Protein AF-A0A1W9S857-F1 (afdb_monomer)

Radius of gyration: 26.28 Å; Cα contacts (8 Å, |Δi|>4): 949; chains: 1; bounding box: 74×51×75 Å

Sequence (461 aa):
MADQQLIYNCPGCGKPTPSPEGALTNKCEYCNLVVRIGGPHRILKYFYPTKINAYGARIAVDRYLKKQGLPLSGKIIKSEFFYLPFYRFRGMALDYLAPTVEMVEVAEDVQIPARTKCKLKGKEFDITIPAFTDKEFGLISLGIRPHAVPLYAFSRQDIPEGTTIVSSDIPPHKARHQAMEIHKHNVSLYNKSKPIYSAMIGERLSVIYFPIWAVTHETNGMQMTVFVDALADRGYSHKDKPFDYKGKISTEENSYFLRPLRHQCPYCGADLKERYFSLFYPCKNCGRSYLLRDEGYSEVKCQAVDTPLCVPFWRFPLEFNGQRHYKTVRDFSKLLPAELALMRKQKKNNRFYLYSPAFKATDVNRWVKRALSVIKTQPHDKLYDRLPALGPVLCIDEDEAKEMAVFLWRVATSKYVNLRKGEFQFDVNYLQSGEVIWLPVEDHQLLGKSLGYKEVNVLKN

Structure (mmCIF, N/CA/C/O backbone):
data_AF-A0A1W9S857-F1
#
_entry.id   AF-A0A1W9S857-F1
#
loop_
_atom_site.group_PDB
_atom_site.id
_atom_site.type_symbol
_atom_site.label_atom_id
_atom_site.label_alt_id
_atom_site.label_comp_id
_atom_site.label_asym_id
_atom_site.label_entity_id
_atom_site.label_seq_id
_atom_site.pdbx_PDB_ins_code
_atom_site.Cartn_x
_atom_site.Cartn_y
_atom_site.Cartn_z
_atom_site.occupancy
_atom_site.B_iso_or_equiv
_atom_site.auth_seq_id
_atom_site.auth_comp_id
_atom_site.auth_asym_id
_atom_site.auth_atom_id
_atom_site.pdbx_PDB_model_num
ATOM 1 N N . MET A 1 1 ? 5.198 -13.272 2.284 1.00 41.06 1 MET A N 1
ATOM 2 C CA . MET A 1 1 ? 4.355 -13.176 3.495 1.00 41.06 1 MET A CA 1
ATOM 3 C C . MET A 1 1 ? 3.115 -14.013 3.241 1.00 41.06 1 MET A C 1
ATOM 5 O O . MET A 1 1 ? 2.722 -14.080 2.086 1.00 41.06 1 MET A O 1
ATOM 9 N N . ALA A 1 2 ? 2.556 -14.696 4.245 1.00 35.56 2 ALA A N 1
ATOM 10 C CA . ALA A 1 2 ? 1.229 -15.296 4.095 1.00 35.56 2 ALA A CA 1
ATOM 11 C C . ALA A 1 2 ? 0.260 -14.162 3.736 1.00 35.56 2 ALA A C 1
ATOM 13 O O . ALA A 1 2 ? 0.182 -13.177 4.476 1.00 35.56 2 ALA A O 1
ATOM 14 N N . ASP A 1 3 ? -0.352 -14.234 2.556 1.00 53.34 3 ASP A N 1
ATOM 15 C CA . ASP A 1 3 ? -1.197 -13.158 2.049 1.00 53.34 3 ASP A CA 1
ATOM 16 C C . ASP A 1 3 ? -2.408 -13.009 2.974 1.00 53.34 3 ASP A C 1
ATOM 18 O O . ASP A 1 3 ? -3.228 -13.912 3.128 1.00 53.34 3 ASP A O 1
ATOM 22 N N . GLN A 1 4 ? -2.460 -11.865 3.654 1.00 63.81 4 GLN A N 1
ATOM 23 C CA . GLN A 1 4 ? -3.510 -11.515 4.604 1.00 63.81 4 GLN A CA 1
ATOM 24 C C . GLN A 1 4 ? -4.863 -11.510 3.904 1.00 63.81 4 GLN A C 1
ATOM 26 O O . GLN A 1 4 ? -5.014 -10.913 2.834 1.00 63.81 4 GLN A O 1
ATOM 31 N N . GLN A 1 5 ? -5.838 -12.154 4.538 1.00 76.50 5 GLN A N 1
ATOM 32 C CA . GLN A 1 5 ? -7.169 -12.323 3.982 1.00 76.50 5 GLN A CA 1
ATOM 33 C C . GLN A 1 5 ? -8.013 -11.071 4.238 1.00 76.50 5 GLN A C 1
ATOM 35 O O . GLN A 1 5 ? -8.391 -10.758 5.369 1.00 76.50 5 GLN A O 1
ATOM 40 N N . LEU A 1 6 ? -8.299 -10.357 3.154 1.00 84.44 6 LEU A N 1
ATOM 41 C CA . LEU A 1 6 ? -9.462 -9.497 3.017 1.00 84.44 6 LEU A CA 1
ATOM 42 C C . LEU A 1 6 ? -10.671 -10.382 2.703 1.00 84.44 6 LEU A C 1
ATOM 44 O O . LEU A 1 6 ? -10.593 -11.217 1.809 1.00 84.44 6 LEU A O 1
ATOM 48 N N . ILE A 1 7 ? -11.796 -10.165 3.373 1.00 87.94 7 ILE A N 1
ATOM 49 C CA . ILE A 1 7 ? -13.059 -10.853 3.095 1.00 87.94 7 ILE A CA 1
ATOM 50 C C . ILE A 1 7 ? -14.071 -9.834 2.574 1.00 87.94 7 ILE A C 1
ATOM 52 O O . ILE A 1 7 ? -14.252 -8.772 3.167 1.00 87.94 7 ILE A O 1
ATOM 56 N N . TYR A 1 8 ? -14.734 -10.146 1.463 1.00 86.88 8 TYR A N 1
ATOM 57 C CA . TYR A 1 8 ? -15.818 -9.335 0.903 1.00 86.88 8 TYR A CA 1
ATOM 58 C C . TYR A 1 8 ? -16.889 -10.224 0.272 1.00 86.88 8 TYR A C 1
ATOM 60 O O . TYR A 1 8 ? -16.600 -11.338 -0.157 1.00 86.88 8 TYR A O 1
ATOM 68 N N . ASN A 1 9 ? -18.124 -9.740 0.164 1.00 87.19 9 ASN A N 1
ATOM 69 C CA . ASN A 1 9 ? -19.189 -10.519 -0.468 1.00 87.19 9 ASN A CA 1
ATOM 70 C C . ASN A 1 9 ? -19.081 -10.457 -1.996 1.00 87.19 9 ASN A C 1
ATOM 72 O O . ASN A 1 9 ? -18.983 -9.379 -2.588 1.00 87.19 9 ASN A O 1
ATOM 76 N N . CYS A 1 10 ? -19.104 -11.621 -2.649 1.00 88.56 10 CYS A N 1
ATOM 77 C CA . CYS A 1 10 ? -19.086 -11.702 -4.104 1.00 88.56 10 CYS A CA 1
ATOM 78 C C . CYS A 1 10 ? -20.334 -11.021 -4.696 1.00 88.56 10 CYS A C 1
ATOM 80 O O . CYS A 1 10 ? -21.444 -11.409 -4.333 1.00 88.56 10 CYS A O 1
ATOM 82 N N . PRO A 1 11 ? -20.204 -10.099 -5.671 1.00 88.81 11 PRO A N 1
ATOM 83 C CA . PRO A 1 11 ? -21.370 -9.481 -6.309 1.00 88.81 11 PRO A CA 1
ATOM 84 C C . PRO A 1 11 ? -22.170 -10.457 -7.189 1.00 88.81 11 PRO A C 1
ATOM 86 O O . PRO A 1 11 ? -23.276 -10.132 -7.599 1.00 88.81 11 PRO A O 1
ATOM 89 N N . GLY A 1 12 ? -21.609 -11.627 -7.521 1.00 89.94 12 GLY A N 1
ATOM 90 C CA . GLY A 1 12 ? -22.285 -12.658 -8.309 1.00 89.94 12 GLY A CA 1
ATOM 91 C C . GLY A 1 12 ? -23.177 -13.566 -7.464 1.00 89.94 12 GLY A C 1
ATOM 92 O O . GLY A 1 12 ? -24.363 -13.683 -7.737 1.00 89.94 12 GLY A O 1
ATOM 93 N N . CYS A 1 13 ? -22.608 -14.220 -6.445 1.00 92.50 13 CYS A N 1
ATOM 94 C CA . CYS A 1 13 ? -23.315 -15.228 -5.640 1.00 92.50 13 CYS A CA 1
ATOM 95 C C . CYS A 1 13 ? -23.589 -14.820 -4.184 1.00 92.50 13 CYS A C 1
ATOM 97 O O . CYS A 1 13 ? -24.113 -15.628 -3.423 1.00 92.50 13 CYS A O 1
ATOM 99 N N . GLY A 1 14 ? -23.175 -13.625 -3.755 1.00 88.50 14 GLY A N 1
ATOM 100 C CA . GLY A 1 14 ? -23.345 -13.130 -2.384 1.00 88.50 14 GLY A CA 1
ATOM 101 C C . GLY A 1 14 ? -22.426 -13.761 -1.331 1.00 88.50 14 GLY A C 1
ATOM 102 O O . GLY A 1 14 ? -22.341 -13.240 -0.224 1.00 88.50 14 GLY A O 1
ATOM 103 N N . LYS A 1 15 ? -21.706 -14.849 -1.645 1.00 90.00 15 LYS A N 1
ATOM 104 C CA . LYS A 1 15 ? -20.869 -15.557 -0.663 1.00 90.00 15 LYS A CA 1
ATOM 105 C C . LYS A 1 15 ? -19.628 -14.748 -0.239 1.00 90.00 15 LYS A C 1
ATOM 107 O O . LYS A 1 15 ? -19.006 -14.113 -1.105 1.00 90.00 15 LYS A O 1
ATOM 112 N N . PRO A 1 16 ? -19.209 -14.828 1.043 1.00 88.38 16 PRO A N 1
ATOM 113 C CA . PRO A 1 16 ? -17.957 -14.240 1.513 1.00 88.38 16 PRO A CA 1
ATOM 114 C C . PRO A 1 16 ? -16.771 -14.848 0.773 1.00 88.38 16 PRO A C 1
ATOM 116 O O . PRO A 1 16 ? -16.573 -16.059 0.781 1.00 88.38 16 PRO A O 1
ATOM 119 N N . THR A 1 17 ? -16.001 -14.005 0.101 1.00 88.25 17 THR A N 1
ATOM 120 C CA . THR A 1 17 ? -14.889 -14.394 -0.760 1.00 88.25 17 THR A CA 1
ATOM 121 C C . THR A 1 17 ? -13.596 -13.809 -0.190 1.00 88.25 17 THR A C 1
ATOM 123 O O . THR A 1 17 ? -13.520 -12.587 -0.007 1.00 88.25 17 THR A O 1
ATOM 126 N N . PRO A 1 18 ? -12.588 -14.647 0.108 1.00 88.56 18 PRO A N 1
ATOM 127 C CA . PRO A 1 18 ? -11.281 -14.173 0.520 1.00 88.56 18 PRO A CA 1
ATOM 128 C C . PRO A 1 18 ? -10.540 -13.564 -0.678 1.00 88.56 18 PRO A C 1
ATOM 130 O O . PRO A 1 18 ? -10.755 -13.908 -1.841 1.00 88.56 18 PRO A O 1
ATOM 133 N N . SER A 1 19 ? -9.660 -12.621 -0.391 1.00 86.44 19 SER A N 1
ATOM 134 C CA . SER A 1 19 ? -8.738 -12.016 -1.340 1.00 86.44 19 SER A CA 1
ATOM 135 C C . SER A 1 19 ? -7.496 -11.570 -0.584 1.00 86.44 19 SER A C 1
ATOM 137 O O . SER A 1 19 ? -7.614 -11.121 0.556 1.00 86.44 19 SER A O 1
ATOM 139 N N . PRO A 1 20 ? -6.309 -11.591 -1.199 1.00 84.56 20 PRO A N 1
ATOM 140 C CA . PRO A 1 20 ? -5.168 -10.885 -0.644 1.00 84.56 20 PRO A CA 1
ATOM 141 C C . PRO A 1 20 ? -5.489 -9.396 -0.458 1.00 84.56 20 PRO A C 1
ATOM 143 O O . PRO A 1 20 ? -6.066 -8.752 -1.342 1.00 84.56 20 PRO A O 1
ATOM 146 N N . GLU A 1 21 ? -5.110 -8.823 0.681 1.00 81.56 21 GLU A N 1
ATOM 147 C CA . GLU A 1 21 ? -5.323 -7.399 0.937 1.00 81.56 21 GLU A CA 1
ATOM 148 C C . GLU A 1 21 ? -4.559 -6.521 -0.075 1.00 81.56 21 GLU A C 1
ATOM 150 O O . GLU A 1 21 ? -3.344 -6.653 -0.268 1.00 81.56 21 GLU A O 1
ATOM 155 N N . GLY A 1 22 ? -5.253 -5.554 -0.680 1.00 79.62 22 GLY A N 1
ATOM 156 C CA . GLY A 1 22 ? -4.688 -4.681 -1.712 1.00 79.62 22 GLY A CA 1
ATOM 157 C C . GLY A 1 22 ? -4.602 -5.339 -3.090 1.00 79.62 22 GLY A C 1
ATOM 158 O O . GLY A 1 22 ? -3.957 -4.795 -3.986 1.00 79.62 22 GLY A O 1
ATOM 159 N N . ALA A 1 23 ? -5.220 -6.508 -3.270 1.00 85.06 23 ALA A N 1
ATOM 160 C CA . ALA A 1 23 ? -5.469 -7.031 -4.600 1.00 85.06 23 ALA A CA 1
ATOM 161 C C . ALA A 1 23 ? -6.367 -6.068 -5.398 1.00 85.06 23 ALA A C 1
ATOM 163 O O . ALA A 1 23 ? -7.232 -5.381 -4.862 1.00 85.06 23 ALA A O 1
ATOM 164 N N . LEU A 1 24 ? -6.101 -5.996 -6.695 1.00 87.44 24 LEU A N 1
ATOM 165 C CA . LEU A 1 24 ? -6.777 -5.189 -7.699 1.00 87.44 24 LEU A CA 1
ATOM 166 C C . LEU A 1 24 ? -7.859 -6.008 -8.396 1.00 87.44 24 LEU A C 1
ATOM 168 O O . LEU A 1 24 ? -8.932 -5.484 -8.693 1.00 87.44 24 LEU A O 1
ATOM 172 N N . THR A 1 25 ? -7.596 -7.297 -8.614 1.00 89.81 25 THR A N 1
ATOM 173 C CA . THR A 1 25 ? -8.551 -8.269 -9.150 1.00 89.81 25 THR A CA 1
ATOM 174 C C . THR A 1 25 ? -8.636 -9.485 -8.245 1.00 89.81 25 THR A C 1
ATOM 176 O O . THR A 1 25 ? -7.683 -9.786 -7.538 1.00 89.81 25 THR A O 1
ATOM 179 N N . ASN A 1 26 ? -9.771 -10.172 -8.252 1.00 91.00 26 ASN A N 1
ATOM 180 C CA . ASN A 1 26 ? -9.974 -11.423 -7.534 1.00 91.00 26 ASN A CA 1
ATOM 181 C C . ASN A 1 26 ? -10.913 -12.332 -8.333 1.00 91.00 26 ASN A C 1
ATOM 183 O O . ASN A 1 26 ? -11.743 -11.846 -9.105 1.00 91.00 26 ASN A O 1
ATOM 187 N N . LYS A 1 27 ? -10.807 -13.641 -8.122 1.00 92.38 27 LYS A N 1
ATOM 188 C CA . LYS A 1 27 ? -11.717 -14.634 -8.685 1.00 92.38 27 LYS A CA 1
ATOM 189 C C . LYS A 1 27 ? -12.494 -15.286 -7.550 1.00 92.38 27 LYS A C 1
ATOM 191 O O . LYS A 1 27 ? -11.906 -15.821 -6.622 1.00 92.38 27 LYS A O 1
ATOM 196 N N . CYS A 1 28 ? -13.820 -15.254 -7.634 1.00 90.88 28 CYS A N 1
ATOM 197 C CA . CYS A 1 28 ? -14.658 -15.913 -6.642 1.00 90.88 28 CYS A CA 1
ATOM 198 C C . CYS A 1 28 ? -14.510 -17.436 -6.730 1.00 90.88 28 CYS A C 1
ATOM 200 O O . CYS A 1 28 ? -14.767 -18.022 -7.779 1.00 90.88 28 CYS A O 1
ATOM 202 N N . GLU A 1 29 ? -14.183 -18.078 -5.614 1.00 90.44 29 GLU A N 1
ATOM 203 C CA . GLU A 1 29 ? -14.041 -19.538 -5.519 1.00 90.44 29 GLU A CA 1
ATOM 204 C C . GLU A 1 29 ? -15.363 -20.291 -5.703 1.00 90.44 29 GLU A C 1
ATOM 206 O O . GLU A 1 29 ? -15.369 -21.451 -6.098 1.00 90.44 29 GLU A O 1
ATOM 211 N N . TYR A 1 30 ? -16.497 -19.629 -5.457 1.00 92.19 30 TYR A N 1
ATOM 212 C CA . TYR A 1 30 ? -17.811 -20.270 -5.503 1.00 92.19 30 TYR A CA 1
ATOM 213 C C . TYR A 1 30 ? -18.482 -20.201 -6.874 1.00 92.19 30 TYR A C 1
ATOM 215 O O . TYR A 1 30 ? -19.081 -21.175 -7.312 1.00 92.19 30 TYR A O 1
ATOM 223 N N . CYS A 1 31 ? -18.438 -19.040 -7.536 1.00 93.69 31 CYS A N 1
ATOM 224 C CA . CYS A 1 31 ? -19.120 -18.825 -8.820 1.00 93.69 31 CYS A CA 1
ATOM 225 C C . CYS A 1 31 ? -18.169 -18.520 -9.982 1.00 93.69 31 CYS A C 1
ATOM 227 O O . CYS A 1 31 ? -18.628 -18.235 -11.082 1.00 93.69 31 CYS A O 1
ATOM 229 N N . ASN A 1 32 ? -16.852 -18.552 -9.751 1.00 92.56 32 ASN A N 1
ATOM 230 C CA . ASN A 1 32 ? -15.805 -18.243 -10.730 1.00 92.56 32 ASN A CA 1
ATOM 231 C C . ASN A 1 32 ? -15.835 -16.824 -11.322 1.00 92.56 32 ASN A C 1
ATOM 233 O O . ASN A 1 32 ? -15.009 -16.524 -12.182 1.00 92.56 32 ASN A O 1
ATOM 237 N N . LEU A 1 33 ? -16.717 -15.938 -10.843 1.00 93.06 33 LEU A N 1
ATOM 238 C CA . LEU A 1 33 ? -16.775 -14.554 -11.297 1.00 93.06 33 LEU A CA 1
ATOM 239 C C . LEU A 1 33 ? -15.453 -13.840 -11.002 1.00 93.06 33 LEU A C 1
ATOM 241 O O . LEU A 1 33 ? -15.014 -13.783 -9.848 1.00 93.06 33 LEU A O 1
ATOM 245 N N . VAL A 1 34 ? -14.857 -13.253 -12.039 1.00 93.75 34 VAL A N 1
ATOM 246 C CA . VAL A 1 34 ? -13.664 -12.419 -11.902 1.00 93.75 34 VAL A CA 1
ATOM 247 C C . VAL A 1 34 ? -14.082 -10.967 -11.725 1.00 93.75 34 VAL A C 1
ATOM 249 O O . VAL A 1 34 ? -14.825 -10.397 -12.531 1.00 93.75 34 VAL A O 1
ATOM 252 N N . VAL A 1 35 ? -13.608 -10.359 -10.645 1.00 91.75 35 VAL A N 1
ATOM 253 C CA . VAL A 1 35 ? -13.956 -8.993 -10.267 1.00 91.75 35 VAL A CA 1
ATOM 254 C C . VAL A 1 35 ? -12.721 -8.132 -10.084 1.00 91.75 35 VAL A C 1
ATOM 256 O O . VAL A 1 35 ? -11.689 -8.578 -9.594 1.00 91.75 35 VAL A O 1
ATOM 259 N N . ARG A 1 36 ? -12.849 -6.862 -10.449 1.00 90.56 36 ARG A N 1
ATOM 260 C CA . ARG A 1 36 ? -11.964 -5.777 -10.055 1.00 90.56 36 ARG A CA 1
ATOM 261 C C . ARG A 1 36 ? -12.444 -5.233 -8.715 1.00 90.56 36 ARG A C 1
ATOM 263 O O . ARG A 1 36 ? -13.563 -4.740 -8.620 1.00 90.56 36 ARG A O 1
ATOM 270 N N . ILE A 1 37 ? -11.590 -5.293 -7.706 1.00 86.81 37 ILE A N 1
ATOM 271 C CA . ILE A 1 37 ? -11.876 -4.851 -6.334 1.00 86.81 37 ILE A CA 1
ATOM 272 C C . ILE A 1 37 ? -11.160 -3.540 -5.970 1.00 86.81 37 ILE A C 1
ATOM 274 O O . ILE A 1 37 ? -11.621 -2.830 -5.079 1.00 86.81 37 ILE A O 1
ATOM 278 N N . GLY A 1 38 ? -10.096 -3.169 -6.693 1.00 81.25 38 GLY A N 1
ATOM 279 C CA . GLY A 1 38 ? -9.307 -1.959 -6.439 1.00 81.25 38 GLY A CA 1
ATOM 280 C C . GLY A 1 38 ? -8.782 -1.276 -7.707 1.00 81.25 38 GLY A C 1
ATOM 281 O O . GLY A 1 38 ? -9.094 -1.684 -8.827 1.00 81.25 38 GLY A O 1
ATOM 282 N N . GLY A 1 39 ? -7.982 -0.228 -7.506 1.00 80.44 39 GLY A N 1
ATOM 283 C CA . GLY A 1 39 ? -7.273 0.544 -8.534 1.00 80.44 39 GLY A CA 1
ATOM 284 C C . GLY A 1 39 ? -5.990 1.156 -7.944 1.00 80.44 39 GLY A C 1
ATOM 285 O O . GLY A 1 39 ? -5.886 1.201 -6.717 1.00 80.44 39 GLY A O 1
ATOM 286 N N . PRO A 1 40 ? -5.017 1.573 -8.775 1.00 71.75 40 PRO A N 1
ATOM 287 C CA . PRO A 1 40 ? -3.685 1.997 -8.326 1.00 71.75 40 PRO A CA 1
ATOM 288 C C . PRO A 1 40 ? -3.697 3.152 -7.309 1.00 71.75 40 PRO A C 1
ATOM 290 O O . PRO A 1 40 ? -2.958 3.074 -6.333 1.00 71.75 40 PRO A O 1
ATOM 293 N N . HIS A 1 41 ? -4.615 4.120 -7.415 1.00 77.44 41 HIS A N 1
ATOM 294 C CA . HIS A 1 41 ? -4.686 5.246 -6.467 1.00 77.44 41 HIS A CA 1
ATOM 295 C C . HIS A 1 41 ? -5.924 5.199 -5.562 1.00 77.44 41 HIS A C 1
ATOM 297 O O . HIS A 1 41 ? -6.181 6.105 -4.764 1.00 77.44 41 HIS A O 1
ATOM 303 N N . ARG A 1 42 ? -6.712 4.120 -5.645 1.00 79.94 42 ARG A N 1
ATOM 304 C CA . ARG A 1 42 ? -7.917 3.953 -4.830 1.00 79.94 42 ARG A CA 1
ATOM 305 C C . ARG A 1 42 ? -7.548 3.465 -3.432 1.00 79.94 42 ARG A C 1
ATOM 307 O O . ARG A 1 42 ? -7.189 2.305 -3.245 1.00 79.94 42 ARG A O 1
ATOM 314 N N . ILE A 1 43 ? -7.744 4.323 -2.432 1.00 83.62 43 ILE A N 1
ATOM 315 C CA . ILE A 1 43 ? -7.571 3.954 -1.022 1.00 83.62 43 ILE A CA 1
ATOM 316 C C . ILE A 1 43 ? -8.715 3.030 -0.600 1.00 83.62 43 ILE A C 1
ATOM 318 O O . ILE A 1 43 ? -9.874 3.443 -0.507 1.00 83.62 43 ILE A O 1
ATOM 322 N N . LEU A 1 44 ? -8.381 1.768 -0.341 1.00 83.38 44 LEU A N 1
ATOM 323 C CA . LEU A 1 44 ? -9.342 0.774 0.126 1.00 83.38 44 LEU A CA 1
ATOM 324 C C . LEU A 1 44 ? -9.587 0.924 1.630 1.00 83.38 44 LEU A C 1
ATOM 326 O O . LEU A 1 44 ? -8.663 1.177 2.404 1.00 83.38 44 LEU A O 1
ATOM 330 N N . LYS A 1 45 ? -10.849 0.769 2.032 1.00 86.00 45 LYS A N 1
ATOM 331 C CA . LYS A 1 45 ? -11.303 0.885 3.419 1.00 86.00 45 LYS A CA 1
ATOM 332 C C . LYS A 1 45 ? -11.736 -0.481 3.938 1.00 86.00 45 LYS A C 1
ATOM 334 O O . LYS A 1 45 ? -12.545 -1.155 3.302 1.00 86.00 45 LYS A O 1
ATOM 339 N N . TYR A 1 46 ? -11.217 -0.857 5.096 1.00 87.69 46 TYR A N 1
ATOM 340 C CA . TYR A 1 46 ? -11.447 -2.140 5.744 1.00 87.69 46 TYR A CA 1
ATOM 341 C C . TYR A 1 46 ? -11.855 -1.949 7.192 1.00 87.69 46 TYR A C 1
ATOM 343 O O . TYR A 1 46 ? -11.536 -0.936 7.805 1.00 87.69 46 TYR A O 1
ATOM 351 N N . PHE A 1 47 ? -12.529 -2.942 7.748 1.00 88.88 47 PHE A N 1
ATOM 352 C CA . PHE A 1 47 ? -13.006 -2.925 9.121 1.00 88.88 47 PHE A CA 1
ATOM 353 C C . PHE A 1 47 ? -12.600 -4.225 9.800 1.00 88.88 47 PHE A C 1
ATOM 355 O O . PHE A 1 47 ? -12.565 -5.284 9.164 1.00 88.88 47 PHE A O 1
ATOM 362 N N . TYR A 1 48 ? -12.310 -4.152 11.095 1.00 89.38 48 TYR A N 1
ATOM 363 C CA . TYR A 1 48 ? -12.342 -5.360 11.909 1.00 89.38 48 TYR A CA 1
ATOM 364 C C . TYR A 1 48 ? -13.771 -5.662 12.338 1.00 89.38 48 TYR A C 1
ATOM 366 O O . TYR A 1 48 ? -14.525 -4.731 12.625 1.00 89.38 48 TYR A O 1
ATOM 374 N N . PRO A 1 49 ? -14.128 -6.948 12.453 1.00 84.81 49 PRO A N 1
ATOM 375 C CA . PRO A 1 49 ? -15.381 -7.317 13.075 1.00 84.81 49 PRO A CA 1
ATOM 376 C C . PRO A 1 49 ? -15.319 -6.986 14.569 1.00 84.81 49 PRO A C 1
ATOM 378 O O . PRO A 1 49 ? -14.270 -7.113 15.209 1.00 84.81 49 PRO A O 1
ATOM 381 N N . THR A 1 50 ? -16.457 -6.608 15.139 1.00 83.38 50 THR A N 1
ATOM 382 C CA . THR A 1 50 ? -16.626 -6.559 16.594 1.00 83.38 50 THR A CA 1
ATOM 383 C C . THR A 1 50 ? -17.161 -7.893 17.099 1.00 83.38 50 THR A C 1
ATOM 385 O O . THR A 1 50 ? -18.055 -8.477 16.490 1.00 83.38 50 THR A O 1
ATOM 388 N N . LYS A 1 51 ? -16.601 -8.394 18.204 1.00 78.31 51 LYS A N 1
ATOM 389 C CA . LYS A 1 51 ? -17.050 -9.645 18.842 1.00 78.31 51 LYS A CA 1
ATOM 390 C C . LYS A 1 51 ? -17.923 -9.412 20.071 1.00 78.31 51 LYS A C 1
ATOM 392 O O . LYS A 1 51 ? -18.504 -10.365 20.582 1.00 78.31 51 LYS A O 1
ATOM 397 N N . ILE A 1 52 ? -17.984 -8.177 20.567 1.00 88.06 52 ILE A N 1
ATOM 398 C CA . ILE A 1 52 ? -18.644 -7.851 21.830 1.00 88.06 52 ILE A CA 1
ATOM 399 C C . ILE A 1 52 ? -19.678 -6.743 21.646 1.00 88.06 52 ILE A C 1
ATOM 401 O O . ILE A 1 52 ? -19.454 -5.754 20.943 1.00 88.06 52 ILE A O 1
ATOM 405 N N . ASN A 1 53 ? -20.810 -6.920 22.318 1.00 89.88 53 ASN A N 1
ATOM 406 C CA . ASN A 1 53 ? -21.849 -5.908 22.477 1.00 89.88 53 ASN A CA 1
ATOM 407 C C . ASN A 1 53 ? -21.579 -5.048 23.731 1.00 89.88 53 ASN A C 1
ATOM 409 O O . ASN A 1 53 ? -20.595 -5.262 24.442 1.00 89.88 53 ASN A O 1
ATOM 413 N N . ALA A 1 54 ? -22.473 -4.102 24.032 1.00 91.00 54 ALA A N 1
ATOM 414 C CA . ALA A 1 54 ? -22.343 -3.209 25.188 1.00 91.00 54 ALA A CA 1
ATOM 415 C C . ALA A 1 54 ? -22.212 -3.962 26.531 1.00 91.00 54 ALA A C 1
ATOM 417 O O . ALA A 1 54 ? -21.463 -3.546 27.416 1.00 91.00 54 ALA A O 1
ATOM 418 N N . TYR A 1 55 ? -22.892 -5.105 26.680 1.00 91.62 55 TYR A N 1
ATOM 419 C CA . TYR A 1 55 ? -22.780 -5.944 27.875 1.00 91.62 55 TYR A CA 1
ATOM 420 C C . TYR A 1 55 ? -21.385 -6.572 28.005 1.00 91.62 55 TYR A C 1
ATOM 422 O O . TYR A 1 55 ? -20.760 -6.480 29.061 1.00 91.62 55 TYR A O 1
ATOM 430 N N . GLY A 1 56 ? -20.854 -7.144 26.919 1.00 93.19 56 GLY A N 1
ATOM 431 C CA . GLY A 1 56 ? -19.480 -7.652 26.885 1.00 93.19 56 GLY A CA 1
ATOM 432 C C . GLY A 1 56 ? -18.450 -6.556 27.176 1.00 93.19 56 GLY A C 1
ATOM 433 O O . GLY A 1 56 ? -17.528 -6.771 27.963 1.00 93.19 56 GLY A O 1
ATOM 434 N N . ALA A 1 57 ? -18.664 -5.351 26.637 1.00 93.88 57 ALA A N 1
ATOM 435 C CA . ALA A 1 57 ? -17.819 -4.193 26.916 1.00 93.88 57 ALA A CA 1
ATOM 436 C C . ALA A 1 57 ? -17.786 -3.854 28.414 1.00 93.88 57 ALA A C 1
ATOM 438 O O . ALA A 1 57 ? -16.701 -3.668 28.961 1.00 93.88 57 ALA A O 1
ATOM 439 N N . ARG A 1 58 ? -18.932 -3.869 29.111 1.00 94.94 58 ARG A N 1
ATOM 440 C CA . ARG A 1 58 ? -18.980 -3.696 30.575 1.00 94.94 58 ARG A CA 1
ATOM 441 C C . ARG A 1 58 ? -18.135 -4.743 31.309 1.00 94.94 58 ARG A C 1
ATOM 443 O O . ARG A 1 58 ? -17.354 -4.387 32.185 1.00 94.94 58 ARG A O 1
ATOM 450 N N . ILE A 1 59 ? -18.229 -6.017 30.929 1.00 95.62 59 ILE A N 1
ATOM 451 C CA . ILE A 1 59 ? -17.424 -7.080 31.556 1.00 95.62 59 ILE A CA 1
ATOM 452 C C . ILE A 1 59 ? -15.920 -6.825 31.341 1.00 95.62 59 ILE A C 1
ATOM 454 O O . ILE A 1 59 ? -15.106 -7.073 32.236 1.00 95.62 59 ILE A O 1
ATOM 458 N N . ALA A 1 60 ? -15.523 -6.340 30.162 1.00 96.38 60 ALA A N 1
ATOM 459 C CA . ALA A 1 60 ? -14.134 -5.978 29.883 1.00 96.38 60 ALA A CA 1
ATOM 460 C C . ALA A 1 60 ? -13.658 -4.777 30.721 1.00 96.38 60 ALA A C 1
ATOM 462 O O . ALA A 1 60 ? -12.500 -4.758 31.149 1.00 96.38 60 ALA A O 1
ATOM 463 N N . VAL A 1 61 ? -14.544 -3.812 30.993 1.00 96.88 61 VAL A N 1
ATOM 464 C CA . VAL A 1 61 ? -14.291 -2.698 31.921 1.00 96.88 61 VAL A CA 1
ATOM 465 C C . VAL A 1 61 ? -14.055 -3.217 33.335 1.00 96.88 61 VAL A C 1
ATOM 467 O O . VAL A 1 61 ? -13.022 -2.905 33.920 1.00 96.88 61 VAL A O 1
ATOM 470 N N . ASP A 1 62 ? -14.936 -4.069 33.859 1.00 96.44 62 ASP A N 1
ATOM 471 C CA . ASP A 1 62 ? -14.802 -4.636 35.208 1.00 96.44 62 ASP A CA 1
ATOM 472 C C . ASP A 1 62 ? -13.500 -5.427 35.375 1.00 96.44 62 ASP A C 1
ATOM 474 O O . ASP A 1 62 ? -12.775 -5.260 36.360 1.00 96.44 62 ASP A O 1
ATOM 478 N N . ARG A 1 63 ? -13.148 -6.245 34.372 1.00 96.75 63 ARG A N 1
ATOM 479 C CA . ARG A 1 63 ? -11.860 -6.956 34.326 1.00 96.75 63 ARG A CA 1
ATOM 480 C C . ARG A 1 63 ? -10.674 -5.992 34.360 1.00 96.75 63 ARG A C 1
ATOM 482 O O . ARG A 1 63 ? -9.686 -6.264 35.044 1.00 96.75 63 ARG A O 1
ATOM 489 N N . TYR A 1 64 ? -10.753 -4.892 33.615 1.00 96.62 64 TYR A N 1
ATOM 490 C CA . TYR A 1 64 ? -9.702 -3.882 33.574 1.00 96.62 64 TYR A CA 1
ATOM 491 C C . TYR A 1 64 ? -9.555 -3.154 34.916 1.00 96.62 64 TYR A C 1
ATOM 493 O O . TYR A 1 64 ? -8.446 -3.100 35.444 1.00 96.62 64 TYR A O 1
ATOM 501 N N . LEU A 1 65 ? -10.655 -2.658 35.491 1.00 95.25 65 LEU A N 1
ATOM 502 C CA . LEU A 1 65 ? -10.663 -1.935 36.767 1.00 95.25 65 LEU A CA 1
ATOM 503 C C . LEU A 1 65 ? -10.121 -2.806 37.901 1.00 95.25 65 LEU A C 1
ATOM 505 O O . LEU A 1 65 ? -9.187 -2.402 38.594 1.00 95.25 65 LEU A O 1
ATOM 509 N N . LYS A 1 66 ? -10.597 -4.055 37.999 1.00 95.56 66 LYS A N 1
ATOM 510 C CA . LYS A 1 66 ? -10.097 -5.032 38.973 1.00 95.56 66 LYS A CA 1
ATOM 511 C C . LYS A 1 66 ? -8.587 -5.243 38.853 1.00 95.56 66 LYS A C 1
ATOM 513 O O . LYS A 1 66 ? -7.895 -5.320 39.863 1.00 95.56 66 LYS A O 1
ATOM 518 N N . LYS A 1 67 ? -8.057 -5.321 37.625 1.00 96.06 67 LYS A N 1
ATOM 519 C CA . LYS A 1 67 ? -6.614 -5.483 37.382 1.00 96.06 67 LYS A CA 1
ATOM 520 C C . LYS A 1 67 ? -5.797 -4.263 37.825 1.00 96.06 67 LYS A C 1
ATOM 522 O O . LYS A 1 67 ? -4.639 -4.429 38.189 1.00 96.06 67 LYS A O 1
ATOM 527 N N . GLN A 1 68 ? -6.386 -3.070 37.792 1.00 93.38 68 GLN A N 1
ATOM 528 C CA . GLN A 1 68 ? -5.765 -1.831 38.271 1.00 93.38 68 GLN A CA 1
ATOM 529 C C . GLN A 1 68 ? -5.972 -1.595 39.778 1.00 93.38 68 GLN A C 1
ATOM 531 O O . GLN A 1 68 ? -5.543 -0.567 40.289 1.00 93.38 68 GLN A O 1
ATOM 536 N N . GLY A 1 69 ? -6.632 -2.513 40.496 1.00 92.56 69 GLY A N 1
ATOM 537 C CA . GLY A 1 69 ? -6.966 -2.330 41.913 1.00 92.56 69 GLY A CA 1
ATOM 538 C C . GLY A 1 69 ? -8.052 -1.277 42.163 1.00 92.56 69 GLY A C 1
ATOM 539 O O . GLY A 1 69 ? -8.189 -0.799 43.285 1.00 92.56 69 GLY A O 1
ATOM 540 N N . LEU A 1 70 ? -8.816 -0.911 41.130 1.00 90.69 70 LEU A N 1
ATOM 541 C CA . LEU A 1 70 ? -9.919 0.043 41.217 1.00 90.69 70 LEU A CA 1
ATOM 542 C C . LEU A 1 70 ? -11.246 -0.682 41.511 1.00 90.69 70 LEU A C 1
ATOM 544 O O . LEU A 1 70 ? -11.385 -1.865 41.171 1.00 90.69 70 LEU A O 1
ATOM 548 N N . PRO A 1 71 ? -12.242 0.003 42.108 1.00 90.25 71 PRO A N 1
ATOM 549 C CA . PRO A 1 71 ? -13.583 -0.550 42.262 1.00 90.25 71 PRO A CA 1
ATOM 550 C C . PRO A 1 71 ? -14.191 -0.929 40.907 1.00 90.25 71 PRO A C 1
ATOM 552 O O . PRO A 1 71 ? -13.886 -0.315 39.885 1.00 90.25 71 PRO A O 1
ATOM 555 N N . LEU A 1 72 ? -15.065 -1.938 40.905 1.00 93.12 72 LEU A N 1
ATOM 556 C CA . LEU A 1 72 ? -15.782 -2.358 39.698 1.00 93.12 72 LEU A CA 1
ATOM 557 C C . LEU A 1 72 ? -16.699 -1.247 39.177 1.00 93.12 72 LEU A C 1
ATOM 559 O O . LEU A 1 72 ? -17.047 -0.313 39.904 1.00 93.12 72 LEU A O 1
ATOM 563 N N . SER A 1 73 ? -17.116 -1.372 37.917 1.00 89.31 73 SER A N 1
ATOM 564 C CA . SER A 1 73 ? -18.049 -0.425 37.329 1.00 89.31 73 SER A CA 1
ATOM 565 C C . SER A 1 73 ? -19.384 -0.476 38.076 1.00 89.31 73 SER A C 1
ATOM 567 O O . SER A 1 73 ? -20.046 -1.515 38.154 1.00 89.31 73 SER A O 1
ATOM 569 N N . GLY A 1 74 ? -19.758 0.662 38.664 1.00 89.25 74 GLY A N 1
ATOM 570 C CA . GLY A 1 74 ? -21.049 0.850 39.308 1.00 89.25 74 GLY A CA 1
ATOM 571 C C . GLY A 1 74 ? -22.163 1.005 38.275 1.00 89.25 74 GLY A C 1
ATOM 572 O O . GLY A 1 74 ? -22.462 0.101 37.487 1.00 89.25 74 GLY A O 1
ATOM 573 N N . LYS A 1 75 ? -22.805 2.173 38.267 1.00 93.12 75 LYS A N 1
ATOM 574 C CA . LYS A 1 75 ? -23.864 2.480 37.301 1.00 93.12 75 LYS A CA 1
ATOM 575 C C . LYS A 1 75 ? -23.239 2.851 35.957 1.00 93.12 75 LYS A C 1
ATOM 577 O O . LYS A 1 75 ? -22.430 3.770 35.886 1.00 93.12 75 LYS A O 1
ATOM 582 N N . ILE A 1 76 ? -23.637 2.178 34.878 1.00 95.44 76 ILE A N 1
ATOM 583 C CA . ILE A 1 76 ? -23.259 2.597 33.523 1.00 95.44 76 ILE A CA 1
ATOM 584 C C . ILE A 1 76 ? -24.130 3.790 33.128 1.00 95.44 76 ILE A C 1
ATOM 586 O O . ILE A 1 76 ? -25.355 3.685 33.116 1.00 95.44 76 ILE A O 1
ATOM 590 N N . ILE A 1 77 ? -23.489 4.918 32.833 1.00 95.31 77 ILE A N 1
ATOM 591 C CA . ILE A 1 77 ? -24.153 6.155 32.404 1.00 95.31 77 ILE A CA 1
ATOM 592 C C . ILE A 1 77 ? -24.303 6.166 30.886 1.00 95.31 77 ILE A C 1
ATOM 594 O O . ILE A 1 77 ? -25.362 6.510 30.368 1.00 95.31 77 ILE A O 1
ATOM 598 N N . LYS A 1 78 ? -23.242 5.776 30.171 1.00 93.81 78 LYS A N 1
ATOM 599 C CA . LYS A 1 78 ? -23.180 5.831 28.709 1.00 93.81 78 LYS A CA 1
ATOM 600 C C . LYS A 1 78 ? -22.292 4.710 28.179 1.00 93.81 78 LYS A C 1
ATOM 602 O O . LYS A 1 78 ? -21.249 4.415 28.761 1.00 93.81 78 LYS A O 1
ATOM 607 N N . SER A 1 79 ? -22.690 4.097 27.070 1.00 94.25 79 SER A N 1
ATOM 608 C CA . SER A 1 79 ? -21.875 3.122 26.347 1.00 94.25 79 SER A CA 1
ATOM 609 C C . SER A 1 79 ? -21.964 3.424 24.860 1.00 94.25 79 SER A C 1
ATOM 611 O O . SER A 1 79 ? -23.044 3.367 24.280 1.00 94.25 79 SER A O 1
ATOM 613 N N . GLU A 1 80 ? -20.834 3.786 24.266 1.00 94.62 80 GLU A N 1
ATOM 614 C CA . GLU A 1 80 ? -20.747 4.204 22.870 1.00 94.62 80 GLU A CA 1
ATOM 615 C C . GLU A 1 80 ? -19.743 3.345 22.120 1.00 94.62 80 GLU A C 1
ATOM 617 O O . GLU A 1 80 ? -18.662 3.034 22.630 1.00 94.62 80 GLU A O 1
ATOM 622 N N . PHE A 1 81 ? -20.093 2.992 20.888 1.00 93.94 81 PHE A N 1
ATOM 623 C CA . PHE A 1 81 ? -19.232 2.221 20.012 1.00 93.94 81 PHE A CA 1
ATOM 624 C C . PHE A 1 81 ? -18.670 3.100 18.899 1.00 93.94 81 PHE A C 1
ATOM 626 O O . PHE A 1 81 ? -19.401 3.830 18.228 1.00 93.94 81 PHE A O 1
ATOM 633 N N . PHE A 1 82 ? -17.361 3.002 18.691 1.00 93.75 82 PHE A N 1
ATOM 634 C CA . PHE A 1 82 ? -16.603 3.795 17.739 1.00 93.75 82 PHE A CA 1
ATOM 635 C C . PHE A 1 82 ? -15.843 2.905 16.764 1.00 93.75 82 PHE A C 1
ATOM 637 O O . PHE A 1 82 ? -15.203 1.930 17.155 1.00 93.75 82 PHE A O 1
ATOM 644 N N . TYR A 1 83 ? -15.819 3.313 15.499 1.00 93.00 83 TYR A N 1
ATOM 645 C CA . TYR A 1 83 ? -14.843 2.838 14.525 1.00 93.00 83 TYR A CA 1
ATOM 646 C C . TYR A 1 83 ? -13.798 3.922 14.280 1.00 93.00 83 TYR A C 1
ATOM 648 O O . TYR A 1 83 ? -14.091 4.954 13.673 1.00 93.00 83 TYR A O 1
ATOM 656 N N . LEU A 1 84 ? -12.570 3.674 14.732 1.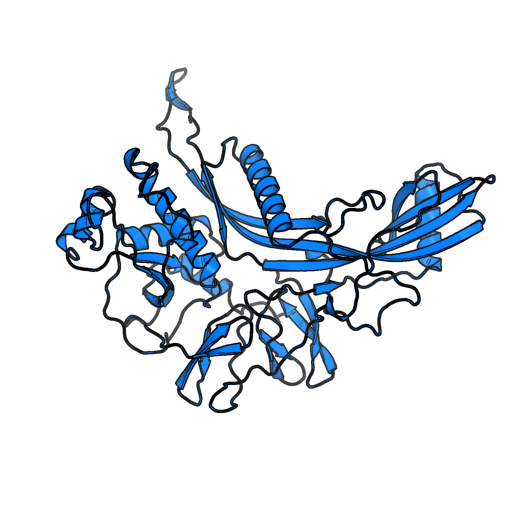00 94.31 84 LEU A N 1
ATOM 657 C CA . LEU A 1 84 ? -11.451 4.606 14.611 1.00 94.31 84 LEU A CA 1
ATOM 658 C C . LEU A 1 84 ? -10.637 4.320 13.342 1.00 94.31 84 LEU A C 1
ATOM 660 O O . LEU A 1 84 ? -10.143 3.201 13.201 1.00 94.31 84 LEU A O 1
ATOM 664 N N . PRO A 1 85 ? -10.454 5.279 12.421 1.00 93.75 85 PRO A N 1
ATOM 665 C CA . PRO A 1 85 ? -9.704 5.043 11.195 1.00 93.75 85 PRO A CA 1
ATOM 666 C C . PRO A 1 85 ? -8.189 5.093 11.439 1.00 93.75 85 PRO A C 1
ATOM 668 O O . PRO A 1 85 ? -7.662 6.038 12.024 1.00 93.75 85 PRO A O 1
ATOM 671 N N . PHE A 1 86 ? -7.467 4.107 10.919 1.00 94.44 86 PHE A N 1
ATOM 672 C CA . PHE A 1 86 ? -6.007 4.074 10.864 1.00 94.44 86 PHE A CA 1
ATOM 673 C C . PHE A 1 86 ? -5.561 3.905 9.422 1.00 94.44 86 PHE A C 1
ATOM 675 O O . PHE A 1 86 ? -5.994 2.976 8.746 1.00 94.44 86 PHE A O 1
ATOM 682 N N . TYR A 1 87 ? -4.649 4.749 8.956 1.00 93.88 87 TYR A N 1
ATOM 683 C CA . TYR A 1 87 ? -3.920 4.454 7.734 1.00 93.88 87 TYR A CA 1
ATOM 684 C C . TYR A 1 87 ? -2.990 3.269 7.967 1.00 93.88 87 TYR A C 1
ATOM 686 O O . TYR A 1 87 ? -2.297 3.223 8.981 1.00 93.88 87 TYR A O 1
ATOM 694 N N . ARG A 1 88 ? -2.944 2.340 7.016 1.00 92.12 88 ARG A N 1
ATOM 695 C CA . ARG A 1 88 ? -1.936 1.284 6.932 1.00 92.12 88 ARG A CA 1
ATOM 696 C C . ARG A 1 88 ? -1.161 1.447 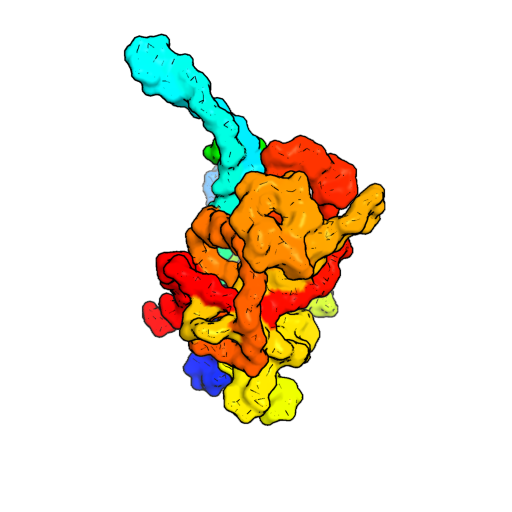5.635 1.00 92.12 88 ARG A C 1
ATOM 698 O O . ARG A 1 88 ? -1.746 1.398 4.554 1.00 92.12 88 ARG A O 1
ATOM 705 N N . PHE A 1 89 ? 0.146 1.614 5.773 1.00 89.50 89 PHE A N 1
ATOM 706 C CA . PHE A 1 89 ? 1.100 1.765 4.688 1.00 89.50 89 PHE A CA 1
ATOM 707 C C . PHE A 1 89 ? 1.944 0.505 4.567 1.00 89.50 89 PHE A C 1
ATOM 709 O O . PHE A 1 89 ? 2.637 0.137 5.516 1.00 89.50 89 PHE A O 1
ATOM 716 N N . ARG A 1 90 ? 1.916 -0.131 3.395 1.00 87.50 90 ARG A N 1
ATOM 717 C CA . ARG A 1 90 ? 2.740 -1.309 3.094 1.00 87.50 90 ARG A CA 1
ATOM 718 C C . ARG A 1 90 ? 3.527 -1.107 1.821 1.00 87.50 90 ARG A C 1
ATOM 720 O O . ARG A 1 90 ? 2.952 -0.680 0.832 1.00 87.50 90 ARG A O 1
ATOM 727 N N . GLY A 1 91 ? 4.797 -1.482 1.792 1.00 86.75 91 GLY A N 1
ATOM 728 C CA . GLY A 1 91 ? 5.596 -1.351 0.577 1.00 86.75 91 GLY A CA 1
ATOM 729 C C . GLY A 1 91 ? 7.043 -1.761 0.773 1.00 86.75 91 GLY A C 1
ATOM 730 O O . GLY A 1 91 ? 7.382 -2.483 1.710 1.00 86.75 91 GLY A O 1
ATOM 731 N N . MET A 1 92 ? 7.903 -1.290 -0.126 1.00 88.00 92 MET A N 1
ATOM 732 C CA . MET A 1 92 ? 9.349 -1.446 -0.024 1.00 88.00 92 MET A CA 1
ATOM 733 C C . MET A 1 92 ? 9.976 -0.082 0.218 1.00 88.00 92 MET A C 1
ATOM 735 O O . MET A 1 92 ? 9.793 0.843 -0.568 1.00 88.00 92 MET A O 1
ATOM 739 N N . ALA A 1 93 ? 10.744 0.039 1.287 1.00 89.81 93 ALA A N 1
ATOM 740 C CA . ALA A 1 93 ? 11.566 1.201 1.533 1.00 89.81 93 ALA A CA 1
ATOM 741 C C . ALA A 1 93 ? 12.979 0.941 1.017 1.00 89.81 93 ALA A C 1
ATOM 743 O O . ALA A 1 93 ? 13.565 -0.121 1.254 1.00 89.81 93 ALA A O 1
ATOM 744 N N . LEU A 1 94 ? 13.506 1.913 0.283 1.00 91.69 94 LEU A N 1
ATOM 745 C CA . LEU A 1 94 ? 14.834 1.891 -0.305 1.00 91.69 94 LEU A CA 1
ATOM 746 C C . LEU A 1 94 ? 15.644 3.012 0.314 1.00 91.69 94 LEU A C 1
ATOM 748 O O . LEU A 1 94 ? 15.251 4.170 0.225 1.00 91.69 94 LEU A O 1
ATOM 752 N N . ASP A 1 95 ? 16.784 2.669 0.895 1.00 92.31 95 ASP A N 1
ATOM 753 C CA . ASP A 1 95 ? 17.639 3.591 1.620 1.00 92.31 95 ASP A CA 1
ATOM 754 C C . ASP A 1 95 ? 19.062 3.533 1.075 1.00 92.31 95 ASP A C 1
ATOM 756 O O . ASP A 1 95 ? 19.702 2.479 1.016 1.00 92.31 95 ASP A O 1
ATOM 760 N N . TYR A 1 96 ? 19.586 4.694 0.700 1.00 92.19 96 TYR A N 1
ATOM 761 C CA . TYR A 1 96 ? 21.001 4.878 0.422 1.00 92.19 96 TYR A CA 1
ATOM 762 C C . TYR A 1 96 ? 21.660 5.499 1.646 1.00 92.19 96 TYR A C 1
ATOM 764 O O . TYR A 1 96 ? 21.488 6.684 1.924 1.00 92.19 96 TYR A O 1
ATOM 772 N N . LEU A 1 97 ? 22.368 4.676 2.410 1.00 90.25 97 LEU A N 1
ATOM 773 C CA . LEU A 1 97 ? 22.908 5.030 3.716 1.00 90.25 97 LEU A CA 1
ATOM 774 C C . LEU A 1 97 ? 24.284 5.678 3.599 1.00 90.25 97 LEU A C 1
ATOM 776 O O . LEU A 1 97 ? 25.112 5.263 2.778 1.00 90.25 97 LEU A O 1
ATOM 780 N N . ALA A 1 98 ? 24.534 6.648 4.479 1.00 85.31 98 ALA A N 1
ATOM 781 C CA . ALA A 1 98 ? 25.848 7.242 4.656 1.00 85.31 98 ALA A CA 1
ATOM 782 C C . ALA A 1 98 ? 26.898 6.169 4.990 1.00 85.31 98 ALA A C 1
ATOM 784 O O . ALA A 1 98 ? 26.574 5.149 5.617 1.00 85.31 98 ALA A O 1
ATOM 785 N N . PRO A 1 99 ? 28.153 6.361 4.555 1.00 78.88 99 PRO A N 1
ATOM 786 C CA . PRO A 1 99 ? 29.195 5.400 4.847 1.00 78.88 99 PRO A CA 1
ATOM 787 C C . PRO A 1 99 ? 29.433 5.344 6.356 1.00 78.88 99 PRO A C 1
ATOM 789 O O . PRO A 1 99 ? 29.601 6.369 7.011 1.00 78.88 99 PRO A O 1
ATOM 792 N N . THR A 1 100 ? 29.470 4.132 6.893 1.00 67.81 100 THR A N 1
ATOM 793 C CA . THR A 1 100 ? 29.984 3.863 8.236 1.00 67.81 100 THR A CA 1
ATOM 794 C C . THR A 1 100 ? 31.473 3.564 8.124 1.00 67.81 100 THR A C 1
ATOM 796 O O . THR A 1 100 ? 31.875 2.844 7.207 1.00 67.81 100 THR A O 1
ATOM 799 N N . VAL A 1 101 ? 32.287 4.107 9.030 1.00 66.31 101 VAL A N 1
ATOM 800 C CA . VAL A 1 101 ? 33.688 3.689 9.168 1.00 66.31 101 VAL A CA 1
ATOM 801 C C . VAL A 1 101 ? 33.665 2.280 9.757 1.00 66.31 101 VAL A C 1
ATOM 803 O O . VAL A 1 101 ? 33.232 2.091 10.889 1.00 66.31 101 VAL A O 1
ATOM 806 N N . GLU A 1 102 ? 34.030 1.282 8.961 1.00 60.44 102 GLU A N 1
ATOM 807 C CA . GLU A 1 102 ? 34.327 -0.056 9.477 1.00 60.44 102 GLU A CA 1
ATOM 808 C C . GLU A 1 102 ? 35.805 -0.050 9.871 1.00 60.44 102 GLU A C 1
ATOM 810 O O . GLU A 1 102 ? 36.629 0.421 9.095 1.00 60.44 102 GLU A O 1
ATOM 815 N N . MET A 1 103 ? 36.151 -0.502 11.072 1.00 61.81 103 MET A N 1
ATOM 816 C CA . MET A 1 103 ? 37.550 -0.708 11.460 1.00 61.81 103 MET A CA 1
ATOM 817 C C . MET A 1 103 ? 37.908 -2.143 11.078 1.00 61.81 103 MET A C 1
ATOM 819 O O . MET A 1 103 ? 37.159 -3.061 11.409 1.00 61.81 103 MET A O 1
ATOM 823 N N . VAL A 1 104 ? 38.994 -2.337 10.335 1.00 63.59 104 VAL A N 1
ATOM 824 C CA . VAL A 1 104 ? 39.507 -3.672 10.004 1.00 63.59 104 VAL A CA 1
ATOM 825 C C . VAL A 1 104 ? 40.739 -3.910 10.857 1.00 63.59 104 VAL A C 1
ATOM 827 O O . VAL A 1 104 ? 41.682 -3.122 10.800 1.00 63.59 104 VAL A O 1
ATOM 830 N N . GLU A 1 105 ? 40.723 -4.988 11.635 1.00 62.09 105 GLU A N 1
ATOM 831 C CA . GLU A 1 105 ? 41.926 -5.516 12.276 1.00 62.09 105 GLU A CA 1
ATOM 832 C C . GLU A 1 105 ? 42.798 -6.167 11.205 1.00 62.09 105 GLU A C 1
ATOM 834 O O . GLU A 1 105 ? 42.376 -7.096 10.514 1.00 62.09 105 GLU A O 1
ATOM 839 N N . VAL A 1 106 ? 43.992 -5.613 11.015 1.00 65.69 106 VAL A N 1
ATOM 840 C CA . VAL A 1 106 ? 44.973 -6.102 10.036 1.00 65.69 106 VAL A CA 1
ATOM 841 C C . VAL A 1 106 ? 46.052 -6.948 10.724 1.00 65.69 106 VAL A C 1
ATOM 843 O O . VAL A 1 106 ? 46.652 -7.807 10.084 1.00 65.69 106 VAL A O 1
ATOM 846 N N . ALA A 1 107 ? 46.252 -6.747 12.028 1.00 70.75 107 ALA A N 1
ATOM 847 C CA . ALA A 1 107 ? 47.093 -7.538 12.925 1.00 70.75 107 ALA A CA 1
ATOM 848 C C . ALA A 1 107 ? 46.602 -7.357 14.376 1.00 70.75 107 ALA A C 1
ATOM 850 O O . ALA A 1 107 ? 45.773 -6.473 14.619 1.00 70.75 107 ALA A O 1
ATOM 851 N N . GLU A 1 108 ? 47.127 -8.147 15.325 1.00 56.91 108 GLU A N 1
ATOM 852 C CA . GLU A 1 108 ? 46.985 -7.856 16.761 1.00 56.91 108 GLU A CA 1
ATOM 853 C C . GLU A 1 108 ? 47.399 -6.390 17.001 1.00 56.91 108 GLU A C 1
ATOM 855 O O . GLU A 1 108 ? 48.484 -5.965 16.604 1.00 56.91 108 GLU A O 1
ATOM 860 N N . ASP A 1 109 ? 46.472 -5.597 17.538 1.00 57.34 109 ASP A N 1
ATOM 861 C CA . ASP A 1 109 ? 46.599 -4.168 17.860 1.00 57.34 109 ASP A CA 1
ATOM 862 C C . ASP A 1 109 ? 46.706 -3.154 16.700 1.00 57.34 109 ASP A C 1
ATOM 864 O O . ASP A 1 109 ? 46.865 -1.955 16.945 1.00 57.34 109 ASP A O 1
ATOM 868 N N . VAL A 1 110 ? 46.524 -3.558 15.433 1.00 62.91 110 VAL A N 1
ATOM 869 C CA . VAL A 1 110 ? 46.492 -2.616 14.292 1.00 62.91 110 VAL A CA 1
ATOM 870 C C . VAL A 1 110 ? 45.104 -2.562 13.656 1.00 62.91 110 VAL A C 1
ATOM 872 O O . VAL A 1 110 ? 44.750 -3.378 12.800 1.00 62.91 110 VAL A O 1
ATOM 875 N N . GLN A 1 111 ? 44.329 -1.543 14.038 1.00 59.25 111 GLN A N 1
ATOM 876 C CA . GLN A 1 111 ? 43.042 -1.218 13.420 1.00 59.25 111 GLN A CA 1
ATOM 877 C C . GLN A 1 111 ? 43.209 -0.130 12.355 1.00 59.25 111 GLN A C 1
ATOM 879 O O . GLN A 1 111 ? 43.597 0.999 12.654 1.00 59.25 111 GLN A O 1
ATOM 884 N N . ILE A 1 112 ? 42.871 -0.446 11.104 1.00 66.31 112 ILE A N 1
ATOM 885 C CA . ILE A 1 112 ? 42.884 0.514 9.993 1.00 66.31 112 ILE A CA 1
ATOM 886 C C . ILE A 1 112 ? 41.435 0.796 9.571 1.00 66.31 112 ILE A C 1
ATOM 888 O O . ILE A 1 112 ? 40.649 -0.147 9.431 1.00 66.31 112 ILE A O 1
ATOM 892 N N . PRO A 1 113 ? 41.042 2.063 9.328 1.00 57.81 113 PRO A N 1
ATOM 893 C CA . PRO A 1 113 ? 39.722 2.362 8.789 1.00 57.81 113 PRO A CA 1
ATOM 894 C C . PRO A 1 113 ? 39.560 1.722 7.401 1.00 57.81 113 PRO A C 1
ATOM 896 O O . PRO A 1 113 ? 40.253 2.071 6.442 1.00 57.81 113 PRO A O 1
ATOM 899 N N . ALA A 1 114 ? 38.616 0.790 7.272 1.00 60.41 114 ALA A N 1
ATOM 900 C CA . ALA A 1 114 ? 38.186 0.259 5.988 1.00 60.41 114 ALA A CA 1
ATOM 901 C C . ALA A 1 114 ? 37.620 1.379 5.110 1.00 60.41 114 ALA A C 1
ATOM 903 O O . ALA A 1 114 ? 37.072 2.380 5.579 1.00 60.41 114 ALA A O 1
ATOM 904 N N . ARG A 1 115 ? 37.687 1.162 3.791 1.00 56.16 115 ARG A N 1
ATOM 905 C CA . ARG A 1 115 ? 37.059 2.038 2.795 1.00 56.16 115 ARG A CA 1
ATOM 906 C C . ARG A 1 115 ? 35.606 2.342 3.175 1.00 56.16 115 ARG A C 1
ATOM 908 O O . ARG A 1 115 ? 34.758 1.452 3.186 1.00 56.16 115 ARG A O 1
ATOM 915 N N . THR A 1 116 ? 35.306 3.622 3.362 1.00 60.28 116 THR A N 1
ATOM 916 C CA . THR A 1 116 ? 33.959 4.152 3.572 1.00 60.28 116 THR A CA 1
ATOM 917 C C . THR A 1 116 ? 33.107 3.937 2.319 1.00 60.28 116 THR A C 1
ATOM 919 O O . THR A 1 116 ? 33.233 4.640 1.317 1.00 60.28 116 THR A O 1
ATOM 922 N N . LYS A 1 117 ? 32.220 2.935 2.345 1.00 68.62 117 LYS A N 1
ATOM 923 C CA . LYS A 1 117 ? 31.255 2.688 1.263 1.00 68.62 117 LYS A CA 1
ATOM 924 C C . LYS A 1 117 ? 29.845 3.020 1.728 1.00 68.62 117 LYS A C 1
ATOM 926 O O . LYS A 1 117 ? 29.383 2.509 2.745 1.00 68.62 117 LYS A O 1
ATOM 931 N N . CYS A 1 118 ? 29.148 3.848 0.950 1.00 79.81 118 CYS A N 1
ATOM 932 C CA . CYS A 1 118 ? 27.705 4.010 1.100 1.00 79.81 118 CYS A CA 1
ATOM 933 C C . CYS A 1 118 ? 27.021 2.658 0.859 1.00 79.81 118 CYS A C 1
ATOM 935 O O . CYS A 1 118 ? 27.440 1.886 -0.012 1.00 79.81 118 CYS A O 1
ATOM 937 N N . LYS A 1 119 ? 25.970 2.368 1.624 1.00 85.62 119 LYS A N 1
ATOM 938 C CA . LYS A 1 119 ? 25.264 1.084 1.557 1.00 85.62 119 LYS A CA 1
ATOM 939 C C . LYS A 1 119 ? 23.861 1.307 1.018 1.00 85.62 119 LYS A C 1
ATOM 941 O O . LYS A 1 119 ? 23.093 2.069 1.590 1.00 85.62 119 LYS A O 1
ATOM 946 N N . LEU A 1 120 ? 23.528 0.619 -0.068 1.00 87.25 120 LEU A N 1
ATOM 947 C CA . LEU A 1 120 ? 22.157 0.538 -0.556 1.00 87.25 120 LEU A CA 1
ATOM 948 C C . LEU A 1 120 ? 21.444 -0.596 0.182 1.00 87.25 120 LEU A C 1
ATOM 950 O O . LEU A 1 120 ? 21.899 -1.740 0.115 1.00 87.25 120 LEU A O 1
ATOM 954 N N . LYS A 1 121 ? 20.355 -0.272 0.877 1.00 88.62 121 LYS A N 1
ATOM 955 C CA . LYS A 1 121 ? 19.499 -1.234 1.568 1.00 88.62 121 LYS A CA 1
ATOM 956 C C . LYS A 1 121 ? 18.061 -1.103 1.091 1.00 88.62 121 LYS A C 1
ATOM 958 O O . LYS A 1 121 ? 17.556 -0.005 0.917 1.00 88.62 121 LYS A O 1
ATOM 963 N N . GLY A 1 122 ? 17.409 -2.237 0.895 1.00 85.38 122 GLY A N 1
ATOM 964 C CA . GLY A 1 122 ? 15.978 -2.343 0.677 1.00 85.38 122 GLY A CA 1
ATOM 965 C C . GLY A 1 122 ? 15.342 -3.185 1.776 1.00 85.38 122 GLY A C 1
ATOM 966 O O . GLY A 1 122 ? 15.909 -4.210 2.165 1.00 85.38 122 GLY A O 1
ATOM 967 N N . LYS A 1 123 ? 14.181 -2.761 2.278 1.00 85.19 123 LYS A N 1
ATOM 968 C CA . LYS A 1 123 ? 13.413 -3.484 3.297 1.00 85.19 123 LYS A CA 1
ATOM 969 C C . LYS A 1 123 ? 11.917 -3.315 3.052 1.00 85.19 123 LYS A C 1
ATOM 971 O O . LYS A 1 123 ? 11.470 -2.230 2.701 1.00 85.19 123 LYS A O 1
ATOM 976 N N . GLU A 1 124 ? 11.138 -4.366 3.268 1.00 84.75 124 GLU A N 1
ATOM 977 C CA . GLU A 1 124 ? 9.680 -4.243 3.336 1.00 84.75 124 GLU A CA 1
ATOM 978 C C . GLU A 1 124 ? 9.261 -3.508 4.620 1.00 84.75 124 GLU A C 1
ATOM 980 O O . GLU A 1 124 ? 9.892 -3.658 5.673 1.00 84.75 124 GLU A O 1
ATOM 985 N N . PHE A 1 125 ? 8.198 -2.712 4.539 1.00 85.62 125 PHE A N 1
ATOM 986 C CA . PHE A 1 125 ? 7.630 -2.016 5.690 1.00 85.62 125 PHE A CA 1
ATOM 987 C C . PHE A 1 125 ? 6.114 -2.204 5.763 1.00 85.62 125 PHE A C 1
ATOM 989 O O . PHE A 1 125 ? 5.446 -2.358 4.740 1.00 85.62 125 PHE A O 1
ATOM 996 N N . ASP A 1 126 ? 5.601 -2.170 6.992 1.00 88.88 126 ASP A N 1
ATOM 997 C CA . ASP A 1 126 ? 4.180 -2.153 7.333 1.00 88.88 126 ASP A CA 1
ATOM 998 C C . ASP A 1 126 ? 4.013 -1.216 8.533 1.00 88.88 126 ASP A C 1
ATOM 1000 O O . ASP A 1 126 ? 4.551 -1.477 9.612 1.00 88.88 126 ASP A O 1
ATOM 1004 N N . ILE A 1 127 ? 3.384 -0.063 8.317 1.00 91.44 127 ILE A N 1
ATOM 1005 C CA . ILE A 1 127 ? 3.260 0.999 9.317 1.00 91.44 127 ILE A CA 1
ATOM 1006 C C . ILE A 1 127 ? 1.796 1.407 9.403 1.00 91.44 127 ILE A C 1
ATOM 1008 O O . ILE A 1 127 ? 1.180 1.738 8.391 1.00 91.44 127 ILE A O 1
ATOM 1012 N N . THR A 1 128 ? 1.253 1.446 10.620 1.00 94.19 128 THR A N 1
ATOM 1013 C CA . THR A 1 128 ? -0.089 1.981 10.872 1.00 94.19 128 THR A CA 1
ATOM 1014 C C . THR A 1 128 ? -0.039 3.289 11.640 1.00 94.19 128 THR A C 1
ATOM 1016 O O . THR A 1 128 ? 0.689 3.381 12.628 1.00 94.19 128 THR A O 1
ATOM 1019 N N . ILE A 1 129 ? -0.840 4.264 11.217 1.00 93.62 129 ILE A N 1
ATOM 1020 C CA . ILE A 1 129 ? -0.894 5.618 11.776 1.00 93.62 129 ILE A CA 1
ATOM 1021 C C . ILE A 1 129 ? -2.367 6.001 11.983 1.00 93.62 129 ILE A C 1
ATOM 1023 O O . ILE A 1 129 ? -3.169 5.756 11.081 1.00 93.62 129 ILE A O 1
ATOM 1027 N N . PRO A 1 130 ? -2.757 6.593 13.127 1.00 94.50 130 PRO A N 1
ATOM 1028 C CA . PRO A 1 130 ? -4.100 7.137 13.312 1.00 94.50 130 PRO A CA 1
ATOM 1029 C C . PRO A 1 130 ? -4.452 8.113 12.185 1.00 94.50 130 PRO A C 1
ATOM 1031 O O . PRO A 1 130 ? -3.648 8.974 11.839 1.00 94.50 130 PRO A O 1
ATOM 1034 N N . ALA A 1 131 ? -5.649 7.994 11.615 1.00 93.38 131 ALA A N 1
ATOM 1035 C CA . ALA A 1 131 ? -6.163 8.934 10.615 1.00 93.38 131 ALA A CA 1
ATOM 1036 C C . ALA A 1 131 ? -7.048 10.031 11.241 1.00 93.38 131 ALA A C 1
ATOM 1038 O O . ALA A 1 131 ? -7.676 10.800 10.517 1.00 93.38 131 ALA A O 1
ATOM 1039 N N . PHE A 1 132 ? -7.089 10.110 12.572 1.00 91.44 132 PHE A N 1
ATOM 1040 C CA . PHE A 1 132 ? -7.853 11.067 13.375 1.00 91.44 132 PHE A CA 1
ATOM 1041 C C . PHE A 1 132 ? -6.922 11.853 14.309 1.00 91.44 132 PHE A C 1
ATOM 1043 O O . PHE A 1 132 ? -5.774 11.466 14.534 1.00 91.44 132 PHE A O 1
ATOM 1050 N N . THR A 1 133 ? -7.409 12.971 14.851 1.00 89.19 133 THR A N 1
ATOM 1051 C CA . THR A 1 133 ? -6.612 13.895 15.682 1.00 89.19 133 THR A CA 1
ATOM 1052 C C . THR A 1 133 ? -6.900 13.802 17.179 1.00 89.19 133 THR A C 1
ATOM 1054 O O . THR A 1 133 ? -6.080 14.259 17.979 1.00 89.19 133 THR A O 1
ATOM 1057 N N . ASP A 1 134 ? -8.032 13.211 17.568 1.00 89.62 134 ASP A N 1
ATOM 1058 C CA . ASP A 1 134 ? -8.440 13.092 18.966 1.00 89.62 134 ASP A CA 1
ATOM 1059 C C . ASP A 1 134 ? -7.495 12.166 19.750 1.00 89.62 134 ASP A C 1
ATOM 1061 O O . ASP A 1 134 ? -7.435 10.954 19.535 1.00 89.62 134 ASP A O 1
ATOM 1065 N N . LYS A 1 135 ? -6.736 12.754 20.677 1.00 89.81 135 LYS A N 1
ATOM 1066 C CA . LYS A 1 135 ? -5.750 12.041 21.495 1.00 89.81 135 LYS A CA 1
ATOM 1067 C C . LYS A 1 135 ? -6.375 11.321 22.689 1.00 89.81 135 LYS A C 1
ATOM 1069 O O . LYS A 1 135 ? -5.688 10.509 23.311 1.00 89.81 135 LYS A O 1
ATOM 1074 N N . GLU A 1 136 ? -7.636 11.589 23.035 1.00 92.31 136 GLU A N 1
ATOM 1075 C CA . GLU A 1 136 ? -8.272 10.993 24.213 1.00 92.31 136 GLU A CA 1
ATOM 1076 C C . GLU A 1 136 ? -8.411 9.473 24.085 1.00 92.31 136 GLU A C 1
ATOM 1078 O O . GLU A 1 136 ? -8.208 8.768 25.080 1.00 92.31 136 GLU A O 1
ATOM 1083 N N . PHE A 1 137 ? -8.603 8.967 22.858 1.00 93.44 137 PHE A N 1
ATOM 1084 C CA . PHE A 1 137 ? -8.618 7.532 22.555 1.00 93.44 137 PHE A CA 1
ATOM 1085 C C . PHE A 1 137 ? -7.308 6.814 22.899 1.00 93.44 137 PHE A C 1
ATOM 1087 O O . PHE A 1 137 ? -7.329 5.602 23.084 1.00 93.44 137 PHE A O 1
ATOM 1094 N N . GLY A 1 138 ? -6.167 7.512 22.979 1.00 91.06 138 GLY A N 1
ATOM 1095 C CA . GLY A 1 138 ? -4.896 6.957 23.465 1.00 91.06 138 GLY A CA 1
ATOM 1096 C C . GLY A 1 138 ? -4.217 5.900 22.579 1.00 91.06 138 GLY A C 1
ATOM 1097 O O . GLY A 1 138 ? -3.260 5.270 23.025 1.00 91.06 138 GLY A O 1
ATOM 1098 N N . LEU A 1 139 ? -4.674 5.687 21.340 1.00 91.00 139 LEU A N 1
ATOM 1099 C CA . LEU A 1 139 ? -4.080 4.723 20.407 1.00 91.00 139 LEU A CA 1
ATOM 1100 C C . LEU A 1 139 ? -3.154 5.408 19.399 1.00 91.00 139 LEU A C 1
ATOM 1102 O O . LEU A 1 139 ? -3.553 6.342 18.710 1.00 91.00 139 LEU A O 1
ATOM 1106 N N . ILE A 1 140 ? -1.931 4.889 19.271 1.00 90.25 140 ILE A N 1
ATOM 1107 C CA . ILE A 1 140 ? -0.898 5.428 18.367 1.00 90.25 140 ILE A CA 1
ATOM 1108 C C . ILE A 1 140 ? -0.610 4.535 17.151 1.00 90.25 140 ILE A C 1
ATOM 1110 O O . ILE A 1 140 ? 0.046 4.976 16.215 1.00 90.25 140 ILE A O 1
ATOM 1114 N N . SER A 1 141 ? -1.045 3.270 17.171 1.00 92.19 141 SER A N 1
ATOM 1115 C CA . SER A 1 141 ? -0.802 2.266 16.125 1.00 92.19 141 SER A CA 1
ATOM 1116 C C . SER A 1 141 ? -1.666 1.023 16.378 1.00 92.19 141 SER A C 1
ATOM 1118 O O . SER A 1 141 ? -2.034 0.743 17.521 1.00 92.19 141 SER A O 1
ATOM 1120 N N . LEU A 1 142 ? -1.953 0.242 15.333 1.00 92.38 142 LEU A N 1
ATOM 1121 C CA . LEU A 1 142 ? -2.613 -1.064 15.448 1.00 92.38 142 LEU A CA 1
ATOM 1122 C C . LEU A 1 142 ? -1.630 -2.200 15.766 1.00 92.38 142 LEU A C 1
ATOM 1124 O O . LEU A 1 142 ? -2.059 -3.303 16.124 1.00 92.38 142 LEU A O 1
ATOM 1128 N N . GLY A 1 143 ? -0.322 -1.937 15.685 1.00 88.75 143 GLY A N 1
ATOM 1129 C CA . GLY A 1 143 ? 0.725 -2.927 15.918 1.00 88.75 143 GLY A CA 1
ATOM 1130 C C . GLY A 1 143 ? 0.628 -4.091 14.930 1.00 88.75 143 GLY A C 1
ATOM 1131 O O . GLY A 1 143 ? 0.422 -3.886 13.739 1.00 88.75 143 GLY A O 1
ATOM 1132 N N . ILE A 1 144 ? 0.743 -5.323 15.430 1.00 86.69 144 ILE A N 1
ATOM 1133 C CA . ILE A 1 144 ? 0.723 -6.542 14.600 1.00 86.69 144 ILE A CA 1
ATOM 1134 C C . ILE A 1 144 ? -0.685 -7.032 14.231 1.00 86.69 144 ILE A C 1
ATOM 1136 O O . ILE A 1 144 ? -0.811 -7.978 13.459 1.00 86.69 144 ILE A O 1
ATOM 1140 N N . ARG A 1 145 ? -1.752 -6.427 14.775 1.00 88.25 145 ARG A N 1
ATOM 1141 C CA . ARG A 1 145 ? -3.142 -6.886 14.566 1.00 88.25 145 ARG A CA 1
ATOM 1142 C C . ARG A 1 145 ? -3.521 -7.044 13.086 1.00 88.25 145 ARG A C 1
ATOM 1144 O O . ARG A 1 145 ? -4.116 -8.073 12.771 1.00 88.25 145 ARG A O 1
ATOM 1151 N N . PRO A 1 146 ? -3.106 -6.140 12.172 1.00 86.44 146 PRO A N 1
ATOM 1152 C CA . PRO A 1 146 ? -3.404 -6.290 10.745 1.00 86.44 146 PRO A CA 1
ATOM 1153 C C . PRO A 1 146 ? -2.756 -7.514 10.080 1.00 86.44 146 PRO A C 1
ATOM 1155 O O . PRO A 1 146 ? -3.088 -7.846 8.945 1.00 86.44 146 PRO A O 1
ATOM 1158 N N . HIS A 1 147 ? -1.833 -8.190 10.773 1.00 82.19 147 HIS A N 1
ATOM 1159 C CA . HIS A 1 147 ? -1.252 -9.466 10.356 1.00 82.19 147 HIS A CA 1
ATOM 1160 C C . HIS A 1 147 ? -1.921 -10.681 10.999 1.00 82.19 147 HIS A C 1
ATOM 1162 O O . HIS A 1 147 ? -1.733 -11.788 10.506 1.00 82.19 147 HIS A O 1
ATOM 1168 N N . ALA A 1 148 ? -2.660 -10.491 12.091 1.00 86.12 148 ALA A N 1
ATOM 1169 C CA . ALA A 1 148 ? -3.191 -11.574 12.909 1.00 86.12 148 ALA A CA 1
ATOM 1170 C C . ALA A 1 148 ? -4.689 -11.824 12.689 1.00 86.12 148 ALA A C 1
ATOM 1172 O O . ALA A 1 148 ? -5.164 -12.925 12.954 1.00 86.12 148 ALA A O 1
ATOM 1173 N N . VAL A 1 149 ? -5.439 -10.813 12.239 1.00 87.00 149 VAL A N 1
ATOM 1174 C CA . VAL A 1 149 ? -6.898 -10.887 12.108 1.00 87.00 149 VAL A CA 1
ATOM 1175 C C . VAL A 1 149 ? -7.321 -10.508 10.685 1.00 87.00 149 VAL A C 1
ATOM 1177 O O . VAL A 1 149 ? -6.854 -9.482 10.185 1.00 87.00 149 VAL A O 1
ATOM 1180 N N . PRO A 1 150 ? -8.210 -11.293 10.038 1.00 87.31 150 PRO A N 1
ATOM 1181 C CA . PRO A 1 150 ? -8.768 -10.950 8.735 1.00 87.31 150 PRO A CA 1
ATOM 1182 C C . PRO A 1 150 ? -9.461 -9.588 8.733 1.00 87.31 150 PRO A C 1
ATOM 1184 O O . PRO A 1 150 ? -10.131 -9.200 9.695 1.00 87.31 150 PRO A O 1
ATOM 1187 N N . LEU A 1 151 ? -9.315 -8.886 7.618 1.00 88.44 151 LEU A N 1
ATOM 1188 C CA . LEU A 1 151 ? -9.935 -7.592 7.378 1.00 88.44 151 LEU A CA 1
ATOM 1189 C C . LEU A 1 151 ? -11.201 -7.784 6.548 1.00 88.44 151 LEU A C 1
ATOM 1191 O O . LEU A 1 151 ? -11.226 -8.610 5.641 1.00 88.44 151 LEU A O 1
ATOM 1195 N N . TYR A 1 152 ? -12.241 -7.003 6.819 1.00 86.62 152 TYR A N 1
ATOM 1196 C CA . TYR A 1 152 ? -13.511 -7.117 6.108 1.00 86.62 152 TYR A CA 1
ATOM 1197 C C . TYR A 1 152 ? -13.762 -5.872 5.265 1.00 86.62 152 TYR A C 1
ATOM 1199 O O . TYR A 1 152 ? -13.649 -4.737 5.740 1.00 86.62 152 TYR A O 1
ATOM 1207 N N . ALA A 1 153 ? -14.122 -6.086 4.001 1.00 80.81 153 ALA A N 1
ATOM 1208 C CA . ALA A 1 153 ? -14.782 -5.076 3.197 1.00 80.81 153 ALA A CA 1
ATOM 1209 C C . ALA A 1 153 ? -16.215 -4.963 3.711 1.00 80.81 153 ALA A C 1
ATOM 1211 O O . ALA A 1 153 ? -17.044 -5.851 3.534 1.00 80.81 153 ALA A O 1
ATOM 1212 N N . PHE A 1 154 ? -16.452 -3.890 4.437 1.00 66.88 154 PHE A N 1
ATOM 1213 C CA . PHE A 1 154 ? -17.576 -3.792 5.344 1.00 66.88 154 PHE A CA 1
ATOM 1214 C C . PHE A 1 154 ? -18.906 -3.525 4.631 1.00 66.88 154 PHE A C 1
ATOM 1216 O O . PHE A 1 154 ? -18.966 -2.698 3.719 1.00 66.88 154 PHE A O 1
ATOM 1223 N N . SER A 1 155 ? -19.966 -4.205 5.080 1.00 58.16 155 SER A N 1
ATOM 1224 C CA . SER A 1 155 ? -21.361 -3.927 4.727 1.00 58.16 155 SER A CA 1
ATOM 1225 C C . SER A 1 155 ? -22.036 -3.235 5.907 1.00 58.16 155 SER A C 1
ATOM 1227 O O . SER A 1 155 ? -21.893 -3.661 7.048 1.00 58.16 155 SER A O 1
ATOM 1229 N N . ARG A 1 156 ? -22.805 -2.171 5.651 1.00 59.19 156 ARG A N 1
ATOM 1230 C CA . ARG A 1 156 ? -23.472 -1.380 6.703 1.00 59.19 156 ARG A CA 1
ATOM 1231 C C . ARG A 1 156 ? -24.407 -2.204 7.599 1.00 59.19 156 ARG A C 1
ATOM 1233 O O . ARG A 1 156 ? -24.691 -1.788 8.715 1.00 59.19 156 ARG A O 1
ATOM 1240 N N . GLN A 1 157 ? -24.862 -3.357 7.112 1.00 57.34 157 GLN A N 1
ATOM 1241 C CA . GLN A 1 157 ? -25.737 -4.277 7.842 1.00 57.34 157 GLN A CA 1
ATOM 1242 C C . GLN A 1 157 ? -25.107 -4.804 9.145 1.00 57.34 157 GLN A C 1
ATOM 1244 O O . GLN A 1 157 ? -25.844 -5.197 10.040 1.00 57.34 157 GLN A O 1
ATOM 1249 N N . ASP A 1 158 ? -23.778 -4.732 9.286 1.00 63.97 158 ASP A N 1
ATOM 1250 C CA . ASP A 1 158 ? -23.040 -5.286 10.428 1.00 63.97 158 ASP A CA 1
ATOM 1251 C C . ASP A 1 158 ? -22.627 -4.222 11.475 1.00 63.97 158 ASP A C 1
ATOM 1253 O O . ASP A 1 158 ? -21.790 -4.485 12.344 1.00 63.97 158 ASP A O 1
ATOM 1257 N N . ILE A 1 159 ? -23.161 -2.992 11.393 1.00 71.62 159 ILE A N 1
ATOM 1258 C CA . ILE A 1 159 ? -22.873 -1.912 12.355 1.00 71.62 159 ILE A CA 1
ATOM 1259 C C . ILE A 1 159 ? -23.824 -2.012 13.560 1.00 71.62 159 ILE A C 1
ATOM 1261 O O . ILE A 1 159 ? -25.036 -1.943 13.358 1.00 71.62 159 ILE A O 1
ATOM 1265 N N . PRO A 1 160 ? -23.322 -2.074 14.811 1.00 72.44 160 PRO A N 1
ATOM 1266 C CA . PRO A 1 160 ? -24.165 -1.893 15.991 1.00 72.44 160 PRO A CA 1
ATOM 1267 C C . PRO A 1 160 ? -24.944 -0.572 15.937 1.00 72.44 160 PRO A C 1
ATOM 1269 O O . PRO A 1 160 ? -24.391 0.474 15.595 1.00 72.44 160 PRO A O 1
ATOM 1272 N N . GLU A 1 161 ? -26.220 -0.581 16.299 1.00 74.25 161 GLU A N 1
ATOM 1273 C CA . GLU A 1 161 ? -27.016 0.647 16.330 1.00 74.25 161 GLU A CA 1
ATOM 1274 C C . GLU A 1 161 ? -26.355 1.721 17.220 1.00 74.25 161 GLU A C 1
ATOM 1276 O O . GLU A 1 161 ? -25.782 1.413 18.266 1.00 74.25 161 GLU A O 1
ATOM 1281 N N . GLY A 1 162 ? -26.360 2.981 16.771 1.00 81.19 162 GLY A N 1
ATOM 1282 C CA . GLY A 1 162 ? -25.693 4.086 17.475 1.00 81.19 162 GLY A CA 1
ATOM 1283 C C . GLY A 1 162 ? -24.163 4.146 17.324 1.00 81.19 162 GLY A C 1
ATOM 1284 O O . GLY A 1 162 ? -23.517 4.950 17.992 1.00 81.19 162 GLY A O 1
ATOM 1285 N N . THR A 1 163 ? -23.561 3.331 16.450 1.00 87.69 163 THR A N 1
ATOM 1286 C CA . THR A 1 163 ? -22.116 3.397 16.169 1.00 87.69 163 THR A CA 1
ATOM 1287 C C . THR A 1 163 ? -21.699 4.738 15.575 1.00 87.69 163 THR A C 1
ATOM 1289 O O . THR A 1 163 ? -22.262 5.201 14.582 1.00 87.69 163 THR A O 1
ATOM 1292 N N . THR A 1 164 ? -20.603 5.288 16.092 1.00 91.31 164 THR A N 1
ATOM 1293 C CA . THR A 1 164 ? -19.923 6.449 15.519 1.00 91.31 164 THR A CA 1
ATOM 1294 C C . THR A 1 164 ? -18.724 6.016 14.676 1.00 91.31 164 THR A C 1
ATOM 1296 O O . THR A 1 164 ? -17.741 5.475 15.183 1.00 91.31 164 THR A O 1
ATOM 1299 N N . ILE A 1 165 ? -18.761 6.287 13.371 1.00 90.00 165 ILE A N 1
ATOM 1300 C CA . ILE A 1 165 ? -17.587 6.129 12.502 1.00 90.00 165 ILE A CA 1
ATOM 1301 C C . ILE A 1 165 ? -16.805 7.439 12.519 1.00 90.00 165 ILE A C 1
ATOM 1303 O O . ILE A 1 165 ? -17.283 8.456 12.021 1.00 90.00 165 ILE A O 1
ATOM 1307 N N . VAL A 1 166 ? -15.593 7.418 13.066 1.00 91.56 166 VAL A N 1
ATOM 1308 C CA . VAL A 1 166 ? -14.736 8.607 13.139 1.00 91.56 166 VAL A CA 1
ATOM 1309 C C . VAL A 1 166 ? -14.211 8.973 11.745 1.00 91.56 166 VAL A C 1
ATOM 1311 O O . VAL A 1 166 ? -13.822 8.107 10.955 1.00 91.56 166 VAL A O 1
ATOM 1314 N N . SER A 1 167 ? -14.220 10.269 11.426 1.00 88.00 167 SER A N 1
ATOM 1315 C CA . SER A 1 167 ? -13.700 10.816 10.170 1.00 88.00 167 SER A CA 1
ATOM 1316 C C . SER A 1 167 ? -12.181 10.640 10.045 1.00 88.00 167 SER A C 1
ATOM 1318 O O . SER A 1 167 ? -11.435 10.684 11.022 1.00 88.00 167 SER A O 1
ATOM 1320 N N . SER A 1 168 ? -11.709 10.452 8.809 1.00 86.38 168 SER A N 1
ATOM 1321 C CA . SER A 1 168 ? -10.281 10.504 8.478 1.00 86.38 168 SER A CA 1
ATOM 1322 C C . SER A 1 168 ? -9.860 11.959 8.247 1.00 86.38 168 SER A C 1
ATOM 1324 O O . SER A 1 168 ? -9.871 12.445 7.119 1.00 86.38 168 SER A O 1
ATOM 1326 N N . ASP A 1 169 ? -9.512 12.663 9.320 1.00 83.44 169 ASP A N 1
ATOM 1327 C CA . ASP A 1 169 ? -9.194 14.097 9.298 1.00 83.44 169 ASP A CA 1
ATOM 1328 C C . ASP A 1 169 ? -7.794 14.408 8.743 1.00 83.44 169 ASP A C 1
ATOM 1330 O O . ASP A 1 169 ? -7.496 15.547 8.375 1.00 83.44 169 ASP A O 1
ATOM 1334 N N . ILE A 1 170 ? -6.912 13.407 8.684 1.00 87.19 170 ILE A N 1
ATOM 1335 C CA . ILE A 1 170 ? -5.543 13.562 8.184 1.00 87.19 170 ILE A CA 1
ATOM 1336 C C . ILE A 1 170 ? -5.505 13.230 6.684 1.00 87.19 170 ILE A C 1
ATOM 1338 O O . ILE A 1 170 ? -5.825 12.102 6.310 1.00 87.19 170 ILE A O 1
ATOM 1342 N N . PRO A 1 171 ? -5.064 14.152 5.806 1.00 89.75 171 PRO A N 1
ATOM 1343 C CA . PRO A 1 171 ? -4.893 13.860 4.386 1.00 89.75 171 PRO A CA 1
ATOM 1344 C C . PRO A 1 171 ? -3.858 12.746 4.123 1.00 89.75 171 PRO A C 1
ATOM 1346 O O . PRO A 1 171 ? -2.804 12.744 4.772 1.00 89.75 171 PRO A O 1
ATOM 1349 N N . PRO A 1 172 ? -4.074 11.872 3.118 1.00 87.44 172 PRO A N 1
ATOM 1350 C CA . PRO A 1 172 ? -3.167 10.771 2.771 1.00 87.44 172 PRO A CA 1
ATOM 1351 C C . PRO A 1 172 ? -1.693 11.168 2.621 1.00 87.44 172 PRO A C 1
ATOM 1353 O O . PRO A 1 172 ? -0.813 10.514 3.177 1.00 87.44 172 PRO A O 1
ATOM 1356 N N . HIS A 1 173 ? -1.407 12.286 1.945 1.00 87.44 173 HIS A N 1
ATOM 1357 C CA . HIS A 1 173 ? -0.032 12.757 1.735 1.00 87.44 173 HIS A CA 1
ATOM 1358 C C . HIS A 1 173 ? 0.689 13.114 3.049 1.00 87.44 173 HIS A C 1
ATOM 1360 O O . HIS A 1 173 ? 1.895 12.895 3.170 1.00 87.44 173 HIS A O 1
ATOM 1366 N N . LYS A 1 174 ? -0.033 13.629 4.059 1.00 91.31 174 LYS A N 1
ATOM 1367 C CA . LYS A 1 174 ? 0.547 13.927 5.379 1.00 91.31 174 LYS A CA 1
ATOM 1368 C C . LYS A 1 174 ? 0.851 12.643 6.140 1.00 91.31 174 LYS A C 1
ATOM 1370 O O . LYS A 1 174 ? 1.917 12.532 6.740 1.00 91.31 174 LYS A O 1
ATOM 1375 N N . ALA A 1 175 ? -0.058 11.673 6.082 1.00 89.38 175 ALA A N 1
ATOM 1376 C CA . ALA A 1 175 ? 0.143 10.365 6.694 1.00 89.38 175 ALA A CA 1
ATOM 1377 C C . ALA A 1 175 ? 1.330 9.621 6.050 1.00 89.38 175 ALA A C 1
ATOM 1379 O O . ALA A 1 175 ? 2.161 9.062 6.764 1.00 89.38 175 ALA A O 1
ATOM 1380 N N . ARG A 1 176 ? 1.493 9.722 4.723 1.00 88.88 176 ARG A N 1
ATOM 1381 C CA . ARG A 1 176 ? 2.665 9.198 4.005 1.00 88.88 176 ARG A CA 1
ATOM 1382 C C . ARG A 1 176 ? 3.965 9.834 4.495 1.00 88.88 176 ARG A C 1
ATOM 1384 O O . ARG A 1 176 ? 4.931 9.134 4.790 1.00 88.88 176 ARG A O 1
ATOM 1391 N N . HIS A 1 177 ? 3.989 11.161 4.633 1.00 90.31 177 HIS A N 1
ATOM 1392 C CA . HIS A 1 177 ? 5.152 11.867 5.174 1.00 90.31 177 HIS A CA 1
ATOM 1393 C C . HIS A 1 177 ? 5.490 11.396 6.599 1.00 90.31 177 HIS A C 1
ATOM 1395 O O . HIS A 1 177 ? 6.651 11.144 6.909 1.00 90.31 177 HIS A O 1
ATOM 1401 N N . GLN A 1 178 ? 4.488 11.216 7.464 1.00 91.44 178 GLN A N 1
ATOM 1402 C CA . GLN A 1 178 ? 4.694 10.675 8.812 1.00 91.44 178 GLN A CA 1
ATOM 1403 C C . GLN A 1 178 ? 5.256 9.245 8.786 1.00 91.44 178 GLN A C 1
ATOM 1405 O O . GLN A 1 178 ? 6.197 8.954 9.525 1.00 91.44 178 GLN A O 1
ATOM 1410 N N . ALA A 1 179 ? 4.744 8.370 7.913 1.00 90.56 179 ALA A N 1
ATOM 1411 C CA . ALA A 1 179 ? 5.263 7.012 7.742 1.00 90.56 179 ALA A CA 1
ATOM 1412 C C . ALA A 1 179 ? 6.737 7.018 7.307 1.00 90.56 179 ALA A C 1
ATOM 1414 O O . ALA A 1 179 ? 7.548 6.265 7.850 1.00 90.56 179 ALA A O 1
ATOM 1415 N N . MET A 1 180 ? 7.099 7.909 6.380 1.00 90.19 180 MET A N 1
ATOM 1416 C CA . MET A 1 180 ? 8.478 8.102 5.928 1.00 90.19 180 MET A CA 1
ATOM 1417 C C . MET A 1 180 ? 9.408 8.536 7.068 1.00 90.19 180 MET A C 1
ATOM 1419 O O . MET A 1 180 ? 10.507 7.997 7.197 1.00 90.19 180 MET A O 1
ATOM 1423 N N . GLU A 1 181 ? 8.986 9.470 7.919 1.00 91.06 181 GLU A N 1
ATOM 1424 C CA . GLU A 1 181 ? 9.806 9.917 9.051 1.00 91.06 181 GLU A CA 1
ATOM 1425 C C . GLU A 1 181 ? 9.971 8.827 10.120 1.00 91.06 181 GLU A C 1
ATOM 1427 O O . GLU A 1 181 ? 11.088 8.600 10.592 1.00 91.06 181 GLU A O 1
ATOM 1432 N N . ILE A 1 182 ? 8.907 8.073 10.432 1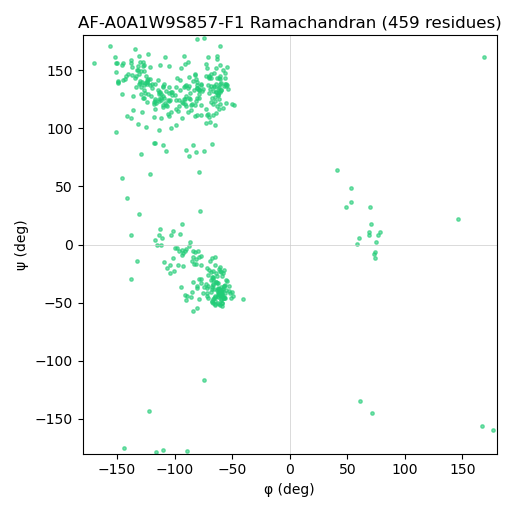.00 89.94 182 ILE A N 1
ATOM 1433 C CA . ILE A 1 182 ? 8.985 6.893 11.313 1.00 89.94 182 ILE A CA 1
ATOM 1434 C C . ILE A 1 182 ? 9.983 5.872 10.748 1.00 89.94 182 ILE A C 1
ATOM 1436 O O . ILE A 1 182 ? 10.840 5.362 11.474 1.00 89.94 182 ILE A O 1
ATOM 1440 N N . HIS A 1 183 ? 9.915 5.593 9.442 1.00 89.31 183 HIS A N 1
ATOM 1441 C CA . HIS A 1 183 ? 10.843 4.683 8.771 1.00 89.31 183 HIS A CA 1
ATOM 1442 C C . HIS A 1 183 ? 12.294 5.166 8.860 1.00 89.31 183 HIS A C 1
ATOM 1444 O O . HIS A 1 183 ? 13.156 4.415 9.316 1.00 89.31 183 HIS A O 1
ATOM 1450 N N . LYS A 1 184 ? 12.580 6.421 8.490 1.00 88.75 184 LYS A N 1
ATOM 1451 C CA . LYS A 1 184 ? 13.939 6.993 8.549 1.00 88.75 184 LYS A CA 1
ATOM 1452 C C . LYS A 1 184 ? 14.517 6.961 9.961 1.00 88.75 184 LYS A C 1
ATOM 1454 O O . LYS A 1 184 ? 15.704 6.661 10.127 1.00 88.75 184 LYS A O 1
ATOM 1459 N N . HIS A 1 185 ? 13.693 7.251 10.967 1.00 88.12 185 HIS A N 1
ATOM 1460 C CA . HIS A 1 185 ? 14.090 7.169 12.367 1.00 88.12 185 HIS A CA 1
ATOM 1461 C C . HIS A 1 185 ? 14.495 5.735 12.734 1.00 88.12 185 HIS A C 1
ATOM 1463 O O . HIS A 1 185 ? 15.617 5.503 13.187 1.00 88.12 185 HIS A O 1
ATOM 1469 N N . ASN A 1 186 ? 13.644 4.754 12.420 1.00 87.06 186 ASN A N 1
ATOM 1470 C CA . ASN A 1 186 ? 13.915 3.337 12.669 1.00 87.06 186 ASN A CA 1
ATOM 1471 C C . ASN A 1 186 ? 15.172 2.845 11.936 1.00 87.06 186 ASN A C 1
ATOM 1473 O O . ASN A 1 186 ? 16.016 2.166 12.519 1.00 87.06 186 ASN A O 1
ATOM 1477 N N . VAL A 1 187 ? 15.341 3.204 10.661 1.00 85.56 187 VAL A N 1
ATOM 1478 C CA . VAL A 1 187 ? 16.528 2.845 9.871 1.00 85.56 187 VAL A CA 1
ATOM 1479 C C . VAL A 1 187 ? 17.800 3.397 10.494 1.00 85.56 187 VAL A C 1
ATOM 1481 O O . VAL A 1 187 ? 18.787 2.661 10.568 1.00 85.56 187 VAL A O 1
ATOM 1484 N N . SER A 1 188 ? 17.767 4.646 10.961 1.00 81.62 188 SER A N 1
ATOM 1485 C CA . SER A 1 188 ? 18.915 5.289 11.604 1.00 81.62 188 SER A CA 1
ATOM 1486 C C . SER A 1 188 ? 19.321 4.559 12.886 1.00 81.62 188 SER A C 1
ATOM 1488 O O . SER A 1 188 ? 20.510 4.316 13.091 1.00 81.62 188 SER A O 1
ATOM 1490 N N . LEU A 1 189 ? 18.343 4.126 13.691 1.00 81.44 189 LEU A N 1
ATOM 1491 C CA . LEU A 1 189 ? 18.574 3.335 14.903 1.00 81.44 189 LEU A CA 1
ATOM 1492 C C . LEU A 1 189 ? 19.174 1.956 14.590 1.00 81.44 189 LEU A C 1
ATOM 1494 O O . LEU A 1 189 ? 20.216 1.597 15.135 1.00 81.44 189 LEU A O 1
ATOM 1498 N N . TYR A 1 190 ? 18.563 1.189 13.679 1.00 79.94 190 TYR A N 1
ATOM 1499 C CA . TYR A 1 190 ? 18.999 -0.184 13.390 1.00 79.94 190 TYR A CA 1
ATOM 1500 C C . TYR A 1 190 ? 20.332 -0.263 12.642 1.00 79.94 190 TYR A C 1
ATOM 1502 O O . TYR A 1 190 ? 21.104 -1.195 12.849 1.00 79.94 190 TYR A O 1
ATOM 1510 N N . ASN A 1 191 ? 20.600 0.681 11.737 1.00 80.06 191 ASN A N 1
ATOM 1511 C CA . ASN A 1 191 ? 21.790 0.636 10.886 1.00 80.06 191 ASN A CA 1
ATOM 1512 C C . ASN A 1 191 ? 22.956 1.463 11.420 1.00 80.06 191 ASN A C 1
ATOM 1514 O O . ASN A 1 191 ? 24.018 1.435 10.799 1.00 80.06 191 ASN A O 1
ATOM 1518 N N . LYS A 1 192 ? 22.758 2.217 12.512 1.00 81.25 192 LYS A N 1
ATOM 1519 C CA . LYS A 1 192 ? 23.735 3.186 13.037 1.00 81.25 192 LYS A CA 1
ATOM 1520 C C . LYS A 1 192 ? 24.270 4.125 11.941 1.00 81.25 192 LYS A C 1
ATOM 1522 O O . LYS A 1 192 ? 25.432 4.518 11.950 1.00 81.25 192 LYS A O 1
ATOM 1527 N N . SER A 1 193 ? 23.433 4.437 10.951 1.00 82.19 193 SER A N 1
ATOM 1528 C CA . SER A 1 193 ? 23.782 5.269 9.801 1.00 82.19 193 SER A CA 1
ATOM 1529 C C . SER A 1 193 ? 22.560 6.024 9.310 1.00 82.19 193 SER A C 1
ATOM 1531 O O . SER A 1 193 ? 21.462 5.469 9.238 1.00 82.19 193 SER A O 1
ATOM 1533 N N . LYS A 1 194 ? 22.764 7.291 8.952 1.00 85.50 194 LYS A N 1
ATOM 1534 C CA . LYS A 1 194 ? 21.709 8.164 8.450 1.00 85.50 194 LYS A CA 1
ATOM 1535 C C . LYS A 1 194 ? 21.428 7.862 6.968 1.00 85.50 194 LYS A C 1
ATOM 1537 O O . LYS A 1 194 ? 22.378 7.808 6.176 1.00 85.50 194 LYS A O 1
ATOM 1542 N N . PRO A 1 195 ? 20.158 7.719 6.553 1.00 87.56 195 PRO A N 1
ATOM 1543 C CA . PRO A 1 195 ? 19.819 7.677 5.136 1.00 87.56 195 PRO A CA 1
ATOM 1544 C C . PRO A 1 195 ? 20.137 9.021 4.462 1.00 87.56 195 PRO A C 1
ATOM 1546 O O . PRO A 1 195 ? 19.709 10.078 4.924 1.00 87.56 195 PRO A O 1
ATOM 1549 N N . ILE A 1 196 ? 20.904 8.978 3.368 1.00 88.88 196 ILE A N 1
ATOM 1550 C CA . ILE A 1 196 ? 21.166 10.122 2.478 1.00 88.88 196 ILE A CA 1
ATOM 1551 C C . ILE A 1 196 ? 19.962 10.327 1.556 1.00 88.88 196 ILE A C 1
ATOM 1553 O O . ILE A 1 196 ? 19.476 11.445 1.397 1.00 88.88 196 ILE A O 1
ATOM 1557 N N . TYR A 1 197 ? 19.480 9.236 0.959 1.00 89.88 197 TYR A N 1
ATOM 1558 C CA . TYR A 1 197 ? 18.285 9.208 0.123 1.00 89.88 197 TYR A CA 1
ATOM 1559 C C . TYR A 1 197 ? 17.383 8.068 0.586 1.00 89.88 197 TYR A C 1
ATOM 1561 O O . TYR A 1 197 ? 17.885 6.974 0.847 1.00 89.88 197 TYR A O 1
ATOM 1569 N N . SER A 1 198 ? 16.074 8.318 0.624 1.00 91.00 198 SER A N 1
ATOM 1570 C CA . SER A 1 198 ? 15.055 7.306 0.902 1.00 91.00 198 SER A CA 1
ATOM 1571 C C . SER A 1 198 ? 13.912 7.426 -0.098 1.00 91.00 198 SER A C 1
ATOM 1573 O O . SER A 1 198 ? 13.563 8.539 -0.499 1.00 91.00 198 SER A O 1
ATOM 1575 N N . ALA A 1 199 ? 13.330 6.295 -0.478 1.00 90.88 199 ALA A N 1
ATOM 1576 C CA . ALA A 1 199 ? 12.105 6.218 -1.267 1.00 90.88 199 ALA A CA 1
ATOM 1577 C C . ALA A 1 199 ? 11.218 5.076 -0.754 1.00 90.88 199 ALA A C 1
ATOM 1579 O O . ALA A 1 199 ? 11.734 4.053 -0.302 1.00 90.88 199 ALA A O 1
ATOM 1580 N N . MET A 1 200 ? 9.898 5.246 -0.831 1.00 89.25 200 MET A N 1
ATOM 1581 C CA . MET A 1 200 ? 8.905 4.211 -0.527 1.00 89.25 200 MET A CA 1
ATOM 1582 C C . MET A 1 200 ? 8.214 3.831 -1.832 1.00 89.25 200 MET A C 1
ATOM 1584 O O . MET A 1 200 ? 7.484 4.639 -2.390 1.00 89.25 200 MET A O 1
ATOM 1588 N N . ILE A 1 201 ? 8.501 2.630 -2.333 1.00 89.25 201 ILE A N 1
ATOM 1589 C CA . ILE A 1 201 ? 8.076 2.150 -3.652 1.00 89.25 201 ILE A CA 1
ATOM 1590 C C . ILE A 1 201 ? 7.109 0.980 -3.495 1.00 89.25 201 ILE A C 1
ATOM 1592 O O . ILE A 1 201 ? 7.321 0.095 -2.653 1.00 89.25 201 ILE A O 1
ATOM 1596 N N . GLY A 1 202 ? 6.083 0.919 -4.347 1.00 80.62 202 GLY A N 1
ATOM 1597 C CA . GLY A 1 202 ? 5.076 -0.128 -4.257 1.00 80.62 202 GLY A CA 1
ATOM 1598 C C . GLY A 1 202 ? 4.201 0.026 -3.018 1.00 80.62 202 GLY A C 1
ATOM 1599 O O . GLY A 1 202 ? 3.825 -0.989 -2.423 1.00 80.62 202 GLY A O 1
ATOM 1600 N N . GLU A 1 203 ? 3.974 1.259 -2.592 1.00 78.94 203 GLU A N 1
ATOM 1601 C CA . GLU A 1 203 ? 3.176 1.624 -1.443 1.00 78.94 203 GLU A CA 1
ATOM 1602 C C . GLU A 1 203 ? 1.709 1.264 -1.688 1.00 78.94 203 GLU A C 1
ATOM 1604 O O . GLU A 1 203 ? 1.110 1.555 -2.716 1.00 78.94 203 GLU A O 1
ATOM 1609 N N . ARG A 1 204 ? 1.098 0.605 -0.713 1.00 82.00 204 ARG A N 1
ATOM 1610 C CA . ARG A 1 204 ? -0.343 0.418 -0.655 1.00 82.00 204 ARG A CA 1
ATOM 1611 C C . ARG A 1 204 ? -0.861 1.096 0.579 1.00 82.00 204 ARG A C 1
ATOM 1613 O O . ARG A 1 204 ? -0.536 0.683 1.695 1.00 82.00 204 ARG A O 1
ATOM 1620 N N . LEU A 1 205 ? -1.686 2.104 0.340 1.00 86.50 205 LEU A N 1
ATOM 1621 C CA . LEU A 1 205 ? -2.414 2.808 1.369 1.00 86.50 205 LEU A CA 1
ATOM 1622 C C . LEU A 1 205 ? -3.822 2.231 1.496 1.00 86.50 205 LEU A C 1
ATOM 1624 O O . LEU A 1 205 ? -4.592 2.182 0.537 1.00 86.50 205 LEU A O 1
ATOM 1628 N N . SER A 1 206 ? -4.162 1.818 2.709 1.00 88.69 206 SER A N 1
ATOM 1629 C CA . SER A 1 206 ? -5.529 1.469 3.088 1.00 88.69 206 SER A CA 1
ATOM 1630 C C . SER A 1 206 ? -5.918 2.166 4.384 1.00 88.69 206 SER A C 1
ATOM 1632 O O . SER A 1 206 ? -5.055 2.632 5.130 1.00 88.69 206 SER A O 1
ATOM 1634 N N . VAL A 1 207 ? -7.218 2.245 4.650 1.00 90.44 207 VAL A N 1
ATOM 1635 C CA . VAL A 1 207 ? -7.751 2.680 5.944 1.00 90.44 207 VAL A CA 1
ATOM 1636 C C . VAL A 1 207 ? -8.359 1.474 6.639 1.00 90.44 207 VAL A C 1
ATOM 1638 O O . VAL A 1 207 ? -9.224 0.813 6.074 1.00 90.44 207 VAL A O 1
ATOM 1641 N N . ILE A 1 208 ? -7.932 1.203 7.866 1.00 91.56 208 ILE A N 1
ATOM 1642 C CA . ILE A 1 208 ? -8.493 0.175 8.736 1.00 91.56 208 ILE A CA 1
ATOM 1643 C C . ILE A 1 208 ? -9.284 0.863 9.842 1.00 91.56 208 ILE A C 1
ATOM 1645 O O . ILE A 1 208 ? -8.727 1.623 10.629 1.00 91.56 208 ILE A O 1
ATOM 1649 N N . TYR A 1 209 ? -10.574 0.573 9.918 1.00 92.12 209 TYR A N 1
ATOM 1650 C CA . TYR A 1 209 ? -11.454 1.007 10.989 1.00 92.12 209 TYR A CA 1
ATOM 1651 C C . TYR A 1 209 ? -11.383 0.015 12.153 1.00 92.12 209 TYR A C 1
ATOM 1653 O O . TYR A 1 209 ? -11.730 -1.163 12.027 1.00 92.12 209 TYR A O 1
ATOM 1661 N N . PHE A 1 210 ? -10.897 0.508 13.289 1.00 93.94 210 PHE A N 1
ATOM 1662 C CA . PHE A 1 210 ? -10.659 -0.259 14.502 1.00 93.94 210 PHE A CA 1
ATOM 1663 C C . PHE A 1 210 ? -11.812 -0.088 15.505 1.00 93.94 210 PHE A C 1
ATOM 1665 O O . PHE A 1 210 ? -12.130 1.055 15.840 1.00 93.94 210 PHE A O 1
ATOM 1672 N N . PRO A 1 211 ? -12.442 -1.182 15.971 1.00 93.81 211 PRO A N 1
ATOM 1673 C CA . PRO A 1 211 ? -13.629 -1.128 16.814 1.00 93.81 211 PRO A CA 1
ATOM 1674 C C . PRO A 1 211 ? -13.262 -0.886 18.282 1.00 93.81 211 PRO A C 1
ATOM 1676 O O . PRO A 1 211 ? -12.518 -1.665 18.881 1.00 93.81 211 PRO A O 1
ATOM 1679 N N . ILE A 1 212 ? -13.816 0.172 18.871 1.00 95.31 212 ILE A N 1
ATOM 1680 C CA . ILE A 1 212 ? -13.584 0.594 20.255 1.00 95.31 212 ILE A CA 1
ATOM 1681 C C . ILE A 1 212 ? -14.914 0.846 20.956 1.00 95.31 212 ILE A C 1
ATOM 1683 O O . ILE A 1 212 ? -15.795 1.495 20.404 1.00 95.31 212 ILE A O 1
ATOM 1687 N N . TRP A 1 213 ? -15.030 0.403 22.204 1.00 95.62 213 TRP A N 1
ATOM 1688 C CA . TRP A 1 213 ? -16.087 0.867 23.103 1.00 95.62 213 TRP A CA 1
ATOM 1689 C C . TRP A 1 213 ? -15.545 1.947 24.038 1.00 95.62 213 TRP A C 1
ATOM 1691 O O . TRP A 1 213 ? -14.474 1.772 24.620 1.00 95.62 213 TRP A O 1
ATOM 1701 N N . ALA A 1 214 ? -16.299 3.028 24.224 1.00 96.50 214 ALA A N 1
ATOM 1702 C CA . ALA A 1 214 ? -16.126 3.958 25.333 1.00 96.50 214 ALA A CA 1
ATOM 1703 C C . ALA A 1 214 ? -17.273 3.739 26.323 1.00 96.50 214 ALA A C 1
ATOM 1705 O O . ALA A 1 214 ? -18.448 3.861 25.970 1.00 96.50 214 ALA A O 1
ATOM 1706 N N . VAL A 1 215 ? -16.937 3.365 27.555 1.00 96.75 215 VAL A N 1
ATOM 1707 C CA . VAL A 1 215 ? -17.923 3.070 28.598 1.00 96.75 215 VAL A CA 1
ATOM 1708 C C . VAL A 1 215 ? -17.737 4.055 29.740 1.00 96.75 215 VAL A C 1
ATOM 1710 O O . VAL A 1 215 ? -16.753 3.981 30.482 1.00 96.75 215 VAL A O 1
ATOM 1713 N N . THR A 1 216 ? -18.698 4.962 29.879 1.00 96.94 216 THR A N 1
ATOM 1714 C CA . THR A 1 216 ? -18.767 5.918 30.981 1.00 96.94 216 THR A CA 1
ATOM 1715 C C . THR A 1 216 ? -19.584 5.308 32.110 1.00 96.94 216 THR A C 1
ATOM 1717 O O . THR A 1 216 ? -20.755 4.957 31.936 1.00 96.94 216 THR A O 1
ATOM 1720 N N . HIS A 1 217 ? -18.966 5.188 33.277 1.00 95.69 217 HIS A N 1
ATOM 1721 C CA . HIS A 1 217 ? -19.567 4.622 34.477 1.00 95.69 217 HIS A CA 1
ATOM 1722 C C . HIS A 1 217 ? -19.413 5.579 35.655 1.00 95.69 217 HIS A C 1
ATOM 1724 O O . HIS A 1 217 ? -18.527 6.431 35.661 1.00 95.69 217 HIS A O 1
ATOM 1730 N N . GLU A 1 218 ? -20.290 5.434 36.640 1.00 94.62 218 GLU A N 1
ATOM 1731 C CA . GLU A 1 218 ? -20.281 6.212 37.869 1.00 94.62 218 GLU A CA 1
ATOM 1732 C C . GLU A 1 218 ? -19.928 5.319 39.056 1.00 94.62 218 GLU A C 1
ATOM 1734 O O . GLU A 1 218 ? -20.579 4.296 39.302 1.00 94.62 218 GLU A O 1
ATOM 1739 N N . THR A 1 219 ? -18.905 5.743 39.795 1.00 88.44 219 THR A N 1
ATOM 1740 C CA . THR A 1 219 ? -18.438 5.106 41.027 1.00 88.44 219 THR A CA 1
ATOM 1741 C C . THR A 1 219 ? -18.159 6.206 42.046 1.00 88.44 219 THR A C 1
ATOM 1743 O O . THR A 1 219 ? -17.449 7.161 41.744 1.00 88.44 219 THR A O 1
ATOM 1746 N N . ASN A 1 220 ? -18.724 6.093 43.252 1.00 86.44 220 ASN A N 1
ATOM 1747 C CA . ASN A 1 220 ? -18.592 7.095 44.323 1.00 86.44 220 ASN A CA 1
ATOM 1748 C C . ASN A 1 220 ? -18.970 8.528 43.885 1.00 86.44 220 ASN A C 1
ATOM 1750 O O . ASN A 1 220 ? -18.331 9.495 44.290 1.00 86.44 220 ASN A O 1
ATOM 1754 N N . GLY A 1 221 ? -19.985 8.666 43.025 1.00 85.56 221 GLY A N 1
ATOM 1755 C CA . GLY A 1 221 ? -20.442 9.961 42.503 1.00 85.56 221 GLY A CA 1
ATOM 1756 C C . GLY A 1 221 ? -19.533 10.594 41.441 1.00 85.56 221 GLY A C 1
ATOM 1757 O O . GLY A 1 221 ? -19.834 11.685 40.965 1.00 85.56 221 GLY A O 1
ATOM 1758 N N . MET A 1 222 ? -18.444 9.930 41.038 1.00 90.38 222 MET A N 1
ATOM 1759 C CA . MET A 1 222 ? -17.556 10.386 39.966 1.00 90.38 222 MET A CA 1
ATOM 1760 C C . MET A 1 222 ? -17.813 9.603 38.679 1.00 90.38 222 MET A C 1
ATOM 1762 O O . MET A 1 222 ? -17.835 8.371 38.688 1.00 90.38 222 MET A O 1
ATOM 1766 N N . GLN A 1 223 ? -17.967 10.319 37.563 1.00 94.88 223 GLN A N 1
ATOM 1767 C CA . GLN A 1 223 ? -18.100 9.715 36.238 1.00 94.88 223 GLN A CA 1
ATOM 1768 C C . GLN A 1 223 ? -16.738 9.563 35.566 1.00 94.88 223 GLN A C 1
ATOM 1770 O O . GLN A 1 223 ? -16.003 10.534 35.386 1.00 94.88 223 GLN A O 1
ATOM 1775 N N . MET A 1 224 ? -16.424 8.338 35.161 1.00 95.12 224 MET A N 1
ATOM 1776 C CA . MET A 1 224 ? -15.141 7.959 34.579 1.00 95.12 224 MET A CA 1
ATOM 1777 C C . MET A 1 224 ? -15.368 7.128 33.324 1.00 95.12 224 MET A C 1
ATOM 1779 O O . MET A 1 224 ? -16.352 6.392 33.220 1.00 95.12 224 MET A O 1
ATOM 1783 N N . THR A 1 225 ? -14.438 7.205 32.377 1.00 96.94 225 THR A N 1
ATOM 1784 C CA . THR A 1 225 ? -14.536 6.464 31.114 1.00 96.94 225 THR A CA 1
ATOM 1785 C C . THR A 1 225 ? -13.441 5.428 31.009 1.00 96.94 225 THR A C 1
ATOM 1787 O O . THR A 1 225 ? -12.264 5.730 31.205 1.00 96.94 225 THR A O 1
ATOM 1790 N N . VAL A 1 226 ? -13.819 4.215 30.620 1.00 97.25 226 VAL A N 1
ATOM 1791 C CA . VAL A 1 226 ? -12.873 3.178 30.212 1.00 97.25 226 VAL A CA 1
ATOM 1792 C C . VAL A 1 226 ? -13.054 2.883 28.732 1.00 97.25 226 VAL A C 1
ATOM 1794 O O . VAL A 1 226 ? -14.168 2.634 28.269 1.00 97.25 226 VAL A O 1
ATOM 1797 N N . PHE A 1 227 ? -11.946 2.898 27.994 1.00 97.31 227 PHE A N 1
ATOM 1798 C CA . PHE A 1 227 ? -11.918 2.465 26.602 1.00 97.31 227 PHE A CA 1
ATOM 1799 C C . PHE A 1 227 ? -11.565 0.984 26.509 1.00 97.31 227 PHE A C 1
ATOM 1801 O O . PHE A 1 227 ? -10.618 0.513 27.150 1.00 97.31 227 PHE A O 1
ATOM 1808 N N . VAL A 1 228 ? -12.305 0.263 25.673 1.00 96.31 228 VAL A N 1
ATOM 1809 C CA . VAL A 1 228 ? -12.172 -1.178 25.457 1.00 96.31 228 VAL A CA 1
ATOM 1810 C C . VAL A 1 228 ? -11.848 -1.450 23.992 1.00 96.31 228 VAL A C 1
ATOM 1812 O O . VAL A 1 228 ? -12.559 -1.005 23.093 1.00 96.31 228 VAL A O 1
ATOM 1815 N N . ASP A 1 229 ? -10.779 -2.212 23.767 1.00 94.25 229 ASP A N 1
ATOM 1816 C CA . ASP A 1 229 ? -10.441 -2.820 22.481 1.00 94.25 229 ASP A CA 1
ATOM 1817 C C . ASP A 1 229 ? -11.476 -3.920 22.206 1.00 94.25 229 ASP A C 1
ATOM 1819 O O . ASP A 1 229 ? -11.451 -4.974 22.847 1.00 94.25 229 ASP A O 1
ATOM 1823 N N . ALA A 1 230 ? -12.416 -3.660 21.292 1.00 92.69 230 ALA A N 1
ATOM 1824 C CA . ALA A 1 230 ? -13.528 -4.569 21.011 1.00 92.69 230 ALA A CA 1
ATOM 1825 C C . ALA A 1 230 ? -13.114 -5.779 20.156 1.00 92.69 230 ALA A C 1
ATOM 1827 O O . ALA A 1 230 ? -13.890 -6.725 19.999 1.00 92.69 230 ALA A O 1
ATOM 1828 N N . LEU A 1 231 ? -11.891 -5.764 19.617 1.00 90.81 231 LEU A N 1
ATOM 1829 C CA . LEU A 1 231 ? -11.306 -6.905 18.927 1.00 90.81 231 LEU A CA 1
ATOM 1830 C C . LEU A 1 231 ? -10.640 -7.870 19.919 1.00 90.81 231 LEU A C 1
ATOM 1832 O O . LEU A 1 231 ? -10.758 -9.087 19.766 1.00 90.81 231 LEU A O 1
ATOM 1836 N N . ALA A 1 232 ? -9.947 -7.330 20.926 1.00 90.69 232 ALA A N 1
ATOM 1837 C CA . ALA A 1 232 ? -9.240 -8.100 21.952 1.00 90.69 232 ALA A CA 1
ATOM 1838 C C . ALA A 1 232 ? -10.060 -8.361 23.231 1.00 90.69 232 ALA A C 1
ATOM 1840 O O . ALA A 1 232 ? -9.563 -9.051 24.121 1.00 90.69 232 ALA A O 1
ATOM 1841 N N . ASP A 1 233 ? -11.270 -7.802 23.337 1.00 91.94 233 ASP A N 1
ATOM 1842 C CA . ASP A 1 233 ? -12.140 -7.870 24.522 1.00 91.94 233 ASP A CA 1
ATOM 1843 C C . ASP A 1 233 ? -11.425 -7.418 25.810 1.00 91.94 233 ASP A C 1
ATOM 1845 O O . ASP A 1 233 ? -11.393 -8.101 26.841 1.00 91.94 233 ASP A O 1
ATOM 1849 N N . ARG A 1 234 ? -10.753 -6.262 25.733 1.00 93.38 234 ARG A N 1
ATOM 1850 C CA . ARG A 1 234 ? -9.893 -5.789 26.823 1.00 93.38 234 ARG A CA 1
ATOM 1851 C C . ARG A 1 234 ? -9.899 -4.270 26.967 1.00 93.38 234 ARG A C 1
ATOM 1853 O O . ARG A 1 234 ? -9.607 -3.547 26.018 1.00 93.38 234 ARG A O 1
ATOM 1860 N N . GLY A 1 235 ? -10.130 -3.791 28.192 1.00 94.94 235 GLY A N 1
ATOM 1861 C CA . GLY A 1 235 ? -9.878 -2.397 28.561 1.00 94.94 235 GLY A CA 1
ATOM 1862 C C . GLY A 1 235 ? -8.401 -2.020 28.397 1.00 94.94 235 GLY A C 1
ATOM 1863 O O . GLY A 1 235 ? -7.509 -2.805 28.738 1.00 94.94 235 GLY A O 1
ATOM 1864 N N . TYR A 1 236 ? -8.122 -0.834 27.865 1.00 95.06 236 TYR A N 1
ATOM 1865 C CA . TYR A 1 236 ? -6.742 -0.393 27.618 1.00 95.06 236 TYR A CA 1
ATOM 1866 C C . TYR A 1 236 ? -6.435 1.023 28.112 1.00 95.06 236 TYR A C 1
ATOM 1868 O O . TYR A 1 236 ? -5.263 1.382 28.198 1.00 95.06 236 TYR A O 1
ATOM 1876 N N . SER A 1 237 ? -7.452 1.821 28.434 1.00 94.44 237 SER A N 1
ATOM 1877 C CA . SER A 1 237 ? -7.288 3.202 28.887 1.00 94.44 237 SER A CA 1
ATOM 1878 C C . SER A 1 237 ? -8.409 3.574 29.855 1.00 94.44 237 SER A C 1
ATOM 1880 O O . SER A 1 237 ? -9.559 3.195 29.638 1.00 94.44 237 SER A O 1
ATOM 1882 N N . HIS A 1 238 ? -8.059 4.308 30.911 1.00 94.12 238 HIS A N 1
ATOM 1883 C CA . HIS A 1 238 ? -8.964 4.853 31.925 1.00 94.12 238 HIS A CA 1
ATOM 1884 C C . HIS A 1 238 ? -8.826 6.371 31.956 1.00 94.12 238 HIS A C 1
ATOM 1886 O O . HIS A 1 238 ? -7.708 6.888 31.890 1.00 94.12 238 HIS A O 1
ATOM 1892 N N . LYS A 1 239 ? -9.950 7.077 32.043 1.00 93.44 239 LYS A N 1
ATOM 1893 C CA . LYS A 1 239 ? -10.021 8.531 32.177 1.00 93.44 239 LYS A CA 1
ATOM 1894 C C . LYS A 1 239 ? -10.862 8.873 33.395 1.00 93.44 239 LYS A C 1
ATOM 1896 O O . LYS A 1 239 ? -12.010 8.442 33.480 1.00 93.44 239 LYS A O 1
ATOM 1901 N N . ASP A 1 240 ? -10.340 9.742 34.251 1.00 92.62 240 ASP A N 1
ATOM 1902 C CA . ASP A 1 240 ? -11.020 10.219 35.467 1.00 92.62 240 ASP A CA 1
ATOM 1903 C C . ASP A 1 240 ? -12.086 11.294 35.162 1.00 92.62 240 ASP A C 1
ATOM 1905 O O . ASP A 1 240 ? -12.332 12.204 35.949 1.00 92.62 240 ASP A O 1
ATOM 1909 N N . LYS A 1 241 ? -12.675 11.233 33.963 1.00 94.00 241 LYS A N 1
ATOM 1910 C CA . LYS A 1 241 ? -13.715 12.134 33.470 1.00 94.00 241 LYS A CA 1
ATOM 1911 C C . LYS A 1 241 ? -14.618 11.408 32.462 1.00 94.00 241 LYS A C 1
ATOM 1913 O O . LYS A 1 241 ? -14.167 10.444 31.822 1.00 94.00 241 LYS A O 1
ATOM 1918 N N . PRO A 1 242 ? -15.865 11.867 32.266 1.00 94.12 242 PRO A N 1
ATOM 1919 C CA . PRO A 1 242 ? -16.691 11.396 31.164 1.00 94.12 242 PRO A CA 1
ATOM 1920 C C . PRO A 1 242 ? -16.058 11.780 29.820 1.00 94.12 242 PRO A C 1
ATOM 1922 O O . PRO A 1 242 ? -15.541 12.887 29.648 1.00 94.12 242 PRO A O 1
ATOM 1925 N N . PHE A 1 243 ? -16.090 10.847 28.875 1.00 94.38 243 PHE A N 1
ATOM 1926 C CA . PHE A 1 243 ? -15.687 11.066 27.495 1.00 94.38 243 PHE A CA 1
ATOM 1927 C C . PHE A 1 243 ? -16.880 11.566 26.689 1.00 94.38 243 PHE A C 1
ATOM 1929 O O . PHE A 1 243 ? -17.982 11.025 26.783 1.00 94.38 243 PHE A O 1
ATOM 1936 N N . ASP A 1 244 ? -16.632 12.595 25.890 1.00 92.19 244 ASP A N 1
ATOM 1937 C CA . ASP A 1 244 ? -17.601 13.166 24.969 1.00 92.19 244 ASP A CA 1
ATOM 1938 C C . ASP A 1 244 ? -16.892 13.458 23.649 1.00 92.19 244 ASP A C 1
ATOM 1940 O O . ASP A 1 244 ? -16.027 14.336 23.569 1.00 92.19 244 ASP A O 1
ATOM 1944 N N . TYR A 1 245 ? -17.210 12.672 22.622 1.00 92.50 245 TYR A N 1
ATOM 1945 C CA . TYR A 1 245 ? -16.561 12.796 21.327 1.00 92.50 245 TYR A CA 1
ATOM 1946 C C . TYR A 1 245 ? -17.113 14.004 20.564 1.00 92.50 245 TYR A C 1
ATOM 1948 O O . TYR A 1 245 ? -18.249 13.998 20.099 1.00 92.50 245 TYR A O 1
ATOM 1956 N N . LYS A 1 246 ? -16.274 15.030 20.386 1.00 89.88 246 LY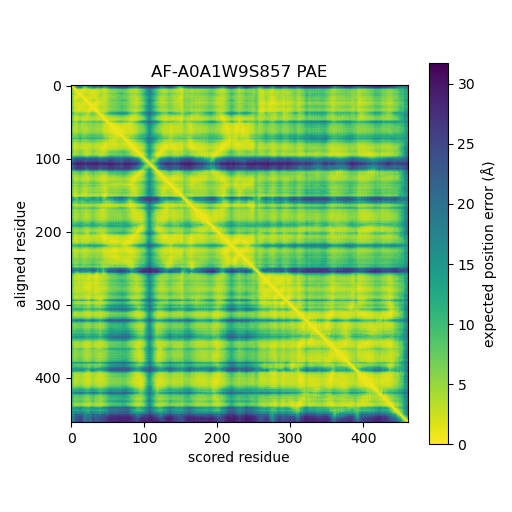S A N 1
ATOM 1957 C CA . LYS A 1 246 ? -16.614 16.274 19.662 1.00 89.88 246 LYS A CA 1
ATOM 1958 C C . LYS A 1 246 ? -16.025 16.344 18.251 1.00 89.88 246 LYS A C 1
ATOM 1960 O O . LYS A 1 246 ? -16.026 17.406 17.627 1.00 89.88 246 LYS A O 1
ATOM 1965 N N . GLY A 1 247 ? -15.442 15.246 17.775 1.00 86.12 247 GLY A N 1
ATOM 1966 C CA . GLY A 1 247 ? -14.794 15.193 16.470 1.00 86.12 247 GLY A CA 1
ATOM 1967 C C . GLY A 1 247 ? -15.776 15.007 15.314 1.00 86.12 247 GLY A C 1
ATOM 1968 O O . GLY A 1 247 ? -16.987 14.871 15.491 1.00 86.12 247 GLY A O 1
ATOM 1969 N N . LYS A 1 248 ? -15.238 15.010 14.092 1.00 87.62 248 LYS A N 1
ATOM 1970 C CA . LYS A 1 248 ? -16.039 14.835 12.880 1.00 87.62 248 LYS A CA 1
ATOM 1971 C C . LYS A 1 248 ? -16.442 13.375 12.702 1.00 87.62 248 LYS A C 1
ATOM 1973 O O . LYS A 1 248 ? -15.609 12.471 12.733 1.00 87.62 248 LYS A O 1
ATOM 1978 N N . ILE A 1 249 ? -17.719 13.163 12.421 1.00 87.19 249 ILE A N 1
ATOM 1979 C CA . ILE A 1 249 ? -18.265 11.854 12.064 1.00 87.19 249 ILE A CA 1
ATOM 1980 C C . ILE A 1 249 ? -18.126 11.675 10.549 1.00 87.19 249 ILE A C 1
ATOM 1982 O O . ILE A 1 249 ? -18.370 12.603 9.777 1.00 87.19 249 ILE A O 1
ATOM 1986 N N . SER A 1 250 ? -17.701 10.491 10.112 1.00 81.00 250 SER A N 1
ATOM 1987 C CA . SER A 1 250 ? -17.584 10.175 8.688 1.00 81.00 250 SER A CA 1
ATOM 1988 C C . SER A 1 250 ? -18.969 10.053 8.050 1.00 81.00 250 SER A C 1
ATOM 1990 O O . SER A 1 250 ? -19.805 9.290 8.527 1.00 81.00 250 SER A O 1
ATOM 1992 N N . THR A 1 251 ? -19.182 10.730 6.921 1.00 66.56 251 THR A N 1
ATOM 1993 C CA . THR A 1 251 ? -20.401 10.609 6.103 1.00 66.56 251 THR A CA 1
ATOM 1994 C C . THR A 1 251 ? -20.263 9.548 4.998 1.00 66.56 251 THR A C 1
ATOM 1996 O O . THR A 1 251 ? -19.154 9.132 4.636 1.00 66.56 251 THR A O 1
ATOM 1999 N N . GLU A 1 252 ? -21.398 9.099 4.452 1.00 53.34 252 GLU A N 1
ATOM 2000 C CA . GLU A 1 252 ? -21.481 8.084 3.385 1.00 53.34 252 GLU A CA 1
ATOM 2001 C C . GLU A 1 252 ? -20.740 8.482 2.101 1.00 53.34 252 GLU A C 1
ATOM 2003 O O . GLU A 1 252 ? -20.046 7.658 1.511 1.00 53.34 252 GLU A O 1
ATOM 2008 N N . GLU A 1 253 ? -20.787 9.757 1.713 1.00 47.81 253 GLU A N 1
ATOM 2009 C CA . GLU A 1 253 ? -20.108 10.268 0.509 1.00 47.81 253 GLU A CA 1
ATOM 2010 C C . GLU A 1 253 ? -18.577 10.149 0.585 1.00 47.81 253 GLU A C 1
ATOM 2012 O O . GLU A 1 253 ? -17.904 10.014 -0.434 1.00 47.81 253 GLU A O 1
ATOM 2017 N N . ASN A 1 254 ? -18.022 10.114 1.801 1.00 46.03 254 ASN A N 1
ATOM 2018 C CA . ASN A 1 254 ? -16.585 10.004 2.049 1.00 46.03 254 ASN A CA 1
ATOM 2019 C C . ASN A 1 254 ? -16.131 8.569 2.363 1.00 46.03 254 ASN A C 1
ATOM 2021 O O . ASN A 1 254 ? -14.937 8.315 2.550 1.00 46.03 254 ASN A O 1
ATOM 2025 N N . SER A 1 255 ? -17.048 7.601 2.437 1.00 51.03 255 SER A N 1
ATOM 2026 C CA . SER A 1 255 ? -16.755 6.190 2.714 1.00 51.03 255 SER A CA 1
ATOM 2027 C C . SER A 1 255 ? -16.931 5.357 1.447 1.00 51.03 255 SER A C 1
ATOM 2029 O O . SER A 1 255 ? -17.933 4.688 1.236 1.00 51.03 255 SER A O 1
ATOM 2031 N N . TYR A 1 256 ? -15.920 5.367 0.573 1.00 52.81 256 TYR A N 1
ATOM 2032 C CA . TYR A 1 256 ? -15.877 4.443 -0.561 1.00 52.81 256 TYR A CA 1
ATOM 2033 C C . TYR A 1 256 ? -15.694 3.005 -0.059 1.00 52.81 256 TYR A C 1
ATOM 2035 O O . TYR A 1 256 ? -14.576 2.495 0.032 1.00 52.81 256 TYR A O 1
ATOM 2043 N N . PHE A 1 257 ? -16.806 2.349 0.266 1.00 63.56 257 PHE A N 1
ATOM 2044 C CA . PHE A 1 257 ? -16.877 0.907 0.463 1.00 63.56 257 PHE A CA 1
ATOM 2045 C C . PHE A 1 257 ? -16.325 0.189 -0.777 1.00 63.56 257 PHE A C 1
ATOM 2047 O O . PHE A 1 257 ? -16.350 0.721 -1.899 1.00 63.56 257 PHE A O 1
ATOM 2054 N N . LEU A 1 258 ? -15.792 -1.020 -0.585 1.00 72.94 258 LEU A N 1
ATOM 2055 C CA . LEU A 1 258 ? -15.359 -1.861 -1.696 1.00 72.94 258 LEU A CA 1
ATOM 2056 C C . LEU A 1 258 ? -16.550 -2.035 -2.648 1.00 72.94 258 LEU A C 1
ATOM 2058 O O . LEU A 1 258 ? -17.607 -2.511 -2.246 1.00 72.94 258 LEU A O 1
ATOM 2062 N N . ARG A 1 259 ? -16.383 -1.636 -3.910 1.00 77.50 259 ARG A N 1
ATOM 2063 C CA . ARG A 1 259 ? -17.386 -1.843 -4.965 1.00 77.50 259 ARG A CA 1
ATOM 2064 C C . ARG A 1 259 ? -16.758 -2.733 -6.027 1.00 77.50 259 ARG A C 1
ATOM 2066 O O . ARG A 1 259 ? -16.115 -2.192 -6.931 1.00 77.50 259 ARG A O 1
ATOM 2073 N N . PRO A 1 260 ? -16.853 -4.066 -5.879 1.00 84.56 260 PRO A N 1
ATOM 2074 C CA . PRO A 1 260 ? -16.345 -4.987 -6.876 1.00 84.56 260 PRO A CA 1
ATOM 2075 C C . PRO A 1 260 ? -17.083 -4.785 -8.202 1.00 84.56 260 PRO A C 1
ATOM 2077 O O . PRO A 1 260 ? -18.310 -4.782 -8.245 1.00 84.56 260 PRO A O 1
ATOM 2080 N N . LEU A 1 261 ? -16.333 -4.624 -9.285 1.00 88.12 261 LEU A N 1
ATOM 2081 C CA . LEU A 1 261 ? -16.852 -4.504 -10.648 1.00 88.12 261 LEU A CA 1
ATOM 2082 C C . LEU A 1 261 ? -16.441 -5.733 -11.451 1.00 88.12 261 LEU A C 1
ATOM 2084 O O . LEU A 1 261 ? -15.427 -6.348 -11.139 1.00 88.12 261 LEU A O 1
ATOM 2088 N N . ARG A 1 262 ? -17.183 -6.101 -12.497 1.00 91.00 262 ARG A N 1
ATOM 2089 C CA . ARG A 1 262 ? -16.766 -7.211 -13.370 1.00 91.00 262 ARG A CA 1
ATOM 2090 C C . ARG A 1 262 ? -15.422 -6.897 -14.031 1.00 91.00 262 ARG A C 1
ATOM 2092 O O . ARG A 1 262 ? -15.199 -5.781 -14.501 1.00 91.00 262 ARG A O 1
ATOM 2099 N N . HIS A 1 263 ? -14.518 -7.871 -14.046 1.00 93.56 263 HIS A N 1
ATOM 2100 C CA . HIS A 1 263 ? -13.197 -7.723 -14.648 1.00 93.56 263 HIS A CA 1
ATOM 2101 C C . HIS A 1 263 ? -13.235 -8.128 -16.126 1.00 93.56 263 HIS A C 1
ATOM 2103 O O . HIS A 1 263 ? -12.895 -9.252 -16.484 1.00 93.56 263 HIS A O 1
ATOM 2109 N N . GLN A 1 264 ? -13.686 -7.212 -16.984 1.00 94.38 264 GLN A N 1
ATOM 2110 C CA . GLN A 1 264 ? -13.964 -7.497 -18.395 1.00 94.38 264 GLN A CA 1
ATOM 2111 C C . GLN A 1 264 ? -13.155 -6.624 -19.350 1.00 94.38 264 GLN A C 1
ATOM 2113 O O . GLN A 1 264 ? -12.770 -5.500 -19.031 1.00 94.38 264 GLN A O 1
ATOM 2118 N N . CYS A 1 265 ? -12.907 -7.167 -20.541 1.00 94.12 265 CYS A N 1
ATOM 2119 C CA . CYS A 1 265 ? -12.280 -6.470 -21.649 1.00 94.12 265 CYS A CA 1
ATOM 2120 C C . CYS A 1 265 ? -13.217 -5.360 -22.151 1.00 94.12 265 CYS A C 1
ATOM 2122 O O . CYS A 1 265 ? -14.308 -5.686 -22.626 1.00 94.12 265 CYS A O 1
ATOM 2124 N N . PRO A 1 266 ? -12.795 -4.080 -22.135 1.00 94.31 266 PRO A N 1
ATOM 2125 C CA . PRO A 1 266 ? -13.631 -2.970 -22.598 1.00 94.31 266 PRO A CA 1
ATOM 2126 C C . PRO A 1 266 ? -14.060 -3.076 -24.064 1.00 94.31 266 PRO A C 1
ATOM 2128 O O . PRO A 1 266 ? -15.046 -2.465 -24.453 1.00 94.31 266 PRO A O 1
ATOM 2131 N N . TYR A 1 267 ? -13.309 -3.819 -24.886 1.00 95.31 267 TYR A N 1
ATOM 2132 C CA . TYR A 1 267 ? -13.576 -3.927 -26.319 1.00 95.31 267 TYR A CA 1
ATOM 2133 C C . TYR A 1 267 ? -14.520 -5.076 -26.686 1.00 95.31 267 TYR A C 1
ATOM 2135 O O . TYR A 1 267 ? -15.440 -4.882 -27.468 1.00 95.31 267 TYR A O 1
ATOM 2143 N N . CYS A 1 268 ? -14.292 -6.283 -26.158 1.00 95.44 268 CYS A N 1
ATOM 2144 C CA . CYS A 1 268 ? -15.045 -7.479 -26.573 1.00 95.44 268 CYS A CA 1
ATOM 2145 C C . CYS A 1 268 ? -15.917 -8.093 -25.470 1.00 95.44 268 CYS A C 1
ATOM 2147 O O . CYS A 1 268 ? -16.530 -9.129 -25.701 1.00 95.44 268 CYS A O 1
ATOM 2149 N N . GLY A 1 269 ? -15.926 -7.525 -24.260 1.00 94.19 269 GLY A N 1
ATOM 2150 C CA . GLY A 1 269 ? -16.730 -8.009 -23.131 1.00 94.19 269 GLY A CA 1
ATOM 2151 C C . GLY A 1 269 ? -16.243 -9.307 -22.476 1.00 94.19 269 GLY A C 1
ATOM 2152 O O . GLY A 1 269 ? -16.748 -9.669 -21.418 1.00 94.19 269 GLY A O 1
ATOM 2153 N N . ALA A 1 270 ? -15.251 -9.994 -23.053 1.00 93.50 270 ALA A N 1
ATOM 2154 C CA . ALA A 1 270 ? -14.687 -11.211 -22.472 1.00 93.50 270 ALA A CA 1
ATOM 2155 C C . ALA A 1 270 ? -14.023 -10.936 -21.114 1.00 93.50 270 ALA A C 1
ATOM 2157 O O . ALA A 1 270 ? -13.357 -9.910 -20.941 1.00 93.50 270 ALA A O 1
ATOM 2158 N N . ASP A 1 271 ? -14.150 -11.877 -20.180 1.00 92.38 271 ASP A N 1
ATOM 2159 C CA . ASP A 1 271 ? -13.493 -11.784 -18.878 1.00 92.38 271 ASP A CA 1
ATOM 2160 C C . ASP A 1 271 ? -11.965 -11.740 -19.048 1.00 92.38 271 ASP A C 1
ATOM 2162 O O . ASP A 1 271 ? -11.355 -12.522 -19.788 1.00 92.38 271 ASP A O 1
ATOM 2166 N N . LEU A 1 272 ? -11.335 -10.787 -18.366 1.00 92.00 272 LEU A N 1
ATOM 2167 C CA . LEU A 1 272 ? -9.885 -10.698 -18.274 1.00 92.00 272 LEU A CA 1
ATOM 2168 C C . LEU A 1 272 ? -9.397 -11.647 -17.171 1.00 92.00 272 LEU A C 1
ATOM 2170 O O . LEU A 1 272 ? -10.084 -11.883 -16.178 1.00 92.00 272 LEU A O 1
ATOM 2174 N N . LYS A 1 273 ? -8.203 -12.221 -17.356 1.00 89.25 273 LYS A N 1
ATOM 2175 C CA . LYS A 1 273 ? -7.647 -13.188 -16.400 1.00 89.25 273 LYS A CA 1
ATOM 2176 C C . LYS A 1 273 ? -7.343 -12.510 -15.059 1.00 89.25 273 LYS A C 1
ATOM 2178 O O . LYS A 1 273 ? -6.696 -11.463 -15.042 1.00 89.25 273 LYS A O 1
ATOM 2183 N N . GLU A 1 274 ? -7.715 -13.158 -13.957 1.00 87.31 274 GLU A N 1
ATOM 2184 C CA . GLU A 1 274 ? -7.380 -12.714 -12.607 1.00 87.31 274 GLU A CA 1
ATOM 2185 C C . GLU A 1 274 ? -5.864 -12.652 -12.411 1.00 87.31 274 GLU A C 1
ATOM 2187 O O . GLU A 1 274 ? -5.133 -13.574 -12.775 1.00 87.31 274 GLU A O 1
ATOM 2192 N N . ARG A 1 275 ? -5.387 -11.543 -11.845 1.00 87.94 275 ARG A N 1
ATOM 2193 C CA . ARG A 1 275 ? -4.000 -11.366 -11.411 1.00 87.94 275 ARG A CA 1
ATOM 2194 C C . ARG A 1 275 ? -3.991 -10.391 -10.248 1.00 87.94 275 ARG A C 1
ATOM 2196 O O . ARG A 1 275 ? -3.962 -9.182 -10.481 1.00 87.94 275 ARG A O 1
ATOM 2203 N N . TYR A 1 276 ? -3.972 -10.906 -9.017 1.00 85.88 276 TYR A N 1
ATOM 2204 C CA . TYR A 1 276 ? -4.220 -10.132 -7.792 1.00 85.88 276 TYR A CA 1
ATOM 2205 C C . TYR A 1 276 ? -3.579 -8.753 -7.783 1.00 85.88 276 TYR A C 1
ATOM 2207 O O . TYR A 1 276 ? -4.227 -7.772 -7.462 1.00 85.88 276 TYR A O 1
ATOM 2215 N N . PHE A 1 277 ? -2.312 -8.649 -8.164 1.00 85.81 277 PHE A N 1
ATOM 2216 C CA . PHE A 1 277 ? -1.557 -7.409 -8.033 1.00 85.81 277 PHE A CA 1
ATOM 2217 C C . PHE A 1 277 ? -1.171 -6.778 -9.364 1.00 85.81 277 PHE A C 1
ATOM 2219 O O . PHE A 1 277 ? -0.379 -5.841 -9.365 1.00 85.81 277 PHE A O 1
ATOM 2226 N N . SER A 1 278 ? -1.679 -7.283 -10.492 1.00 89.19 278 SER A N 1
ATOM 2227 C CA . SER A 1 278 ? -1.285 -6.737 -11.784 1.00 89.19 278 SER A CA 1
ATOM 2228 C C . SER A 1 278 ? -2.064 -5.474 -12.131 1.00 89.19 278 SER A C 1
ATOM 2230 O O . SER A 1 278 ? -3.265 -5.387 -11.900 1.00 89.19 278 SER A O 1
ATOM 2232 N N . LEU A 1 279 ? -1.390 -4.518 -12.755 1.00 91.06 279 LEU A N 1
ATOM 2233 C CA . LEU A 1 279 ? -2.018 -3.417 -13.471 1.00 91.06 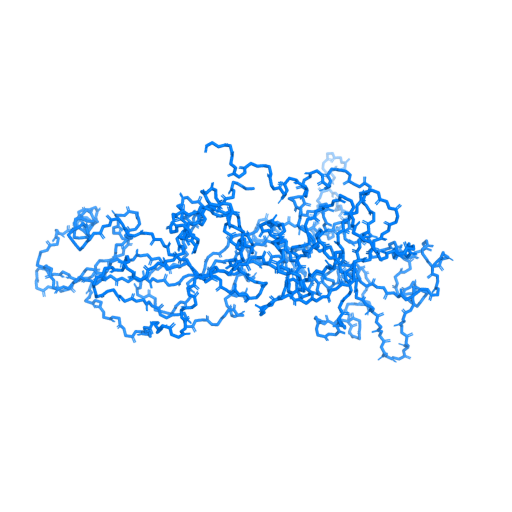279 LEU A CA 1
ATOM 2234 C C . LEU A 1 279 ? -2.187 -3.762 -14.956 1.00 91.06 279 LEU A C 1
ATOM 2236 O O . LEU A 1 279 ? -2.991 -3.139 -15.626 1.00 91.06 279 LEU A O 1
ATOM 2240 N N . PHE A 1 280 ? -1.465 -4.751 -15.490 1.00 91.06 280 PHE A N 1
ATOM 2241 C CA . PHE A 1 280 ? -1.460 -5.064 -16.919 1.00 91.06 280 PHE A CA 1
ATOM 2242 C C . PHE A 1 280 ? -2.243 -6.342 -17.243 1.00 91.06 280 PHE A C 1
ATOM 2244 O O . PHE A 1 280 ? -1.924 -7.427 -16.744 1.00 91.06 280 PHE A O 1
ATOM 2251 N N . TYR A 1 281 ? -3.220 -6.216 -18.141 1.00 90.69 281 TYR A N 1
ATOM 2252 C CA . TYR A 1 281 ? -4.174 -7.262 -18.494 1.00 90.69 281 TYR A CA 1
ATOM 2253 C C . TYR A 1 281 ? -4.294 -7.423 -20.013 1.00 90.69 281 TYR A C 1
ATOM 2255 O O . TYR A 1 281 ? -4.951 -6.618 -20.679 1.00 90.69 281 TYR A O 1
ATOM 2263 N N . PRO A 1 282 ? -3.684 -8.472 -20.582 1.00 89.25 282 PRO A N 1
ATOM 2264 C CA . PRO A 1 282 ? -3.898 -8.822 -21.975 1.00 89.25 282 PRO A CA 1
ATOM 2265 C C . PRO A 1 282 ? -5.198 -9.608 -22.163 1.00 89.25 282 PRO A C 1
ATOM 2267 O O . PRO A 1 282 ? -5.495 -10.534 -21.404 1.00 89.25 282 PRO A O 1
ATOM 2270 N N . CYS A 1 283 ? -5.957 -9.281 -23.207 1.00 90.38 283 CYS A N 1
ATOM 2271 C CA . CYS A 1 283 ? -7.151 -10.017 -23.591 1.00 90.38 283 CYS A CA 1
ATOM 2272 C C . CYS A 1 283 ? -6.793 -11.130 -24.580 1.00 90.38 283 CYS A C 1
ATOM 2274 O O . CYS A 1 283 ? -6.340 -10.866 -25.692 1.00 90.38 283 CYS A O 1
ATOM 2276 N N . LYS A 1 284 ? -7.053 -12.386 -24.203 1.00 88.38 284 LYS A N 1
ATOM 2277 C CA . LYS A 1 284 ? -6.842 -13.539 -25.095 1.00 88.38 284 LYS A CA 1
ATOM 2278 C C . LYS A 1 284 ? -7.837 -13.604 -26.257 1.00 88.38 284 LYS A C 1
ATOM 2280 O O . LYS A 1 284 ? -7.540 -14.261 -27.243 1.00 88.38 284 LYS A O 1
ATOM 2285 N N . ASN A 1 285 ? -8.994 -12.952 -26.129 1.00 91.56 285 ASN A N 1
ATOM 2286 C CA . ASN A 1 285 ? -10.055 -13.003 -27.132 1.00 91.56 285 ASN A CA 1
ATOM 2287 C C . ASN A 1 285 ? -9.789 -12.040 -28.300 1.00 91.56 285 ASN A C 1
ATOM 2289 O O . ASN A 1 285 ? -9.739 -12.459 -29.447 1.00 91.56 285 ASN A O 1
ATOM 2293 N N . CYS A 1 286 ? -9.569 -10.749 -28.019 1.00 91.69 286 CYS A N 1
ATOM 2294 C CA . CYS A 1 286 ? -9.341 -9.739 -29.063 1.00 91.69 286 CYS A CA 1
ATOM 2295 C C . CYS A 1 286 ? -7.864 -9.373 -29.287 1.00 91.69 286 CYS A C 1
ATOM 2297 O O . CYS A 1 286 ? -7.573 -8.528 -30.128 1.00 91.69 286 CYS A O 1
ATOM 2299 N N . GLY A 1 287 ? -6.933 -9.928 -28.501 1.00 87.56 287 GLY A N 1
ATOM 2300 C CA . GLY A 1 287 ? -5.493 -9.649 -28.595 1.00 87.56 287 GLY A CA 1
ATOM 2301 C C . GLY A 1 287 ? -5.048 -8.281 -28.056 1.00 87.56 287 GLY A C 1
ATOM 2302 O O . GLY A 1 287 ? -3.848 -8.027 -27.952 1.00 87.56 287 GLY A O 1
ATOM 2303 N N . ARG A 1 288 ? -5.983 -7.401 -27.676 1.00 90.25 288 ARG A N 1
ATOM 2304 C CA . ARG A 1 288 ? -5.675 -6.080 -27.106 1.00 90.25 288 ARG A CA 1
ATOM 2305 C C . ARG A 1 288 ? -5.149 -6.188 -25.681 1.00 90.25 288 ARG A C 1
ATOM 2307 O O . ARG A 1 288 ? -5.438 -7.146 -24.962 1.00 90.25 288 ARG A O 1
ATOM 2314 N N . SER A 1 289 ? -4.395 -5.180 -25.262 1.00 90.62 289 SER A N 1
ATOM 2315 C CA . SER A 1 289 ? -3.800 -5.117 -23.928 1.00 90.62 289 SER A CA 1
ATOM 2316 C C . SER A 1 289 ? -4.208 -3.853 -23.203 1.00 90.62 289 SER A C 1
ATOM 2318 O O . SER A 1 289 ? -4.289 -2.782 -23.799 1.00 90.62 289 SER A O 1
ATOM 2320 N N . TYR A 1 290 ? -4.438 -3.990 -21.903 1.00 91.81 290 TYR A N 1
ATOM 2321 C CA . TYR A 1 290 ? -4.947 -2.912 -21.078 1.00 91.81 290 TYR A CA 1
ATOM 2322 C C . TYR A 1 290 ? -4.084 -2.696 -19.846 1.00 91.81 290 TYR A C 1
ATOM 2324 O O . TYR A 1 290 ? -3.663 -3.649 -19.190 1.00 91.81 290 TYR A O 1
ATOM 2332 N N . LEU A 1 291 ? -3.874 -1.431 -19.505 1.00 91.56 291 LEU A N 1
ATOM 2333 C CA . LEU A 1 291 ? -3.325 -1.008 -18.230 1.00 91.56 291 LEU A CA 1
ATOM 2334 C C . LEU A 1 291 ? -4.464 -0.459 -17.369 1.00 91.56 291 LEU A C 1
ATOM 2336 O O . LEU A 1 291 ? -5.195 0.441 -17.790 1.00 91.56 291 LEU A O 1
ATOM 2340 N N . LEU A 1 292 ? -4.622 -1.025 -16.180 1.00 90.81 292 LEU A N 1
ATOM 2341 C CA . LEU A 1 292 ? -5.547 -0.575 -15.158 1.00 90.81 292 LEU A CA 1
ATOM 2342 C C . LEU A 1 292 ? -5.074 0.781 -14.625 1.00 90.81 292 LEU A C 1
ATOM 2344 O O . LEU A 1 292 ? -3.950 0.912 -14.143 1.00 90.81 292 LEU A O 1
ATOM 2348 N N . ARG A 1 293 ? -5.956 1.768 -14.725 1.00 87.88 293 ARG A N 1
ATOM 2349 C CA . ARG A 1 293 ? -5.842 3.118 -14.172 1.00 87.88 293 ARG A CA 1
ATOM 2350 C C . ARG A 1 293 ? -6.959 3.314 -13.139 1.00 87.88 293 ARG A C 1
ATOM 2352 O O . ARG A 1 293 ? -7.748 2.395 -12.903 1.00 87.88 293 ARG A O 1
ATOM 2359 N N . ASP A 1 294 ? -7.045 4.499 -12.550 1.00 78.56 294 ASP A N 1
ATOM 2360 C CA . ASP A 1 294 ? -7.991 4.789 -11.464 1.00 78.56 294 ASP A CA 1
ATOM 2361 C C . ASP A 1 294 ? -9.449 4.528 -11.834 1.00 78.56 294 ASP A C 1
ATOM 2363 O O . ASP A 1 294 ? -10.167 3.838 -11.107 1.00 78.56 294 ASP A O 1
ATOM 2367 N N . GLU A 1 295 ? -9.873 4.994 -13.007 1.00 73.06 295 GLU A N 1
ATOM 2368 C CA . GLU A 1 295 ? -11.275 4.896 -13.422 1.00 73.06 295 GLU A CA 1
ATOM 2369 C C . GLU A 1 295 ? -11.582 3.650 -14.264 1.00 73.06 295 GLU A C 1
ATOM 2371 O O . GLU A 1 295 ? -12.740 3.302 -14.490 1.00 73.06 295 GLU A O 1
ATOM 2376 N N . GLY A 1 296 ? -10.577 2.888 -14.705 1.00 86.62 296 GLY A N 1
ATOM 2377 C CA . GLY A 1 296 ? -10.819 1.925 -15.777 1.00 86.62 296 GLY A CA 1
ATOM 2378 C C . GLY A 1 296 ? -9.576 1.337 -16.413 1.00 86.62 296 GLY A C 1
ATOM 2379 O O . GLY A 1 296 ? -8.499 1.285 -15.828 1.00 86.62 296 GLY A O 1
ATOM 2380 N N . TYR A 1 297 ? -9.755 0.880 -17.643 1.00 91.12 297 TYR A N 1
ATOM 2381 C CA . TYR A 1 297 ? -8.700 0.329 -18.476 1.00 91.12 297 TYR A CA 1
ATOM 2382 C C . TYR A 1 297 ? -8.312 1.337 -19.549 1.00 91.12 297 TYR A C 1
ATOM 2384 O O . TYR A 1 297 ? -9.168 1.844 -20.266 1.00 91.12 297 TYR A O 1
ATOM 2392 N N . SER A 1 298 ? -7.012 1.574 -19.683 1.00 91.50 298 SER A N 1
ATOM 2393 C CA . SER A 1 298 ? -6.423 2.282 -20.821 1.00 91.50 298 SER A CA 1
ATOM 2394 C C . SER A 1 298 ? -5.789 1.265 -21.765 1.00 91.50 298 SER A C 1
ATOM 2396 O O . SER A 1 298 ? -5.073 0.374 -21.308 1.00 91.50 298 SER A O 1
ATOM 2398 N N . GLU A 1 299 ? -6.079 1.348 -23.063 1.00 91.69 299 GLU A N 1
ATOM 2399 C CA . GLU A 1 299 ? -5.439 0.478 -24.055 1.00 91.69 299 GLU A CA 1
ATOM 2400 C C . GLU A 1 299 ? -3.959 0.858 -24.197 1.00 91.69 299 GLU A C 1
ATOM 2402 O O . GLU A 1 299 ? -3.615 2.036 -24.288 1.00 91.69 299 GLU A O 1
ATOM 2407 N N . VAL A 1 300 ? -3.076 -0.141 -24.191 1.00 89.56 300 VAL A N 1
ATOM 2408 C CA . VAL A 1 300 ? -1.625 0.048 -24.304 1.00 89.56 300 VAL A CA 1
ATOM 2409 C C . VAL A 1 300 ? -1.023 -0.983 -25.251 1.00 89.56 300 VAL A C 1
ATOM 2411 O O . VAL A 1 300 ? -1.453 -2.136 -25.296 1.00 89.56 300 VAL A O 1
ATOM 2414 N N . LYS A 1 301 ? 0.020 -0.589 -25.985 1.00 87.06 301 LYS A N 1
ATOM 2415 C CA . LYS A 1 301 ? 0.825 -1.536 -26.764 1.00 87.06 301 LYS A CA 1
ATOM 2416 C C . LYS A 1 301 ? 1.820 -2.243 -25.852 1.00 87.06 301 LYS A C 1
ATOM 2418 O O . LYS A 1 301 ? 2.478 -1.613 -25.029 1.00 87.06 301 LYS A O 1
ATOM 2423 N N . CYS A 1 302 ? 1.932 -3.557 -26.006 1.00 82.56 302 CYS A N 1
ATOM 2424 C CA . CYS A 1 302 ? 2.885 -4.363 -25.255 1.00 82.56 302 CYS A CA 1
ATOM 2425 C C . CYS A 1 302 ? 4.175 -4.513 -26.060 1.00 82.56 302 CYS A C 1
ATOM 2427 O O . CYS A 1 302 ? 4.186 -5.220 -27.062 1.00 82.56 302 CYS A O 1
ATOM 2429 N N . GLN A 1 303 ? 5.249 -3.861 -25.618 1.00 88.56 303 GLN A N 1
ATOM 2430 C CA . GLN A 1 303 ? 6.551 -3.922 -26.279 1.00 88.56 303 GLN A CA 1
ATOM 2431 C C . GLN A 1 303 ? 7.499 -4.850 -25.522 1.00 88.56 303 GLN A C 1
ATOM 2433 O O . GLN A 1 303 ? 7.902 -4.548 -24.399 1.00 88.56 303 GLN A O 1
ATOM 2438 N N . ALA A 1 304 ? 7.881 -5.967 -26.135 1.00 87.31 304 ALA A N 1
ATOM 2439 C CA . ALA A 1 304 ? 8.747 -6.969 -25.519 1.00 87.31 304 ALA A CA 1
ATOM 2440 C C . ALA A 1 304 ? 9.932 -7.332 -26.414 1.00 87.31 304 ALA A C 1
ATOM 2442 O O . ALA A 1 304 ? 9.827 -7.320 -27.641 1.00 87.31 304 ALA A O 1
ATOM 2443 N N . VAL A 1 305 ? 11.057 -7.691 -25.796 1.00 86.88 305 VAL A N 1
ATOM 2444 C CA . VAL A 1 305 ? 12.197 -8.280 -26.511 1.00 86.88 305 VAL A CA 1
ATOM 2445 C C . VAL A 1 305 ? 11.893 -9.702 -26.983 1.00 86.88 305 VAL A C 1
ATOM 2447 O O . VAL A 1 305 ? 10.989 -10.373 -26.465 1.00 86.88 305 VAL A O 1
ATOM 2450 N N . ASP A 1 306 ? 12.671 -10.186 -27.956 1.00 83.38 306 ASP A N 1
ATOM 2451 C CA . ASP A 1 306 ? 12.513 -11.545 -28.470 1.00 83.38 306 ASP A CA 1
ATOM 2452 C C . ASP A 1 306 ? 13.140 -12.623 -27.571 1.00 83.38 306 ASP A C 1
ATOM 2454 O O . ASP A 1 306 ? 14.089 -13.301 -27.952 1.00 83.38 306 ASP A O 1
ATOM 2458 N N . THR A 1 307 ? 12.650 -12.750 -26.336 1.00 80.06 307 THR A N 1
ATOM 2459 C CA . THR A 1 307 ? 13.078 -13.810 -25.416 1.00 80.06 307 THR A CA 1
ATOM 2460 C C . THR A 1 307 ? 11.876 -14.414 -24.683 1.00 80.06 307 THR A C 1
ATOM 2462 O O . THR A 1 307 ? 10.860 -13.736 -24.488 1.00 80.06 307 THR A O 1
ATOM 2465 N N . PRO A 1 308 ? 11.963 -15.687 -24.253 1.00 71.19 308 PRO A N 1
ATOM 2466 C CA . PRO A 1 308 ? 10.873 -16.338 -23.529 1.00 71.19 308 PRO A CA 1
ATOM 2467 C C . PRO A 1 308 ? 10.650 -15.753 -22.126 1.00 71.19 308 PRO A C 1
ATOM 2469 O O . PRO A 1 308 ? 9.549 -15.869 -21.587 1.00 71.19 308 PRO A O 1
ATOM 2472 N N . LEU A 1 309 ? 11.671 -15.122 -21.533 1.00 78.75 309 LEU A N 1
ATOM 2473 C CA . LEU A 1 309 ? 11.671 -14.700 -20.136 1.00 78.75 309 LEU A CA 1
ATOM 2474 C C . LEU A 1 309 ? 11.962 -13.206 -20.014 1.00 78.75 309 LEU A C 1
ATOM 2476 O O . LEU A 1 309 ? 13.111 -12.760 -20.088 1.00 78.75 309 LEU A O 1
ATOM 2480 N N . CYS A 1 310 ? 10.895 -12.440 -19.804 1.00 84.31 310 CYS A N 1
ATOM 2481 C CA . CYS A 1 310 ? 10.959 -10.989 -19.711 1.00 84.31 310 CYS A CA 1
ATOM 2482 C C . CYS A 1 310 ? 10.320 -10.475 -18.421 1.00 84.31 310 CYS A C 1
ATOM 2484 O O . CYS A 1 310 ? 9.404 -11.085 -17.872 1.00 84.31 310 CYS A O 1
ATOM 2486 N N . VAL A 1 311 ? 10.745 -9.298 -17.968 1.00 87.19 311 VAL A N 1
ATOM 2487 C CA . VAL A 1 311 ? 10.099 -8.583 -16.858 1.00 87.19 311 VAL A CA 1
ATOM 2488 C C . VAL A 1 311 ? 9.742 -7.160 -17.273 1.00 87.19 311 VAL A C 1
ATOM 2490 O O . VAL A 1 311 ? 10.454 -6.577 -18.097 1.00 87.19 311 VAL A O 1
ATOM 2493 N N . PRO A 1 312 ? 8.669 -6.583 -16.711 1.00 91.31 312 PRO A N 1
ATOM 2494 C CA . PRO A 1 312 ? 8.245 -5.247 -17.078 1.00 91.31 312 PRO A CA 1
ATOM 2495 C C . PRO A 1 312 ? 9.142 -4.188 -16.423 1.00 91.31 312 PRO A C 1
ATOM 2497 O O . PRO A 1 312 ? 9.474 -4.262 -15.237 1.00 91.31 312 PRO A O 1
ATOM 2500 N N . PHE A 1 313 ? 9.500 -3.175 -17.198 1.00 93.38 313 PHE A N 1
ATOM 2501 C CA . PHE A 1 313 ? 10.189 -1.966 -16.775 1.00 93.38 313 PHE A CA 1
ATOM 2502 C C . PHE A 1 313 ? 9.445 -0.754 -17.314 1.00 93.38 313 PHE A C 1
ATOM 2504 O O . PHE A 1 313 ? 9.031 -0.732 -18.470 1.00 93.38 313 PHE A O 1
ATOM 2511 N N . TRP A 1 314 ? 9.355 0.279 -16.491 1.00 94.69 314 TRP A N 1
ATOM 2512 C CA . TRP A 1 314 ? 9.106 1.628 -16.960 1.00 94.69 314 TRP A CA 1
ATOM 2513 C C . TRP A 1 314 ? 10.415 2.224 -17.464 1.00 94.69 314 TRP A C 1
ATOM 2515 O O . TRP A 1 314 ? 11.449 2.109 -16.796 1.00 94.69 314 TRP A O 1
ATOM 2525 N N . ARG A 1 315 ? 10.376 2.877 -18.625 1.00 94.56 315 ARG A N 1
ATOM 2526 C CA . ARG A 1 315 ? 11.462 3.738 -19.097 1.00 94.56 315 ARG A CA 1
ATOM 2527 C C . ARG A 1 315 ? 10.986 5.178 -19.229 1.00 94.56 315 ARG A C 1
ATOM 2529 O O . ARG A 1 315 ? 9.901 5.429 -19.744 1.00 94.56 315 ARG A O 1
ATOM 2536 N N . PHE A 1 316 ? 11.833 6.109 -18.809 1.00 95.75 316 PHE A N 1
ATOM 2537 C CA . PHE A 1 316 ? 11.579 7.544 -18.874 1.00 95.75 316 PHE A CA 1
ATOM 2538 C C . PHE A 1 316 ? 12.716 8.210 -19.641 1.00 95.75 316 PHE A C 1
ATOM 2540 O O . PHE A 1 316 ? 13.876 8.033 -19.250 1.00 95.75 316 PHE A O 1
ATOM 2547 N N . PRO A 1 317 ? 12.442 8.934 -20.736 1.00 94.19 317 PRO A N 1
ATOM 2548 C CA . PRO A 1 317 ? 13.490 9.684 -21.405 1.00 94.19 317 PRO A CA 1
ATOM 2549 C C . PRO A 1 317 ? 14.012 10.769 -20.465 1.00 94.19 317 PRO A C 1
ATOM 2551 O O . PRO A 1 317 ? 13.228 11.514 -19.879 1.00 94.19 317 PRO A O 1
ATOM 2554 N N . LEU A 1 318 ? 15.333 10.859 -20.327 1.00 92.94 318 LEU A N 1
ATOM 2555 C CA . LEU A 1 318 ? 15.961 11.901 -19.524 1.00 92.94 318 LEU A CA 1
ATOM 2556 C C . LEU A 1 318 ? 16.679 12.877 -20.444 1.00 92.94 318 LEU A C 1
ATOM 2558 O O . LEU A 1 318 ? 17.600 12.507 -21.174 1.00 92.94 318 LEU A O 1
ATOM 2562 N N . GLU A 1 319 ? 16.255 14.130 -20.380 1.00 92.12 319 GLU A N 1
ATOM 2563 C CA . GLU A 1 319 ? 16.855 15.233 -21.116 1.00 92.12 319 GLU A CA 1
ATOM 2564 C C . GLU A 1 319 ? 17.128 16.362 -20.135 1.00 92.12 319 GLU A C 1
ATOM 2566 O O . GLU A 1 319 ? 16.266 16.635 -19.312 1.00 92.12 319 GLU A O 1
ATOM 2571 N N . PHE A 1 320 ? 18.300 16.994 -20.195 1.00 89.81 320 PHE A N 1
ATOM 2572 C CA . PHE A 1 320 ? 18.599 18.218 -19.444 1.00 89.81 320 PHE A CA 1
ATOM 2573 C C . PHE A 1 320 ? 18.866 19.361 -20.410 1.00 89.81 320 PHE A C 1
ATOM 2575 O O . PHE A 1 320 ? 19.742 19.248 -21.271 1.00 89.81 320 PHE A O 1
ATOM 2582 N N . ASN A 1 321 ? 18.123 20.453 -20.233 1.00 81.44 321 ASN A N 1
ATOM 2583 C CA . ASN A 1 321 ? 18.233 21.677 -21.018 1.00 81.44 321 ASN A CA 1
ATOM 2584 C C . ASN A 1 321 ? 18.822 22.775 -20.135 1.00 81.44 321 ASN A C 1
ATOM 2586 O O . ASN A 1 321 ? 18.095 23.525 -19.491 1.00 81.44 321 ASN A O 1
ATOM 2590 N N . GLY A 1 322 ? 20.151 22.800 -20.074 1.00 74.62 322 GLY A N 1
ATOM 2591 C CA . GLY A 1 322 ? 20.928 23.749 -19.286 1.00 74.62 322 GLY A CA 1
ATOM 2592 C C . GLY A 1 322 ? 21.900 24.550 -20.141 1.00 74.62 322 GLY A C 1
ATOM 2593 O O . GLY A 1 322 ? 21.648 24.810 -21.317 1.00 74.62 322 GLY A O 1
ATOM 2594 N N . GLN A 1 323 ? 23.085 24.838 -19.594 1.00 74.81 323 GLN A N 1
ATOM 2595 C CA . GLN A 1 323 ? 24.208 25.385 -20.383 1.00 74.81 323 GLN A CA 1
ATOM 2596 C C . GLN A 1 323 ? 24.605 24.467 -21.551 1.00 74.81 323 GLN A C 1
ATOM 2598 O O . GLN A 1 323 ? 25.173 24.902 -22.552 1.00 74.81 323 GLN A O 1
ATOM 2603 N N . ARG A 1 324 ? 24.308 23.173 -21.419 1.00 84.00 324 ARG A N 1
ATOM 2604 C CA . ARG A 1 324 ? 24.468 22.161 -22.454 1.00 84.00 324 ARG A CA 1
ATOM 2605 C C . ARG A 1 324 ? 23.208 21.304 -22.508 1.00 84.00 324 ARG A C 1
ATOM 2607 O O . ARG A 1 324 ? 22.644 20.963 -21.475 1.00 84.00 324 ARG A O 1
ATOM 2614 N N . HIS A 1 325 ? 22.816 20.907 -23.715 1.00 89.25 325 HIS A N 1
ATOM 2615 C CA . HIS A 1 325 ? 21.740 19.943 -23.921 1.00 89.25 325 HIS A CA 1
ATOM 2616 C C . HIS A 1 325 ? 22.280 18.510 -23.771 1.00 89.25 325 HIS A C 1
ATOM 2618 O O . HIS A 1 325 ? 23.191 18.102 -24.501 1.00 89.25 325 HIS A O 1
ATOM 2624 N N . TYR A 1 326 ? 21.738 17.754 -22.815 1.00 91.50 326 TYR A N 1
ATOM 2625 C CA . TYR A 1 326 ? 22.047 16.337 -22.604 1.00 91.50 326 TYR A CA 1
ATOM 2626 C C . TYR A 1 326 ? 20.838 15.494 -22.989 1.00 91.50 326 TYR A C 1
ATOM 2628 O O . TYR A 1 326 ? 19.795 15.623 -22.360 1.00 91.50 326 TYR A O 1
ATOM 2636 N N . LYS A 1 327 ? 20.980 14.616 -23.989 1.00 93.88 327 LYS A N 1
ATOM 2637 C CA . LYS A 1 327 ? 19.877 13.757 -24.467 1.00 93.88 327 LYS A CA 1
ATOM 2638 C C . LYS A 1 327 ? 20.297 12.319 -24.757 1.00 93.88 327 LYS A C 1
ATOM 2640 O O . LYS A 1 327 ? 19.494 11.390 -24.657 1.00 93.88 327 LYS A O 1
ATOM 2645 N N . THR A 1 328 ? 21.551 12.116 -25.146 1.00 94.06 328 THR A N 1
ATOM 2646 C CA . THR A 1 328 ? 22.036 10.819 -25.632 1.00 94.06 328 THR A CA 1
ATOM 2647 C C . THR A 1 328 ? 22.957 10.133 -24.634 1.00 94.06 328 THR A C 1
ATOM 2649 O O . THR A 1 328 ? 23.567 10.778 -23.779 1.00 94.06 328 THR A O 1
ATOM 2652 N N . VAL A 1 329 ? 23.147 8.818 -24.785 1.00 92.44 329 VAL A N 1
ATOM 2653 C CA . VAL A 1 329 ? 24.144 8.060 -24.008 1.00 92.44 329 VAL A CA 1
ATOM 2654 C C . VAL A 1 329 ? 25.533 8.699 -24.115 1.00 92.44 329 VAL A C 1
ATOM 2656 O O . VAL A 1 329 ? 26.267 8.739 -23.128 1.00 92.44 329 VAL A O 1
ATOM 2659 N N . ARG A 1 330 ? 25.902 9.259 -25.278 1.00 91.88 330 ARG A N 1
ATOM 2660 C CA . ARG A 1 330 ? 27.163 9.996 -25.446 1.00 91.88 330 ARG A CA 1
ATOM 2661 C C . ARG A 1 330 ? 27.258 11.197 -24.510 1.00 91.88 330 ARG A C 1
ATOM 2663 O O . ARG A 1 330 ? 28.323 11.399 -23.928 1.00 91.88 330 ARG A O 1
ATOM 2670 N N . ASP A 1 331 ? 26.193 11.976 -24.364 1.00 91.88 331 ASP A N 1
ATOM 2671 C CA . ASP A 1 331 ? 26.192 13.162 -23.505 1.00 91.88 331 ASP A CA 1
ATOM 2672 C C . ASP A 1 331 ? 26.322 12.763 -22.035 1.00 91.88 331 ASP A C 1
ATOM 2674 O O . ASP A 1 331 ? 27.225 13.235 -21.344 1.00 91.88 331 ASP A O 1
ATOM 2678 N N . PHE A 1 332 ? 25.506 11.805 -21.589 1.00 91.38 332 PHE A N 1
ATOM 2679 C CA . PHE A 1 332 ? 25.534 11.314 -20.211 1.00 91.38 332 PHE A CA 1
ATOM 2680 C C . PHE A 1 332 ? 26.816 10.545 -19.869 1.00 91.38 332 PHE A C 1
ATOM 2682 O O . PHE A 1 332 ? 27.267 10.595 -18.729 1.00 91.38 332 PHE A O 1
ATOM 2689 N N . SER A 1 333 ? 27.482 9.910 -20.841 1.00 90.50 333 SER A N 1
ATOM 2690 C CA . SER A 1 333 ? 28.783 9.258 -20.618 1.00 90.50 333 SER A CA 1
ATOM 2691 C C . SER A 1 333 ? 29.908 10.230 -20.251 1.00 90.50 333 SER A C 1
ATOM 2693 O O . SER A 1 333 ? 30.931 9.805 -19.721 1.00 90.50 333 SER A O 1
ATOM 2695 N N . LYS A 1 334 ? 29.737 11.532 -20.519 1.00 88.25 334 LYS A N 1
ATOM 2696 C CA . LYS A 1 334 ? 30.670 12.574 -20.065 1.00 88.25 334 LYS A CA 1
ATOM 2697 C C . LYS A 1 334 ? 30.472 12.902 -18.587 1.00 88.25 334 LYS A C 1
ATOM 2699 O O . LYS A 1 334 ? 31.444 13.209 -17.909 1.00 88.25 334 LYS A O 1
ATOM 2704 N N . LE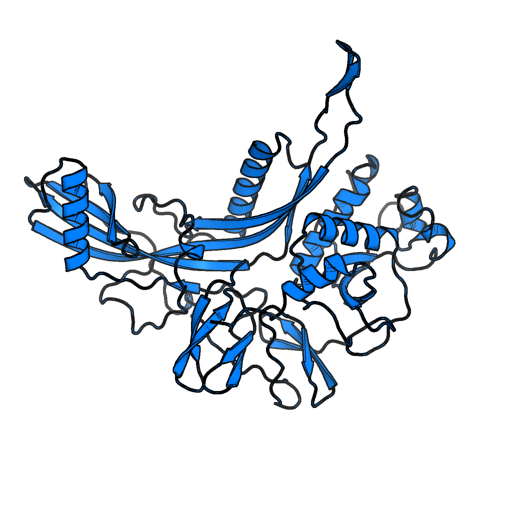U A 1 335 ? 29.232 12.811 -18.107 1.00 87.31 335 LEU A N 1
ATOM 2705 C CA . LEU A 1 335 ? 28.868 13.030 -16.706 1.00 87.31 335 LEU A CA 1
ATOM 2706 C C . LEU A 1 335 ? 29.158 11.791 -15.849 1.00 87.31 335 LEU A C 1
ATOM 2708 O O . LEU A 1 335 ? 29.604 11.909 -14.712 1.00 87.31 335 LEU A O 1
ATOM 2712 N N . LEU A 1 336 ? 28.935 10.603 -16.418 1.00 87.88 336 LEU A N 1
ATOM 2713 C CA . LEU A 1 336 ? 29.035 9.306 -15.751 1.00 87.88 336 LEU A CA 1
ATOM 2714 C C . LEU A 1 336 ? 30.064 8.391 -16.447 1.00 87.88 336 LEU A C 1
ATOM 2716 O O . LEU A 1 336 ? 29.706 7.320 -16.952 1.00 87.88 336 LEU A O 1
ATOM 2720 N N . PRO A 1 337 ? 31.349 8.792 -16.522 1.00 85.06 337 PRO A N 1
ATOM 2721 C CA . PRO A 1 337 ? 32.341 8.089 -17.332 1.00 85.06 337 PRO A CA 1
ATOM 2722 C C . PRO A 1 337 ? 32.606 6.657 -16.862 1.00 85.06 337 PRO A C 1
ATOM 2724 O O . PRO A 1 337 ? 32.857 5.791 -17.694 1.00 85.06 337 PRO A O 1
ATOM 2727 N N . ALA A 1 338 ? 32.520 6.386 -15.557 1.00 84.44 338 ALA A N 1
ATOM 2728 C CA . ALA A 1 338 ? 32.768 5.051 -15.014 1.00 84.44 338 ALA A CA 1
ATOM 2729 C C . ALA A 1 338 ? 31.550 4.120 -15.170 1.00 84.44 338 ALA A C 1
ATOM 2731 O O . ALA A 1 338 ? 31.710 2.933 -15.424 1.00 84.44 338 ALA A O 1
ATOM 2732 N N . GLU A 1 339 ? 30.331 4.646 -15.049 1.00 84.56 339 GLU A N 1
ATOM 2733 C CA . GLU A 1 339 ? 29.075 3.894 -15.169 1.00 84.56 339 GLU A CA 1
ATOM 2734 C C . GLU A 1 339 ? 28.788 3.482 -16.610 1.00 84.56 339 GLU A C 1
ATOM 2736 O O . GLU A 1 339 ? 28.245 2.404 -16.836 1.00 84.56 339 GLU A O 1
ATOM 2741 N N . LEU A 1 340 ? 29.113 4.354 -17.570 1.00 86.31 340 LEU A N 1
ATOM 2742 C CA . LEU A 1 340 ? 28.697 4.230 -18.970 1.00 86.31 340 LEU A CA 1
ATOM 2743 C C . LEU A 1 340 ? 29.868 3.960 -19.926 1.00 86.31 340 LEU A C 1
ATOM 2745 O O . LEU A 1 340 ? 29.696 4.063 -21.143 1.00 86.31 340 LEU A O 1
ATOM 2749 N N . ALA A 1 341 ? 31.048 3.601 -19.406 1.00 80.50 341 ALA A N 1
ATOM 2750 C CA . ALA A 1 341 ? 32.274 3.410 -20.188 1.00 80.50 341 ALA A CA 1
ATOM 2751 C C . ALA A 1 341 ? 32.079 2.487 -21.406 1.00 80.50 341 ALA A C 1
ATOM 2753 O O . ALA A 1 341 ? 32.486 2.824 -22.520 1.00 80.50 341 ALA A O 1
ATOM 2754 N N . LEU A 1 342 ? 31.410 1.345 -21.208 1.00 79.06 342 LEU A N 1
ATOM 2755 C CA . LEU A 1 342 ? 31.132 0.369 -22.267 1.00 79.06 342 LEU A CA 1
ATOM 2756 C C . LEU A 1 342 ? 30.075 0.883 -23.257 1.00 79.06 342 LEU A C 1
ATOM 2758 O O . LEU A 1 342 ? 30.250 0.800 -24.475 1.00 79.06 342 LEU A O 1
ATOM 2762 N N . MET A 1 343 ? 28.993 1.476 -22.745 1.00 83.25 343 MET A N 1
ATOM 2763 C CA . MET A 1 343 ? 27.861 1.924 -23.564 1.00 83.25 343 MET A CA 1
ATOM 2764 C C . MET A 1 343 ? 28.190 3.143 -24.426 1.00 83.25 343 MET A C 1
ATOM 2766 O O . MET A 1 343 ? 27.633 3.291 -25.514 1.00 83.25 343 MET A O 1
ATOM 2770 N N . ARG A 1 344 ? 29.162 3.966 -24.010 1.00 74.25 344 ARG A N 1
ATOM 2771 C CA . ARG A 1 344 ? 29.689 5.083 -24.808 1.00 74.25 344 ARG A CA 1
ATOM 2772 C C . ARG A 1 344 ? 30.165 4.649 -26.197 1.00 74.25 344 ARG A C 1
ATOM 2774 O O . ARG A 1 344 ? 30.085 5.448 -27.125 1.00 74.25 344 ARG A O 1
ATOM 2781 N N . LYS A 1 345 ? 30.667 3.418 -26.349 1.00 76.69 345 LYS A N 1
ATOM 2782 C CA . LYS A 1 345 ? 31.133 2.890 -27.642 1.00 76.69 345 LYS A CA 1
ATOM 2783 C C . LYS A 1 345 ? 29.991 2.283 -28.457 1.00 76.69 345 LYS A C 1
ATOM 2785 O O . LYS A 1 345 ? 29.873 2.576 -29.640 1.00 76.69 345 LYS A O 1
ATOM 2790 N N . GLN A 1 346 ? 29.142 1.482 -27.817 1.00 82.44 346 GLN A N 1
ATOM 2791 C CA . GLN A 1 346 ? 28.134 0.669 -28.507 1.00 82.44 346 GLN A CA 1
ATOM 2792 C C . GLN A 1 346 ? 26.840 1.430 -28.836 1.00 82.44 346 GLN A C 1
ATOM 2794 O O . GLN A 1 346 ? 26.206 1.148 -29.844 1.00 82.44 346 GLN A O 1
ATOM 2799 N N . LYS A 1 347 ? 26.435 2.395 -27.999 1.00 86.12 347 LYS A N 1
ATOM 2800 C CA . LYS A 1 347 ? 25.082 2.987 -28.018 1.00 86.12 347 LYS A CA 1
ATOM 2801 C C . LYS A 1 347 ? 25.089 4.516 -28.014 1.00 86.12 347 LYS A C 1
ATOM 2803 O O . LYS A 1 347 ? 24.146 5.146 -27.549 1.00 86.12 347 LYS A O 1
ATOM 2808 N N . LYS A 1 348 ? 26.164 5.132 -28.518 1.00 87.31 348 LYS A N 1
ATOM 2809 C CA . LYS A 1 348 ? 26.442 6.576 -28.389 1.00 87.31 348 LYS A CA 1
ATOM 2810 C C . LYS A 1 348 ? 25.273 7.493 -28.782 1.00 87.31 348 LYS A C 1
ATOM 2812 O O . LYS A 1 348 ? 25.042 8.485 -28.100 1.00 87.31 348 LYS A O 1
ATOM 2817 N N . ASN A 1 349 ? 24.559 7.161 -29.858 1.00 90.69 349 ASN A N 1
ATOM 2818 C CA . ASN A 1 349 ? 23.512 8.005 -30.441 1.00 90.69 349 ASN A CA 1
ATOM 2819 C C . ASN A 1 349 ? 22.120 7.707 -29.867 1.00 90.69 349 ASN A C 1
ATOM 2821 O O . ASN A 1 349 ? 21.168 8.414 -30.183 1.00 90.69 349 ASN A O 1
ATOM 2825 N N . ASN A 1 350 ? 21.990 6.677 -29.030 1.00 91.69 350 ASN A N 1
ATOM 2826 C CA . ASN A 1 350 ? 20.702 6.297 -28.471 1.00 91.69 350 ASN A CA 1
ATOM 2827 C C . ASN A 1 350 ? 20.281 7.335 -27.427 1.00 91.69 350 ASN A C 1
ATOM 2829 O O . ASN A 1 350 ? 21.121 7.869 -26.691 1.00 91.69 350 ASN A O 1
ATOM 2833 N N . ARG A 1 351 ? 18.974 7.604 -27.349 1.00 93.19 351 ARG A N 1
ATOM 2834 C CA . ARG A 1 351 ? 18.393 8.427 -26.281 1.00 93.19 351 ARG A CA 1
ATOM 2835 C C . ARG A 1 351 ? 18.683 7.772 -24.930 1.00 93.19 351 ARG A C 1
ATOM 2837 O O . ARG A 1 351 ? 18.628 6.547 -24.816 1.00 93.19 351 ARG A O 1
ATOM 2844 N N . PHE A 1 352 ? 19.029 8.582 -23.936 1.00 93.94 352 PHE A N 1
ATOM 2845 C CA . PHE A 1 352 ? 19.272 8.095 -22.586 1.00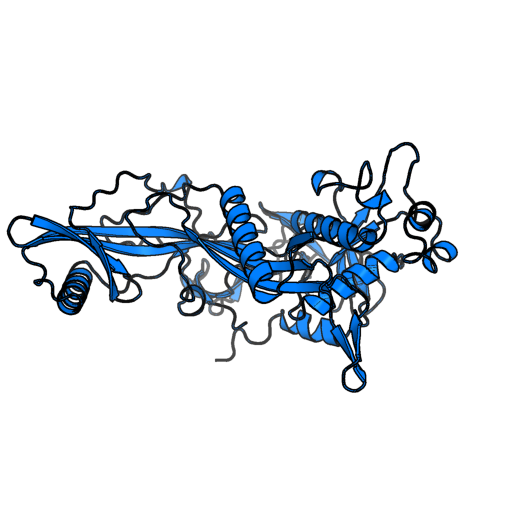 93.94 352 PHE A CA 1
ATOM 2846 C C . PHE A 1 352 ? 17.948 7.961 -21.832 1.00 93.94 352 PHE A C 1
ATOM 2848 O O . PHE A 1 352 ? 17.116 8.870 -21.851 1.00 93.94 352 PHE A O 1
ATOM 2855 N N . TYR A 1 353 ? 17.765 6.826 -21.164 1.00 94.69 353 TYR A N 1
ATOM 2856 C CA . TYR A 1 353 ? 16.565 6.541 -20.388 1.00 94.69 353 TYR A CA 1
ATOM 2857 C C . TYR A 1 353 ? 16.920 6.230 -18.937 1.00 94.69 353 TYR A C 1
ATOM 2859 O O . TYR A 1 353 ? 17.902 5.539 -18.647 1.00 94.69 353 TYR A O 1
ATOM 2867 N N . LEU A 1 354 ? 16.075 6.686 -18.019 1.00 95.12 354 LEU A N 1
ATOM 2868 C CA . LEU A 1 354 ? 15.987 6.093 -16.693 1.00 95.12 354 LEU A CA 1
ATOM 2869 C C . LEU A 1 354 ? 15.067 4.886 -16.758 1.00 95.12 354 LEU A C 1
ATOM 2871 O O . LEU A 1 354 ? 14.046 4.915 -17.438 1.00 95.12 354 LEU A O 1
ATOM 2875 N N . TYR A 1 355 ? 15.437 3.839 -16.032 1.00 95.00 355 TYR A N 1
ATOM 2876 C CA . TYR A 1 355 ? 14.675 2.603 -15.968 1.00 95.00 355 TYR A CA 1
ATOM 2877 C C . TYR A 1 355 ? 14.247 2.357 -14.534 1.00 95.00 355 TYR A C 1
ATOM 2879 O O . TYR A 1 355 ? 15.059 2.461 -13.614 1.00 95.00 355 TYR A O 1
ATOM 2887 N N . SER A 1 356 ? 12.986 1.983 -14.367 1.00 94.50 356 SER A N 1
ATOM 2888 C CA . SER A 1 356 ? 12.425 1.562 -13.095 1.00 94.50 356 SER A CA 1
ATOM 2889 C C . SER A 1 356 ? 11.742 0.205 -13.273 1.00 94.50 356 SER A C 1
ATOM 2891 O O . SER A 1 356 ? 10.929 0.053 -14.187 1.00 94.50 356 SER A O 1
ATOM 2893 N N . PRO A 1 357 ? 12.083 -0.819 -12.475 1.00 92.75 357 PRO A N 1
ATOM 2894 C CA . PRO A 1 357 ? 11.383 -2.096 -12.530 1.00 92.75 357 PRO A CA 1
ATOM 2895 C C . PRO A 1 357 ? 9.904 -1.888 -12.198 1.00 92.75 357 PRO A C 1
ATOM 2897 O O . PRO A 1 357 ? 9.571 -1.277 -11.190 1.00 92.75 357 PRO A O 1
ATOM 2900 N N . ALA A 1 358 ? 9.016 -2.438 -13.022 1.00 92.12 358 ALA A N 1
ATOM 2901 C CA . ALA A 1 358 ? 7.573 -2.296 -12.841 1.00 92.12 358 ALA A CA 1
ATOM 2902 C C . ALA A 1 358 ? 6.957 -3.462 -12.041 1.00 92.12 358 ALA A C 1
ATOM 2904 O O . ALA A 1 358 ? 5.755 -3.706 -12.108 1.00 92.12 358 ALA A O 1
ATOM 2905 N N . PHE A 1 359 ? 7.781 -4.230 -11.325 1.00 88.44 359 PHE A N 1
ATOM 2906 C CA . PHE A 1 359 ? 7.400 -5.430 -10.577 1.00 88.44 359 PHE A CA 1
ATOM 2907 C C . PHE A 1 359 ? 8.088 -5.457 -9.211 1.00 88.44 359 PHE A C 1
ATOM 2909 O O . PHE A 1 359 ? 9.164 -4.887 -9.055 1.00 88.44 359 PHE A O 1
ATOM 2916 N N . LYS A 1 360 ? 7.511 -6.178 -8.247 1.00 83.25 360 LYS A N 1
ATOM 2917 C CA . LYS A 1 360 ? 8.079 -6.390 -6.906 1.00 83.25 360 LYS A CA 1
ATOM 2918 C C . LYS A 1 360 ? 8.870 -7.697 -6.829 1.00 83.25 360 LYS A C 1
ATOM 2920 O O . LYS A 1 360 ? 8.564 -8.665 -7.525 1.00 83.25 360 LYS A O 1
ATOM 2925 N N . ALA A 1 361 ? 9.867 -7.738 -5.950 1.00 80.88 361 ALA A N 1
ATOM 2926 C CA . ALA A 1 361 ? 10.617 -8.948 -5.627 1.00 80.88 361 ALA A CA 1
ATOM 2927 C C . ALA A 1 361 ? 10.942 -8.983 -4.129 1.00 80.88 361 ALA A C 1
ATOM 2929 O O . ALA A 1 361 ? 11.221 -7.949 -3.530 1.00 80.88 361 ALA A O 1
ATOM 2930 N N . THR A 1 362 ? 10.946 -10.179 -3.537 1.00 73.38 362 THR A N 1
ATOM 2931 C CA . THR A 1 362 ? 11.185 -10.355 -2.091 1.00 73.38 362 THR A CA 1
ATOM 2932 C C . THR A 1 362 ? 12.618 -10.011 -1.679 1.00 73.38 362 THR A C 1
ATOM 2934 O O . THR A 1 362 ? 12.862 -9.533 -0.576 1.00 73.38 362 THR A O 1
ATOM 2937 N N . ASP A 1 363 ? 13.589 -10.204 -2.577 1.00 82.56 363 ASP A N 1
ATOM 2938 C CA . ASP A 1 363 ? 14.972 -9.767 -2.376 1.00 82.56 363 ASP A CA 1
ATOM 2939 C C . ASP A 1 363 ? 15.150 -8.321 -2.856 1.00 82.56 363 ASP A C 1
ATOM 2941 O O . ASP A 1 363 ? 15.681 -8.057 -3.940 1.00 82.56 363 ASP A O 1
ATOM 2945 N N . VAL A 1 364 ? 14.667 -7.379 -2.041 1.00 82.12 364 VAL A N 1
ATOM 2946 C CA . VAL A 1 364 ? 14.651 -5.944 -2.370 1.00 82.12 364 VAL A CA 1
ATOM 2947 C C . VAL A 1 364 ? 16.063 -5.427 -2.690 1.00 82.12 364 VAL A C 1
ATOM 2949 O O . VAL A 1 364 ? 16.249 -4.633 -3.608 1.00 82.12 364 VAL A O 1
ATOM 2952 N N . ASN A 1 365 ? 17.099 -5.927 -2.007 1.00 85.56 365 ASN A N 1
ATOM 2953 C CA . ASN A 1 365 ? 18.487 -5.527 -2.266 1.00 85.56 365 ASN A CA 1
ATOM 2954 C C . ASN A 1 365 ? 18.960 -5.932 -3.666 1.00 85.56 365 ASN A C 1
ATOM 2956 O O . ASN A 1 365 ? 19.545 -5.120 -4.390 1.00 85.56 365 ASN A O 1
ATOM 2960 N N . ARG A 1 366 ? 18.732 -7.191 -4.058 1.00 86.00 366 ARG A N 1
ATOM 2961 C CA . ARG A 1 366 ? 19.086 -7.685 -5.395 1.00 86.00 366 ARG A CA 1
ATOM 2962 C C . ARG A 1 366 ? 18.262 -6.995 -6.479 1.00 86.00 366 ARG A C 1
ATOM 2964 O O . ARG A 1 366 ? 18.808 -6.635 -7.521 1.00 86.00 366 ARG A O 1
ATOM 2971 N N . TRP A 1 367 ? 16.986 -6.747 -6.198 1.00 86.25 367 TRP A N 1
ATOM 2972 C CA . TRP A 1 367 ? 16.058 -6.040 -7.076 1.00 86.25 367 TRP A CA 1
ATOM 2973 C C . TRP A 1 367 ? 16.535 -4.622 -7.420 1.00 86.25 367 TRP A C 1
ATOM 2975 O O . TRP A 1 367 ? 16.684 -4.295 -8.599 1.00 86.25 367 TRP A O 1
ATOM 2985 N N . VAL A 1 368 ? 16.902 -3.811 -6.422 1.00 87.19 368 VAL A N 1
ATOM 2986 C CA . VAL A 1 368 ? 17.418 -2.451 -6.665 1.00 87.19 368 VAL A CA 1
ATOM 2987 C C . VAL A 1 368 ? 18.787 -2.471 -7.350 1.00 87.19 368 VAL A C 1
ATOM 2989 O O . VAL A 1 368 ? 19.043 -1.670 -8.250 1.00 87.19 368 VAL A O 1
ATOM 2992 N N . LYS A 1 369 ? 19.678 -3.410 -6.996 1.00 87.56 369 LYS A N 1
ATOM 2993 C CA . LYS A 1 369 ? 20.966 -3.570 -7.699 1.00 87.56 369 LYS A CA 1
ATOM 2994 C C . LYS A 1 369 ? 20.765 -3.880 -9.183 1.00 87.56 369 LYS A C 1
ATOM 2996 O O . LYS A 1 369 ? 21.478 -3.323 -10.019 1.00 87.56 369 LYS A O 1
ATOM 3001 N N . ARG A 1 370 ? 19.785 -4.726 -9.522 1.00 87.56 370 ARG A N 1
ATOM 3002 C CA . ARG A 1 370 ? 19.435 -5.006 -10.919 1.00 87.56 370 ARG A CA 1
ATOM 3003 C C . ARG A 1 370 ? 18.886 -3.759 -11.606 1.00 87.56 370 ARG A C 1
ATOM 3005 O O . ARG A 1 370 ? 19.337 -3.461 -12.706 1.00 87.56 370 ARG A O 1
ATOM 3012 N N . ALA A 1 371 ? 18.004 -3.002 -10.955 1.00 89.56 371 ALA A N 1
ATOM 3013 C CA . ALA A 1 371 ? 17.493 -1.741 -11.495 1.00 89.56 371 ALA A CA 1
ATOM 3014 C C . ALA A 1 371 ? 18.625 -0.749 -11.833 1.00 89.56 371 ALA A C 1
ATOM 3016 O O . ALA A 1 371 ? 18.685 -0.227 -12.947 1.00 89.56 371 ALA A O 1
ATOM 3017 N N . LEU A 1 372 ? 19.598 -0.579 -10.929 1.00 89.75 372 LEU A N 1
ATOM 3018 C CA . LEU A 1 372 ? 20.799 0.227 -11.187 1.00 89.75 372 LEU A CA 1
ATOM 3019 C C . LEU A 1 372 ? 21.634 -0.312 -12.354 1.00 89.75 372 LEU A C 1
ATOM 3021 O O . LEU A 1 372 ? 22.181 0.470 -13.130 1.00 89.75 372 LEU A O 1
ATOM 3025 N N . SER A 1 373 ? 21.755 -1.636 -12.489 1.00 89.56 373 SER A N 1
ATOM 3026 C CA . SER A 1 373 ? 22.474 -2.252 -13.609 1.00 89.56 373 SER A CA 1
ATOM 3027 C C . SER A 1 373 ? 21.835 -1.894 -14.948 1.00 89.56 373 SER A C 1
ATOM 3029 O O . SER A 1 373 ? 22.558 -1.564 -15.884 1.00 89.56 373 SER A O 1
ATOM 3031 N N . VAL A 1 374 ? 20.501 -1.905 -15.037 1.00 90.75 374 VAL A N 1
ATOM 3032 C CA . VAL A 1 374 ? 19.779 -1.589 -16.280 1.00 90.75 374 VAL A CA 1
ATOM 3033 C C . VAL A 1 374 ? 20.069 -0.154 -16.733 1.00 90.75 374 VAL A C 1
ATOM 3035 O O . VAL A 1 374 ? 20.384 0.060 -17.905 1.00 90.75 374 VAL A O 1
ATOM 3038 N N . ILE A 1 375 ? 20.093 0.807 -15.799 1.00 89.06 375 ILE A N 1
ATOM 3039 C CA . ILE A 1 375 ? 20.479 2.203 -16.076 1.00 89.06 375 ILE A CA 1
ATOM 3040 C C . ILE A 1 375 ? 21.910 2.294 -16.626 1.00 89.06 375 ILE A C 1
ATOM 3042 O O . ILE A 1 375 ? 22.173 3.093 -17.520 1.00 89.06 375 ILE A O 1
ATOM 3046 N N . LYS A 1 376 ? 22.846 1.467 -16.150 1.00 88.44 376 LYS A N 1
ATOM 3047 C CA . LYS A 1 376 ? 24.235 1.468 -16.650 1.00 88.44 376 LYS A CA 1
ATOM 3048 C C . LYS A 1 376 ? 24.360 0.829 -18.034 1.00 88.44 376 LYS A C 1
ATOM 3050 O O . LYS A 1 376 ? 25.138 1.289 -18.863 1.00 88.44 376 LYS A O 1
ATOM 3055 N N . THR A 1 377 ? 23.588 -0.222 -18.298 1.00 89.56 377 THR A N 1
ATOM 3056 C CA . THR A 1 377 ? 23.639 -0.963 -19.568 1.00 89.56 377 THR A CA 1
ATOM 3057 C C . THR A 1 377 ? 22.824 -0.330 -20.693 1.00 89.56 377 THR A C 1
ATOM 3059 O O . THR A 1 377 ? 23.028 -0.702 -21.848 1.00 89.56 377 THR A O 1
ATOM 3062 N N . GLN A 1 378 ? 21.900 0.591 -20.380 1.00 91.56 378 GLN A N 1
ATOM 3063 C CA . GLN A 1 378 ? 21.031 1.282 -21.347 1.00 91.56 378 GLN A CA 1
ATOM 3064 C C . GLN A 1 378 ? 20.508 0.319 -22.436 1.00 91.56 378 GLN A C 1
ATOM 3066 O O . GLN A 1 378 ? 20.937 0.418 -23.592 1.00 91.56 378 GLN A O 1
ATOM 3071 N N . PRO A 1 379 ? 19.691 -0.697 -22.085 1.00 88.44 379 PRO A N 1
ATOM 3072 C CA . PRO A 1 379 ? 19.227 -1.692 -23.051 1.00 88.44 379 PRO A CA 1
ATOM 3073 C C . PRO A 1 379 ? 18.545 -1.002 -24.236 1.00 88.44 379 PRO A C 1
ATOM 3075 O O . PRO A 1 379 ? 17.808 -0.033 -24.077 1.00 88.44 379 PRO A O 1
ATOM 3078 N N . HIS A 1 380 ? 18.865 -1.463 -25.440 1.00 81.12 380 HIS A N 1
ATOM 3079 C CA . HIS A 1 380 ? 18.297 -0.936 -26.682 1.00 81.12 380 HIS A CA 1
ATOM 3080 C C . HIS A 1 380 ? 18.044 -2.087 -27.652 1.00 81.12 380 HIS A C 1
ATOM 3082 O O . HIS A 1 380 ? 18.359 -2.019 -28.837 1.00 81.12 380 HIS A O 1
ATOM 3088 N N . ASP A 1 381 ? 17.562 -3.187 -27.084 1.00 82.88 381 ASP A N 1
ATOM 3089 C CA . ASP A 1 381 ? 17.159 -4.366 -27.825 1.00 82.88 381 ASP A CA 1
ATOM 3090 C C . ASP A 1 381 ? 15.968 -4.024 -28.721 1.00 82.88 381 ASP A C 1
ATOM 3092 O O . ASP A 1 381 ? 15.168 -3.132 -28.417 1.00 82.88 381 ASP A O 1
ATOM 3096 N N . LYS A 1 382 ? 15.842 -4.742 -29.837 1.00 86.31 382 LYS A N 1
ATOM 3097 C CA . LYS A 1 382 ? 14.693 -4.587 -30.725 1.00 86.31 382 LYS A CA 1
ATOM 3098 C C . LYS A 1 382 ? 13.430 -5.037 -29.987 1.00 86.31 382 LYS A C 1
ATOM 3100 O O . LYS A 1 382 ? 13.355 -6.166 -29.504 1.00 86.31 382 LYS A O 1
ATOM 3105 N N . LEU A 1 383 ? 12.460 -4.132 -29.899 1.00 88.62 383 LEU A N 1
ATOM 3106 C CA . LEU A 1 383 ? 11.168 -4.370 -29.266 1.00 88.62 383 LEU A CA 1
ATOM 3107 C C . LEU A 1 383 ? 10.137 -4.769 -30.321 1.00 88.62 383 LEU A C 1
ATOM 3109 O O . LEU A 1 383 ? 10.117 -4.214 -31.419 1.00 88.62 383 LEU A O 1
ATOM 3113 N N . TYR A 1 384 ? 9.276 -5.712 -29.960 1.00 88.00 384 TYR A N 1
ATOM 3114 C CA . TYR A 1 384 ? 8.189 -6.212 -30.791 1.00 88.00 384 TYR A CA 1
ATOM 3115 C C . TYR A 1 384 ? 6.854 -5.993 -30.081 1.00 88.00 384 TYR A C 1
ATOM 3117 O O . TYR A 1 384 ? 6.770 -6.176 -28.863 1.00 88.00 384 TYR A O 1
ATOM 3125 N N . ASP A 1 385 ? 5.818 -5.643 -30.845 1.00 85.62 385 ASP A N 1
ATOM 3126 C CA . ASP A 1 385 ? 4.446 -5.490 -30.352 1.00 85.62 385 ASP A CA 1
ATOM 3127 C C . ASP A 1 385 ? 3.837 -6.880 -30.090 1.00 85.62 385 ASP A C 1
ATOM 3129 O O . ASP A 1 385 ? 3.134 -7.449 -30.923 1.00 85.62 385 ASP A O 1
ATOM 3133 N N . ARG A 1 386 ? 4.171 -7.474 -28.941 1.00 81.94 386 ARG A N 1
ATOM 3134 C CA . ARG A 1 386 ? 3.735 -8.821 -28.558 1.00 81.94 386 ARG A CA 1
ATOM 3135 C C . ARG A 1 386 ? 3.604 -8.978 -27.053 1.00 81.94 386 ARG A C 1
ATOM 3137 O O . ARG A 1 386 ? 4.278 -8.312 -26.268 1.00 81.94 386 ARG A O 1
ATOM 3144 N N . LEU A 1 387 ? 2.783 -9.943 -26.653 1.00 73.44 387 LEU A N 1
ATOM 3145 C CA . LEU A 1 387 ? 2.655 -10.336 -25.257 1.00 73.44 387 LEU A CA 1
ATOM 3146 C C . LEU A 1 387 ? 3.864 -11.170 -24.811 1.00 73.44 387 LEU A C 1
ATOM 3148 O O . LEU A 1 387 ? 4.248 -12.101 -25.519 1.00 73.44 387 LEU A O 1
ATOM 3152 N N . PRO A 1 388 ? 4.456 -10.888 -23.638 1.00 70.38 388 PRO A N 1
ATOM 3153 C CA . PRO A 1 388 ? 5.506 -11.729 -23.081 1.00 70.38 388 PRO A CA 1
ATOM 3154 C C . PRO A 1 388 ? 4.939 -13.109 -22.728 1.00 70.38 388 PRO A C 1
ATOM 3156 O O . PRO A 1 388 ? 3.869 -13.213 -22.122 1.00 70.38 388 PRO A O 1
ATOM 3159 N N . ALA A 1 389 ? 5.680 -14.166 -23.072 1.00 63.06 389 ALA A N 1
ATOM 3160 C CA . ALA A 1 389 ? 5.286 -15.543 -22.783 1.00 63.06 389 ALA A CA 1
ATOM 3161 C C . ALA A 1 389 ? 5.270 -15.823 -21.269 1.00 63.06 389 ALA A C 1
ATOM 3163 O O . ALA A 1 389 ? 4.303 -16.379 -20.745 1.00 63.06 389 ALA A O 1
ATOM 3164 N N . LEU A 1 390 ? 6.322 -15.401 -20.555 1.00 61.25 390 LEU A N 1
ATOM 3165 C CA . LEU A 1 390 ? 6.506 -15.607 -19.117 1.00 61.25 390 LEU A CA 1
ATOM 3166 C C . LEU A 1 390 ? 7.171 -14.380 -18.471 1.00 61.25 390 LEU A C 1
ATOM 3168 O O . LEU A 1 390 ? 8.057 -13.757 -19.055 1.00 61.25 390 LEU A O 1
ATOM 3172 N N . GLY A 1 391 ? 6.745 -14.035 -17.250 1.00 61.09 391 GLY A N 1
ATOM 3173 C CA . GLY A 1 391 ? 7.284 -12.894 -16.503 1.00 61.09 391 GLY A CA 1
ATOM 3174 C C . GLY A 1 391 ? 6.473 -12.518 -15.255 1.00 61.09 391 GLY A C 1
ATOM 3175 O O . GLY A 1 391 ? 5.308 -12.921 -15.147 1.00 61.09 391 GLY A O 1
ATOM 3176 N N . PRO A 1 392 ? 7.047 -11.761 -14.301 1.00 65.94 392 PRO A N 1
ATOM 3177 C CA . PRO A 1 392 ? 6.337 -11.226 -13.143 1.00 65.94 392 PRO A CA 1
ATOM 3178 C C . PRO A 1 392 ? 5.239 -10.238 -13.567 1.00 65.94 392 PRO A C 1
ATOM 3180 O O . PRO A 1 392 ? 5.221 -9.732 -14.691 1.00 65.94 392 PRO A O 1
ATOM 3183 N N . VAL A 1 393 ? 4.272 -10.008 -12.676 1.00 81.06 393 VAL A N 1
ATOM 3184 C CA . VAL A 1 393 ? 3.195 -9.038 -12.922 1.00 81.06 393 VAL A CA 1
ATOM 3185 C C . VAL A 1 393 ? 3.746 -7.614 -12.929 1.00 81.06 393 VAL A C 1
ATOM 3187 O O . VAL A 1 393 ? 4.610 -7.282 -12.122 1.00 81.06 393 VAL A O 1
ATOM 3190 N N . LEU A 1 394 ? 3.205 -6.764 -13.804 1.00 89.06 394 LEU A N 1
ATOM 3191 C CA . LEU A 1 394 ? 3.370 -5.318 -13.678 1.00 89.06 394 LEU A CA 1
ATOM 3192 C C . LEU A 1 394 ? 2.528 -4.872 -12.477 1.00 89.06 394 LEU A C 1
ATOM 3194 O O . LEU A 1 394 ? 1.311 -5.011 -12.551 1.00 89.06 394 LEU A O 1
ATOM 3198 N N . CYS A 1 395 ? 3.145 -4.424 -11.385 1.00 89.00 395 CYS A N 1
ATOM 3199 C CA . CYS A 1 395 ? 2.476 -4.087 -10.119 1.00 89.00 395 CYS A CA 1
ATOM 3200 C C . CYS A 1 395 ? 2.972 -2.794 -9.448 1.00 89.00 395 CYS A C 1
ATOM 3202 O O . CYS A 1 395 ? 2.596 -2.534 -8.307 1.00 89.00 395 CYS A O 1
ATOM 3204 N N . ILE A 1 396 ? 3.814 -2.023 -10.139 1.00 90.81 396 ILE A N 1
ATOM 3205 C CA . ILE A 1 396 ? 4.240 -0.669 -9.760 1.00 90.81 396 ILE A CA 1
ATOM 3206 C C . ILE A 1 396 ? 3.715 0.264 -10.849 1.00 90.81 396 ILE A C 1
ATOM 3208 O O . ILE A 1 396 ? 4.006 0.041 -12.032 1.00 90.81 396 ILE A O 1
ATOM 3212 N N . ASP A 1 397 ? 2.903 1.247 -10.470 1.00 90.81 397 ASP A N 1
ATOM 3213 C CA . ASP A 1 397 ? 2.360 2.227 -11.408 1.00 90.81 397 ASP A CA 1
ATOM 3214 C C . ASP A 1 397 ? 3.419 3.255 -11.838 1.00 90.81 397 ASP A C 1
ATOM 3216 O O . ASP A 1 397 ? 4.586 3.202 -11.449 1.00 90.81 397 ASP A O 1
ATOM 3220 N N . GLU A 1 398 ? 3.022 4.156 -12.727 1.00 92.31 398 GLU A N 1
ATOM 3221 C CA . GLU A 1 398 ? 3.924 5.121 -13.341 1.00 92.31 398 GLU A CA 1
ATOM 3222 C C . GLU A 1 398 ? 4.464 6.162 -12.350 1.00 92.31 398 GLU A C 1
ATOM 3224 O O . GLU A 1 398 ? 5.637 6.526 -12.445 1.00 92.31 398 GLU A O 1
ATOM 3229 N N . ASP A 1 399 ? 3.653 6.611 -11.389 1.00 90.94 399 ASP A N 1
ATOM 3230 C CA . ASP A 1 399 ? 4.039 7.647 -10.428 1.00 90.94 399 ASP A CA 1
ATOM 3231 C C . ASP A 1 399 ? 5.073 7.091 -9.445 1.00 90.94 399 ASP A C 1
ATOM 3233 O O . ASP A 1 399 ? 6.144 7.674 -9.244 1.00 90.94 399 ASP A O 1
ATOM 3237 N N . GLU A 1 400 ? 4.824 5.889 -8.925 1.00 91.19 400 GLU A N 1
ATOM 3238 C CA . GLU A 1 400 ? 5.801 5.165 -8.112 1.00 91.19 400 GLU A CA 1
ATOM 3239 C C . GLU A 1 400 ? 7.072 4.829 -8.902 1.00 91.19 400 GLU A C 1
ATOM 3241 O O . GLU A 1 400 ? 8.195 4.887 -8.385 1.00 91.19 400 GLU A O 1
ATOM 3246 N N . ALA A 1 401 ? 6.925 4.483 -10.182 1.00 94.31 401 ALA A N 1
ATOM 3247 C CA . ALA A 1 401 ? 8.063 4.197 -11.036 1.00 94.31 401 ALA A CA 1
ATOM 3248 C C . ALA A 1 401 ? 8.921 5.442 -11.301 1.00 94.31 401 ALA A C 1
ATOM 3250 O O . ALA A 1 401 ? 10.148 5.304 -11.373 1.00 94.31 401 ALA A O 1
ATOM 3251 N N . LYS A 1 402 ? 8.321 6.636 -11.389 1.00 95.44 402 LYS A N 1
ATOM 3252 C CA . LYS A 1 402 ? 9.041 7.918 -11.439 1.00 95.44 402 LYS A CA 1
ATOM 3253 C C . LYS A 1 402 ? 9.798 8.177 -10.140 1.00 95.44 402 LYS A C 1
ATOM 3255 O O . LYS A 1 402 ? 10.980 8.521 -10.202 1.00 95.44 402 LYS A O 1
ATOM 3260 N N . GLU A 1 403 ? 9.182 7.953 -8.975 1.00 93.94 403 GLU A N 1
ATOM 3261 C CA . GLU A 1 403 ? 9.869 8.078 -7.677 1.00 93.94 403 GLU A CA 1
ATOM 3262 C C . GLU A 1 403 ? 11.103 7.166 -7.604 1.00 93.94 403 GLU A C 1
ATOM 3264 O O . GLU A 1 403 ? 12.202 7.606 -7.248 1.00 93.94 403 GLU A O 1
ATOM 3269 N N . MET A 1 404 ? 10.948 5.908 -8.019 1.00 94.31 404 MET A N 1
ATOM 3270 C CA . MET A 1 404 ? 12.047 4.950 -8.105 1.00 94.31 404 MET A CA 1
ATOM 3271 C C . MET A 1 404 ? 13.124 5.405 -9.100 1.00 94.31 404 MET A C 1
ATOM 3273 O O . MET A 1 404 ? 14.311 5.343 -8.786 1.00 94.31 404 MET A O 1
ATOM 3277 N N . ALA A 1 405 ? 12.750 5.891 -10.286 1.00 95.62 405 ALA A N 1
ATOM 3278 C CA . ALA A 1 405 ? 13.703 6.374 -11.286 1.00 95.62 405 ALA A CA 1
ATOM 3279 C C . ALA A 1 405 ? 14.548 7.549 -10.757 1.00 95.62 405 ALA A C 1
ATOM 3281 O O . ALA A 1 405 ? 15.773 7.548 -10.917 1.00 95.62 405 ALA A O 1
ATOM 3282 N N . VAL A 1 406 ? 13.919 8.507 -10.066 1.00 94.88 406 VAL A N 1
ATOM 3283 C CA . VAL A 1 406 ? 14.602 9.628 -9.397 1.00 94.88 406 VAL A CA 1
ATOM 3284 C C . VAL A 1 406 ? 15.540 9.120 -8.299 1.00 94.88 406 VAL A C 1
ATOM 3286 O O . VAL A 1 406 ? 16.689 9.560 -8.212 1.00 94.88 406 VAL A O 1
ATOM 3289 N N . PHE A 1 407 ? 15.089 8.173 -7.470 1.00 94.19 407 PHE A N 1
ATOM 3290 C CA . PHE A 1 407 ? 15.922 7.558 -6.434 1.00 94.19 407 PHE A CA 1
ATOM 3291 C C . PHE A 1 407 ? 17.157 6.873 -7.035 1.00 94.19 407 PHE A C 1
ATOM 3293 O O . PHE A 1 407 ? 18.285 7.143 -6.617 1.00 94.19 407 PHE A O 1
ATOM 3300 N N . LEU A 1 408 ? 16.969 6.033 -8.055 1.00 93.44 408 LEU A N 1
ATOM 3301 C CA . LEU A 1 408 ? 18.053 5.317 -8.725 1.00 93.44 408 LEU A CA 1
ATOM 3302 C C . LEU A 1 408 ? 19.042 6.273 -9.397 1.00 93.44 408 LEU A C 1
ATOM 3304 O O . LEU A 1 408 ? 20.248 6.031 -9.327 1.00 93.44 408 LEU A O 1
ATOM 3308 N N . TRP A 1 409 ? 18.559 7.368 -9.996 1.00 93.31 409 TRP A N 1
ATOM 3309 C CA . TRP A 1 409 ? 19.416 8.430 -10.523 1.00 93.31 409 TRP A CA 1
ATOM 3310 C C . TRP A 1 409 ? 20.294 9.025 -9.421 1.00 93.31 409 TRP A C 1
ATOM 3312 O O . TRP A 1 409 ? 21.515 9.013 -9.552 1.00 93.31 409 TRP A O 1
ATOM 3322 N N . ARG A 1 410 ? 19.701 9.453 -8.297 1.00 91.94 410 ARG A N 1
ATOM 3323 C CA . ARG A 1 410 ? 20.441 10.021 -7.153 1.00 91.94 410 ARG A CA 1
ATOM 3324 C C . ARG A 1 410 ? 21.486 9.054 -6.601 1.00 91.94 410 ARG A C 1
ATOM 3326 O O . ARG A 1 410 ? 22.589 9.467 -6.250 1.00 91.94 410 ARG A O 1
ATOM 3333 N N . VAL A 1 411 ? 21.172 7.760 -6.554 1.00 90.69 411 VAL A N 1
ATOM 3334 C CA . VAL A 1 411 ? 22.131 6.724 -6.145 1.00 90.69 411 VAL A CA 1
ATOM 3335 C C . VAL A 1 411 ? 23.262 6.584 -7.166 1.00 90.69 411 VAL A C 1
ATOM 3337 O O . VAL A 1 411 ? 24.432 6.610 -6.777 1.00 90.69 411 VAL A O 1
ATOM 3340 N N . ALA A 1 412 ? 22.944 6.482 -8.459 1.00 88.88 412 ALA A N 1
ATOM 3341 C CA . ALA A 1 412 ? 23.929 6.349 -9.533 1.00 88.88 412 ALA A CA 1
ATOM 3342 C C . ALA A 1 412 ? 24.865 7.566 -9.644 1.00 88.88 412 ALA A C 1
ATOM 3344 O O . ALA A 1 412 ? 26.047 7.407 -9.952 1.00 88.88 412 ALA A O 1
ATOM 3345 N N . THR A 1 413 ? 24.364 8.767 -9.350 1.00 88.94 413 THR A N 1
ATOM 3346 C CA . THR A 1 413 ? 25.136 10.014 -9.410 1.00 88.94 413 THR A CA 1
ATOM 3347 C C . THR A 1 413 ? 25.782 10.408 -8.082 1.00 88.94 413 THR A C 1
ATOM 3349 O O . THR A 1 413 ? 26.609 11.314 -8.054 1.00 88.94 413 THR A O 1
ATOM 3352 N N . SER A 1 414 ? 25.489 9.702 -6.985 1.00 86.38 414 SER A N 1
ATOM 3353 C CA . SER A 1 414 ? 25.919 10.067 -5.624 1.00 86.38 414 SER A CA 1
ATOM 3354 C C . SER A 1 414 ? 27.431 10.259 -5.441 1.00 86.38 414 SER A C 1
ATOM 3356 O O . SER A 1 414 ? 27.855 11.075 -4.619 1.00 86.38 414 SER A O 1
ATOM 3358 N N . LYS A 1 415 ? 28.258 9.539 -6.208 1.00 82.75 415 LYS A N 1
ATOM 3359 C CA . LYS A 1 415 ? 29.726 9.658 -6.166 1.00 82.75 415 LYS A CA 1
ATOM 3360 C C . LYS A 1 415 ? 30.275 10.871 -6.934 1.00 82.75 415 LYS A C 1
ATOM 3362 O O . LYS A 1 415 ? 31.450 11.194 -6.802 1.00 82.75 415 LYS A O 1
ATOM 3367 N N . TYR A 1 416 ? 29.439 11.545 -7.720 1.00 85.25 416 TYR A N 1
ATOM 3368 C CA . TYR A 1 416 ? 29.799 12.699 -8.536 1.00 85.25 416 TYR A CA 1
ATOM 3369 C C . TYR A 1 416 ? 29.312 13.980 -7.868 1.00 85.25 416 TYR A C 1
ATOM 3371 O O . TYR A 1 416 ? 28.142 14.339 -7.963 1.00 85.25 416 TYR A O 1
ATOM 3379 N N . VAL A 1 417 ? 30.217 14.694 -7.189 1.00 81.31 417 VAL A N 1
ATOM 3380 C CA . VAL A 1 417 ? 29.879 15.901 -6.409 1.00 81.31 417 VAL A CA 1
ATOM 3381 C C . VAL A 1 417 ? 29.084 16.919 -7.227 1.00 81.31 417 VAL A C 1
ATOM 3383 O O . VAL A 1 417 ? 28.082 17.444 -6.750 1.00 81.31 417 VAL A O 1
ATOM 3386 N N . ASN A 1 418 ? 29.492 17.112 -8.476 1.00 80.31 418 ASN A N 1
ATOM 3387 C CA . ASN A 1 418 ? 28.942 18.086 -9.415 1.00 80.31 418 ASN A CA 1
ATOM 3388 C C . ASN A 1 418 ? 27.494 17.755 -9.812 1.00 80.31 418 ASN A C 1
ATOM 3390 O O . ASN A 1 418 ? 26.727 18.652 -10.126 1.00 80.31 418 ASN A O 1
ATOM 3394 N N . LEU A 1 419 ? 27.119 16.471 -9.774 1.00 83.69 419 LEU A N 1
ATOM 3395 C CA . LEU A 1 419 ? 25.777 15.995 -10.121 1.00 83.69 419 LEU A CA 1
ATOM 3396 C C . LEU A 1 419 ? 24.834 15.955 -8.909 1.00 83.69 419 LEU A C 1
ATOM 3398 O O . LEU A 1 419 ? 23.657 15.640 -9.059 1.00 83.69 419 LEU A O 1
ATOM 3402 N N . ARG A 1 420 ? 25.337 16.269 -7.705 1.00 76.31 420 ARG A N 1
ATOM 3403 C CA . ARG A 1 420 ? 24.534 16.379 -6.476 1.00 76.31 420 ARG A CA 1
ATOM 3404 C C . ARG A 1 420 ? 23.942 17.776 -6.260 1.00 76.31 420 ARG A C 1
ATOM 3406 O O . ARG A 1 420 ? 23.279 17.982 -5.250 1.00 76.31 420 ARG A O 1
ATOM 3413 N N . LYS A 1 421 ? 24.219 18.735 -7.148 1.00 74.94 421 LYS A N 1
ATOM 3414 C CA . LYS A 1 421 ? 23.778 20.134 -7.051 1.00 74.94 421 LYS A CA 1
ATOM 3415 C C . LYS A 1 421 ? 23.309 20.643 -8.420 1.00 74.94 421 LYS A C 1
ATOM 3417 O O . LYS A 1 421 ? 23.737 20.121 -9.447 1.00 74.94 421 LYS A O 1
ATOM 3422 N N . GLY A 1 422 ? 22.493 21.697 -8.418 1.00 78.88 422 GLY A N 1
ATOM 3423 C CA . GLY A 1 422 ? 22.100 22.424 -9.630 1.00 78.88 422 GLY A CA 1
ATOM 3424 C C . GLY A 1 422 ? 21.139 21.647 -10.532 1.00 78.88 422 GLY A C 1
ATOM 3425 O O . GLY A 1 422 ? 20.298 20.896 -10.045 1.00 78.88 422 GLY A O 1
ATOM 3426 N N . GLU A 1 423 ? 21.279 21.823 -11.847 1.00 79.19 423 GLU A N 1
ATOM 3427 C CA . GLU A 1 423 ? 20.333 21.333 -12.866 1.00 79.19 423 GLU A CA 1
ATOM 3428 C C . GLU A 1 423 ? 20.155 19.805 -12.911 1.00 79.19 423 GLU A C 1
ATOM 3430 O O . GLU A 1 423 ? 19.133 19.324 -13.384 1.00 79.19 423 GLU A O 1
ATOM 3435 N N . PHE A 1 424 ? 21.107 19.026 -12.382 1.00 82.56 424 PHE A N 1
ATOM 3436 C CA . PHE A 1 424 ? 21.042 17.556 -12.368 1.00 82.56 424 PHE A CA 1
ATOM 3437 C C . PHE A 1 424 ? 20.236 16.977 -11.196 1.00 82.56 424 PHE A C 1
ATOM 3439 O O . PHE A 1 424 ? 20.031 15.757 -11.129 1.00 82.56 424 PHE A O 1
ATOM 3446 N N . GLN A 1 425 ? 19.793 17.832 -10.267 1.00 82.81 425 GLN A N 1
ATOM 3447 C CA . GLN A 1 425 ? 18.900 17.463 -9.179 1.00 82.81 425 GLN A CA 1
ATOM 3448 C C . GLN A 1 425 ? 17.460 17.809 -9.563 1.00 82.81 425 GLN A C 1
ATOM 3450 O O . GLN A 1 425 ? 17.099 18.973 -9.687 1.00 82.81 425 GLN A O 1
ATOM 3455 N N . PHE A 1 426 ? 16.631 16.779 -9.700 1.00 89.06 426 PHE A N 1
ATOM 3456 C CA . PHE A 1 426 ? 15.225 16.919 -10.062 1.00 89.06 426 PHE A CA 1
ATOM 3457 C C . PHE A 1 426 ? 14.319 16.057 -9.172 1.00 89.06 426 PHE A C 1
ATOM 3459 O O . PHE A 1 426 ? 14.788 15.224 -8.373 1.00 89.06 426 PHE A O 1
ATOM 3466 N N . ASP A 1 427 ? 13.017 16.308 -9.278 1.00 88.44 427 ASP A N 1
ATOM 3467 C CA . ASP A 1 427 ? 11.939 15.547 -8.654 1.00 88.44 427 ASP A CA 1
ATOM 3468 C C . ASP A 1 427 ? 11.130 14.767 -9.706 1.00 88.44 427 ASP A C 1
ATOM 3470 O O . ASP A 1 427 ? 11.452 14.759 -10.892 1.00 88.44 427 ASP A O 1
ATOM 3474 N N . VAL A 1 428 ? 10.075 14.078 -9.280 1.00 87.81 428 VAL A N 1
ATOM 3475 C CA . VAL A 1 428 ? 9.257 13.259 -10.185 1.00 87.81 428 VAL A CA 1
ATOM 3476 C C . VAL A 1 428 ? 8.553 14.056 -11.283 1.00 87.81 428 VAL A C 1
ATOM 3478 O O . VAL A 1 428 ? 8.325 13.503 -12.357 1.00 87.81 428 VAL A O 1
ATOM 3481 N N . ASN A 1 429 ? 8.254 15.339 -11.055 1.00 91.25 429 ASN A N 1
ATOM 3482 C CA . ASN A 1 429 ? 7.519 16.184 -12.001 1.00 91.25 429 ASN A CA 1
ATOM 3483 C C . ASN A 1 429 ? 8.367 16.544 -13.223 1.00 91.25 429 ASN A C 1
ATOM 3485 O O . ASN A 1 429 ? 7.834 16.876 -14.278 1.00 91.25 429 ASN A O 1
ATOM 3489 N N . TYR A 1 430 ? 9.690 16.440 -13.097 1.00 90.25 430 TYR A N 1
ATOM 3490 C CA . TYR A 1 430 ? 10.614 16.608 -14.210 1.00 90.25 430 TYR A CA 1
ATOM 3491 C C . TYR A 1 430 ? 10.480 15.507 -15.270 1.00 90.25 430 TYR A C 1
ATOM 3493 O O . TYR A 1 430 ? 10.761 15.725 -16.449 1.00 90.25 430 TYR A O 1
ATOM 3501 N N . LEU A 1 431 ? 10.089 14.297 -14.860 1.00 91.38 431 LEU A N 1
ATOM 3502 C CA . LEU A 1 431 ? 10.011 13.157 -15.761 1.00 91.38 431 LEU A CA 1
ATOM 3503 C C . LEU A 1 431 ? 8.717 13.197 -16.577 1.00 91.38 431 LEU A C 1
ATOM 3505 O O . LEU A 1 431 ? 7.607 13.216 -16.038 1.00 91.38 431 LEU A O 1
ATOM 3509 N N . GLN A 1 432 ? 8.885 13.124 -17.899 1.00 90.88 432 GLN A N 1
ATOM 3510 C CA . GLN A 1 432 ? 7.796 12.912 -18.851 1.00 90.88 432 GLN A CA 1
ATOM 3511 C C . GLN A 1 432 ? 7.080 11.580 -18.584 1.00 90.88 432 GLN A C 1
ATOM 3513 O O . GLN A 1 432 ? 7.543 10.749 -17.796 1.00 90.88 432 GLN A O 1
ATOM 3518 N N . SER A 1 433 ? 5.949 11.366 -19.257 1.00 91.00 433 SER A N 1
ATOM 3519 C CA . SER A 1 433 ? 5.258 10.080 -19.206 1.00 91.00 433 SER A CA 1
ATOM 3520 C C . SER A 1 433 ? 6.168 8.929 -19.627 1.00 91.00 433 SER A C 1
ATOM 3522 O O . SER A 1 433 ? 6.970 9.044 -20.558 1.00 91.00 433 SER A O 1
ATOM 3524 N N . GLY A 1 434 ? 6.058 7.831 -18.890 1.00 91.69 434 GLY A N 1
ATOM 3525 C CA . GLY A 1 434 ? 6.854 6.634 -19.089 1.00 91.69 434 GLY A CA 1
ATOM 3526 C C . GLY A 1 434 ? 6.229 5.676 -20.089 1.00 91.69 434 GLY A C 1
ATOM 3527 O O . GLY A 1 434 ? 5.017 5.632 -20.284 1.00 91.69 434 GLY A O 1
ATOM 3528 N N . GLU A 1 435 ? 7.076 4.839 -20.674 1.00 92.12 435 GLU A N 1
ATOM 3529 C CA . GLU A 1 435 ? 6.646 3.702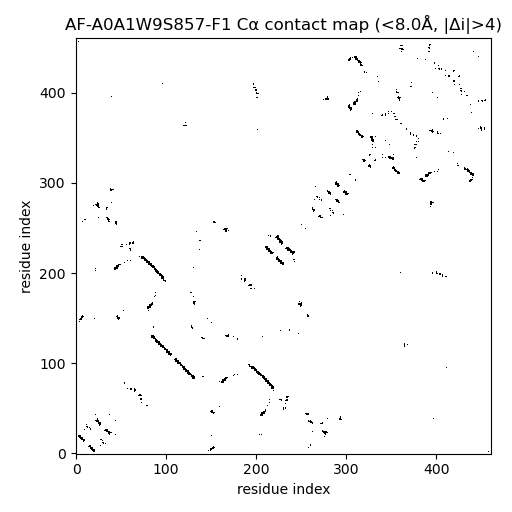 -21.483 1.00 92.12 435 GLU A CA 1
ATOM 3530 C C . GLU A 1 435 ? 6.944 2.405 -20.737 1.00 92.12 435 GLU A C 1
ATOM 3532 O O . GLU A 1 435 ? 8.027 2.244 -20.163 1.00 92.12 435 GLU A O 1
ATOM 3537 N N . VAL A 1 436 ? 6.003 1.461 -20.773 1.00 91.56 436 VAL A N 1
ATOM 3538 C CA . VAL A 1 436 ? 6.222 0.112 -20.246 1.00 91.56 436 VAL A CA 1
ATOM 3539 C C . VAL A 1 436 ? 6.827 -0.760 -21.336 1.00 91.56 436 VAL A C 1
ATOM 3541 O O . VAL A 1 436 ? 6.258 -0.909 -22.417 1.00 91.56 436 VAL A O 1
ATOM 3544 N N . ILE A 1 437 ? 7.953 -1.389 -21.023 1.00 91.88 437 ILE A N 1
ATOM 3545 C CA . ILE A 1 437 ? 8.638 -2.340 -21.894 1.00 91.88 437 ILE A CA 1
ATOM 3546 C C . ILE A 1 437 ? 8.997 -3.613 -21.131 1.00 91.88 437 ILE A C 1
ATOM 3548 O O . ILE A 1 437 ? 9.210 -3.595 -19.921 1.00 91.88 437 ILE A O 1
ATOM 3552 N N . TRP A 1 438 ? 9.108 -4.728 -21.842 1.00 90.75 438 TRP A N 1
ATOM 3553 C CA . TRP A 1 438 ? 9.505 -6.014 -21.281 1.00 90.75 438 TRP A CA 1
ATOM 3554 C C . TRP A 1 438 ? 10.936 -6.338 -21.689 1.00 90.75 438 TRP A C 1
ATOM 3556 O O . TRP A 1 438 ? 11.225 -6.557 -22.865 1.00 90.75 438 TRP A O 1
ATOM 3566 N N . LEU A 1 439 ? 11.825 -6.342 -20.696 1.00 89.25 439 LEU A N 1
ATOM 3567 C CA . LEU A 1 439 ? 13.266 -6.528 -20.854 1.00 89.25 439 LEU A CA 1
ATOM 3568 C C .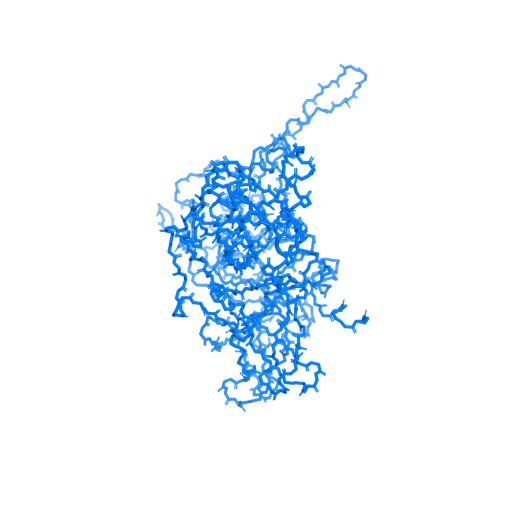 LEU A 1 439 ? 13.700 -7.931 -20.412 1.00 89.25 439 LEU A C 1
ATOM 3570 O O . LEU A 1 439 ? 13.057 -8.515 -19.531 1.00 89.25 439 LEU A O 1
ATOM 3574 N N . PRO A 1 440 ? 14.808 -8.461 -20.962 1.00 86.06 440 PRO A N 1
ATOM 3575 C CA . PRO A 1 440 ? 15.286 -9.785 -20.603 1.00 86.06 440 PRO A CA 1
ATOM 3576 C C . PRO A 1 440 ? 15.829 -9.797 -19.172 1.00 86.06 440 PRO A C 1
ATOM 3578 O O . PRO A 1 440 ? 16.470 -8.846 -18.701 1.00 86.06 440 PRO A O 1
ATOM 3581 N N . VAL A 1 441 ? 15.603 -10.908 -18.473 1.00 76.19 441 VAL A N 1
ATOM 3582 C CA . VAL A 1 441 ? 16.201 -11.146 -17.158 1.00 76.19 441 VAL A CA 1
ATOM 3583 C C . VAL A 1 441 ? 16.887 -12.497 -17.132 1.00 76.19 441 VAL A C 1
ATOM 3585 O O . VAL A 1 441 ? 16.249 -13.538 -17.178 1.00 76.19 441 VAL A O 1
ATOM 3588 N N . GLU A 1 442 ? 18.208 -12.438 -17.004 1.00 69.38 442 GLU A N 1
ATOM 3589 C CA . GLU A 1 442 ? 19.098 -13.594 -16.842 1.00 69.38 442 GLU A CA 1
ATOM 3590 C C . GLU A 1 442 ? 19.137 -14.085 -15.385 1.00 69.38 442 GLU A C 1
ATOM 3592 O O . GLU A 1 442 ? 19.569 -15.193 -15.082 1.00 69.38 442 GLU A O 1
ATOM 3597 N N . ASP A 1 443 ? 18.680 -13.251 -14.447 1.00 71.75 443 ASP A N 1
ATOM 3598 C CA . ASP A 1 443 ? 18.698 -13.553 -13.022 1.00 71.75 443 ASP A CA 1
ATOM 3599 C C . ASP A 1 443 ? 17.511 -14.445 -12.623 1.00 71.75 443 ASP A C 1
ATOM 3601 O O . ASP A 1 443 ? 16.499 -13.986 -12.082 1.00 71.75 443 ASP A O 1
ATOM 3605 N N . HIS A 1 444 ? 17.646 -15.744 -12.892 1.00 68.19 444 HIS A N 1
ATOM 3606 C CA . HIS A 1 444 ? 16.629 -16.753 -12.589 1.00 68.19 444 HIS A CA 1
ATOM 3607 C C . HIS A 1 444 ? 16.260 -16.826 -11.098 1.00 68.19 444 HIS A C 1
ATOM 3609 O O . HIS A 1 444 ? 15.125 -17.165 -10.770 1.00 68.19 444 HIS A O 1
ATOM 3615 N N . GLN A 1 445 ? 17.166 -16.466 -10.180 1.00 65.75 445 GLN A N 1
ATOM 3616 C CA . GLN A 1 445 ? 16.877 -16.443 -8.739 1.00 65.75 445 GLN A CA 1
ATOM 3617 C C . GLN A 1 445 ? 16.012 -15.241 -8.347 1.00 65.75 445 GLN A C 1
ATOM 3619 O O . GLN A 1 445 ? 15.071 -15.388 -7.563 1.00 65.75 445 GLN A O 1
ATOM 3624 N N . LEU A 1 446 ? 16.297 -14.058 -8.905 1.00 68.06 446 LEU A N 1
ATOM 3625 C CA . LEU A 1 446 ? 15.430 -12.886 -8.758 1.00 68.06 446 LEU A CA 1
ATOM 3626 C C . LEU A 1 446 ? 14.042 -13.175 -9.343 1.00 68.06 446 LEU A C 1
ATOM 3628 O O . LEU A 1 446 ? 13.027 -12.838 -8.732 1.00 68.06 446 LEU A O 1
ATOM 3632 N N . LEU A 1 447 ? 14.004 -13.863 -10.487 1.00 63.69 447 LEU A N 1
ATOM 3633 C CA . LEU A 1 447 ? 12.768 -14.281 -11.130 1.00 63.69 447 LEU A CA 1
ATOM 3634 C C . LEU A 1 447 ? 11.992 -15.288 -10.301 1.00 63.69 447 LEU A C 1
ATOM 3636 O O . LEU A 1 447 ? 10.835 -15.012 -10.043 1.00 63.69 447 LEU A O 1
ATOM 3640 N N . GLY A 1 448 ? 12.589 -16.379 -9.821 1.00 57.34 448 GLY A N 1
ATOM 3641 C CA . GLY A 1 448 ? 11.905 -17.364 -8.975 1.00 57.34 448 GLY A CA 1
ATOM 3642 C C . GLY A 1 448 ? 11.279 -16.731 -7.729 1.00 57.34 448 GLY A C 1
ATOM 3643 O O . GLY A 1 448 ? 10.140 -17.028 -7.388 1.00 57.34 448 GLY A O 1
ATOM 3644 N N . LYS A 1 449 ? 11.964 -15.762 -7.112 1.00 58.41 449 LYS A N 1
ATOM 3645 C CA . LYS A 1 449 ? 11.446 -14.987 -5.973 1.00 58.41 449 LYS A CA 1
ATOM 3646 C C . LYS A 1 449 ? 10.351 -13.977 -6.352 1.00 58.41 449 LYS A C 1
ATOM 3648 O O . LYS A 1 449 ? 9.444 -13.747 -5.560 1.00 58.41 449 LYS A O 1
ATOM 3653 N N . SER A 1 450 ? 10.416 -13.383 -7.546 1.00 54.75 450 SER A N 1
ATOM 3654 C CA . SER A 1 450 ? 9.365 -12.498 -8.088 1.00 54.75 450 SER A CA 1
ATOM 3655 C C . SER A 1 450 ? 8.159 -13.265 -8.652 1.00 54.75 450 SER A C 1
ATOM 3657 O O . SER A 1 450 ? 7.034 -12.787 -8.610 1.00 54.75 450 SER A O 1
ATOM 3659 N N . LEU A 1 451 ? 8.380 -14.478 -9.157 1.00 45.62 451 LEU A N 1
ATOM 3660 C CA . LEU A 1 451 ? 7.371 -15.424 -9.617 1.00 45.62 451 LEU A CA 1
ATOM 3661 C C . LEU A 1 451 ? 6.715 -16.106 -8.417 1.00 45.62 451 LEU A C 1
ATOM 3663 O O . LEU A 1 451 ? 5.530 -16.372 -8.480 1.00 45.62 451 LEU A O 1
ATOM 3667 N N . GLY A 1 452 ? 7.421 -16.271 -7.294 1.00 41.59 452 GLY A N 1
ATOM 3668 C CA . GLY A 1 452 ? 6.827 -16.577 -5.987 1.00 41.59 452 GLY A CA 1
ATOM 3669 C C . GLY A 1 452 ? 5.993 -15.429 -5.399 1.00 41.59 452 GLY A C 1
ATOM 3670 O O . GLY A 1 452 ? 5.251 -15.643 -4.450 1.00 41.59 452 GLY A O 1
ATOM 3671 N N . TYR A 1 453 ? 6.068 -14.223 -5.979 1.00 43.41 453 TYR A N 1
ATOM 3672 C CA . TYR A 1 453 ? 5.102 -13.137 -5.752 1.00 43.41 453 TYR A CA 1
ATOM 3673 C C . TYR A 1 453 ? 3.815 -13.333 -6.591 1.00 43.41 453 TYR A C 1
ATOM 3675 O O . TYR A 1 453 ? 2.859 -12.574 -6.442 1.00 43.41 453 TYR A O 1
ATOM 3683 N N . LYS A 1 454 ? 3.770 -14.344 -7.481 1.00 39.12 454 LYS A N 1
ATOM 3684 C CA . LYS A 1 454 ? 2.554 -14.844 -8.137 1.00 39.12 454 LYS A CA 1
ATOM 3685 C C . LYS A 1 454 ? 2.072 -16.148 -7.488 1.00 39.12 454 LYS A C 1
ATOM 3687 O O . LYS A 1 454 ? 2.801 -17.130 -7.424 1.00 39.12 454 LYS A O 1
ATOM 3692 N N . GLU A 1 455 ? 0.790 -16.145 -7.131 1.00 43.25 455 GLU A N 1
ATOM 3693 C CA . GLU A 1 455 ? -0.220 -17.192 -7.400 1.00 43.25 455 GLU A CA 1
ATOM 3694 C C . GLU A 1 455 ? 0.001 -18.637 -6.893 1.00 43.25 455 GLU A C 1
ATOM 3696 O O . GLU A 1 455 ? -0.893 -19.460 -7.069 1.00 43.25 455 GLU A O 1
ATOM 3701 N N . VAL A 1 456 ? 1.091 -18.970 -6.194 1.00 31.89 456 VAL A N 1
ATOM 3702 C CA . VAL A 1 456 ? 1.313 -20.313 -5.621 1.00 31.89 456 VAL A CA 1
ATOM 3703 C C . VAL A 1 456 ? 1.388 -20.228 -4.098 1.00 31.89 456 VAL A C 1
ATOM 3705 O O . VAL A 1 456 ? 2.461 -20.045 -3.533 1.00 31.89 456 VAL A O 1
ATOM 3708 N N . ASN A 1 457 ? 0.202 -20.306 -3.482 1.00 31.56 457 ASN A N 1
ATOM 3709 C CA . ASN A 1 457 ? -0.126 -20.715 -2.096 1.00 31.56 457 ASN A CA 1
ATOM 3710 C C . ASN A 1 457 ? -1.333 -19.956 -1.509 1.00 31.56 457 ASN A C 1
ATOM 3712 O O . ASN A 1 457 ? -1.487 -19.900 -0.295 1.00 31.56 457 ASN A O 1
ATOM 3716 N N . VAL A 1 458 ? -2.214 -19.389 -2.342 1.00 34.41 458 VAL A N 1
ATOM 3717 C CA . VAL A 1 458 ? -3.421 -18.708 -1.830 1.00 34.41 458 VAL A CA 1
ATOM 3718 C C . VAL A 1 458 ? -4.589 -19.678 -1.579 1.00 34.41 458 VAL A C 1
ATOM 3720 O O . VAL A 1 458 ? -5.489 -19.319 -0.838 1.00 34.41 458 VAL A O 1
ATOM 3723 N N . LEU A 1 459 ? -4.560 -20.924 -2.078 1.00 29.30 459 LEU A N 1
ATOM 3724 C CA . LEU A 1 459 ? -5.598 -21.939 -1.796 1.00 29.30 459 LEU A CA 1
ATOM 3725 C C . LEU A 1 459 ? -5.042 -23.370 -1.722 1.00 29.30 459 LEU A C 1
ATOM 3727 O O . LEU A 1 459 ? -5.447 -24.263 -2.464 1.00 29.30 459 LEU A O 1
ATOM 3731 N N . LYS A 1 460 ? -4.078 -23.598 -0.831 1.00 31.64 460 LYS A N 1
ATOM 3732 C CA . LYS A 1 460 ? -3.878 -24.928 -0.241 1.00 31.64 460 LYS A CA 1
ATOM 3733 C C . LYS A 1 460 ? -3.820 -24.779 1.271 1.00 31.64 460 LYS A C 1
ATOM 3735 O O . LYS A 1 460 ? -2.741 -24.690 1.849 1.00 31.64 460 LYS A O 1
ATOM 3740 N N . ASN A 1 461 ? -5.006 -24.628 1.845 1.00 31.00 461 ASN A N 1
ATOM 3741 C CA . ASN A 1 461 ? -5.523 -25.386 2.982 1.00 31.00 461 ASN A CA 1
ATOM 3742 C C . ASN A 1 461 ? -7.011 -25.090 3.110 1.00 31.00 461 ASN A C 1
ATOM 3744 O O . ASN A 1 461 ? -7.349 -23.886 3.148 1.00 31.00 461 ASN A O 1
#

Secondary structure (DSSP, 8-state):
----EEEEE-TTT--EEEEETT-SEEE-TTT--EEE---TT--EEEEPPP---HHHHHHHHHHHHHHTTPPPP-EEEEEEEEEEEEEEEEEEEEEEEPPP--EEEEETTEEEEPP---EEEEEEEEEEEESS---TT-----TTHHHHS-EE---GGGSPTT-EEB---S-HHHHHHHHHHHHHHHHHHHHTS-EEEEEEEEEEEEEEEEEEEEEEEEETTEEEEEEEETTTTEEEEEESS-----SPBPPGGG------EE-B-TTT-PBPPP-TT-SEEE-TTT--EEEE-SSSEEE---EEESSSBEEEEEEEE--EESSSEE-BHHHHHHHSTTTSTTHHHHSTTSBPEEEEESS--S-HHHHHHHHHHHHHH---PPEEES--SB-----S-HHHHHHHHHHHHHHHHTT-GGGGSGGG---GGGSPPPEEEEEE---HHHHHHHHTTSSSSSS--

Foldseek 3Di:
DQQFWEWEQDPPPRDTATARPQFQWDARPPPRFIWGFAFPPDAAEWEAAFPDDQVLLLVQQQVQCVVVVHDRFDAWPDKAKEWFKKKKKKFKKKFFWWFDFDWDPPDVPDTDTDDGDTDIDMDIDIFIAGLDDDCQLVDGGPPCVSVVGHIYLDDPVRDDPRYFYADRNHDPVVVVVVVVVVVQVVCCVVVVTGGPDMDTFLMHIYMYTFMKMWIWGDDPNFTKIWIARSNVSHTDDIGSHDDDDPHDTDDPVRDPRRDIDGQADPPPRHHWDRWGQFQKTADPPPRWIWGGHRPGTDTDFAWEFPDLEWFKKWKFFDWFDDPDTDFFLCRVCVLQVPLQVPVCPVGGGHGQIQIFGQADFPPRSVRLVVSLNCNSNVDDGHIDRHDRNDYFHRRTDFQSRLSSSLRSQCVSNVVPPVCNDDRNRDHSVSTDGIDMYIHHDPPVVRGVRRCVVDDPDNDDD

Nearest PDB structures (foldseek):
  3u1w-assembly2_C  TM=2.251E-01  e=1.315E+00  Parabacteroides distasonis ATCC 8503
  5uw3-assembly4_D  TM=2.619E-01  e=4.575E+00  Gypsophila vaccaria
  5uw5-assembly2_B  TM=2.808E-01  e=5.125E+00  Gypsophila vaccaria
  5boi-assembly1_A  TM=1.630E-01  e=2.453E+00  Priestia megaterium QM B1551
  5o3w-assembly2_B  TM=2.671E-01  e=5.740E+00  Gypsophila vaccaria

Solvent-accessible surface area (backbone atoms only — not comparable to full-atom values): 25852 Å² total; per-residue (Å²): 124,86,72,47,43,27,35,33,62,36,90,86,77,61,50,80,30,73,37,52,68,85,31,25,27,40,58,36,89,87,75,64,53,39,26,29,53,50,35,88,80,54,63,47,45,31,27,51,73,68,83,56,54,74,68,51,50,50,55,21,40,32,57,38,29,52,73,71,75,41,76,59,72,56,52,76,78,45,76,44,43,34,31,44,33,22,38,36,41,34,32,36,39,39,32,37,24,46,52,56,80,45,73,39,74,80,48,95,95,40,72,43,77,42,84,67,52,65,44,78,47,40,46,78,48,77,48,49,39,58,17,54,81,76,66,86,80,72,69,70,55,68,77,66,49,78,79,75,49,65,36,26,44,65,60,81,90,78,58,63,88,84,56,44,44,44,29,67,75,54,56,68,71,59,53,51,51,51,52,51,51,54,47,53,52,51,47,26,67,77,65,74,31,53,65,74,44,76,50,74,38,58,65,43,57,32,35,39,27,44,43,32,36,44,38,25,24,33,50,96,90,43,48,26,20,36,34,25,39,28,73,76,64,36,43,80,48,78,38,96,38,67,79,77,92,83,72,62,68,52,54,74,92,77,53,65,56,68,65,68,37,79,30,50,36,93,86,78,63,48,74,42,77,71,43,41,60,37,36,62,48,63,33,88,87,81,70,51,31,29,38,56,42,72,93,45,74,43,81,47,80,45,36,18,45,96,54,67,49,29,37,42,27,33,38,28,70,49,71,44,89,63,102,57,80,34,47,25,33,42,49,49,25,71,80,36,48,83,64,20,56,71,38,42,73,79,42,30,84,39,74,29,51,41,42,18,62,14,46,70,48,79,55,39,48,62,49,51,54,49,34,51,48,48,45,40,59,57,82,80,72,71,67,39,89,41,81,73,82,38,62,49,56,39,50,40,56,70,70,49,30,34,49,46,26,49,51,50,48,52,61,75,34,60,88,39,72,76,48,71,44,68,91,67,55,76,60,56,84,74,53,59,86,64,46,66,35,28,43,81,60,88,55,59,67,60,44,53,44,18,43,62,72,44,95,78,72,88,84,81,126

Mean predicted aligned error: 8.32 Å

pLDDT: mean 84.51, std 12.71, range [29.3, 97.31]